Protein 2NYX (pdb70)

Foldseek 3Di:
DDDDDDDPVVLVVVVVVVVVVLVVLLQVLLCVLPVPQDDLRVQLLVVCVVPPKDALVVSCVSSVHDSVVSVCLVVCVVVVQKDKDADVDDDDDIIIHGDPSSVCSNVSSVVSSVVVVVVVLVVDPVVSVVVCVSVVVVVVPPPD/DDDDVPVVVVVVVVVCVVLVVLLQVLLCVLPVPADPLNLVLLVVQVVPPWDFQVVSCVVSVHDSVVSVCLVVCVVVQQWDWAPDPPDDDTTIIHGDPVVVVSLVRSLVSSVVVVVVVVVVDPVPPPPPCVVVVVVCVVVVNDDSD/DVPPDDDPVRLVVVVVVVVVVLVVLLQQLLCVQPVPQDPLRLVLLVVCVVPPWDFQQVSCVVSVNDDVVVVCLVVCVVVVQKDWADDPPDPPTITIHGDPSSVCSNVSSVVSSVVVVVVVLVVDPVVSVVVVVSVVVVVVVPDD/DDDPVVVVVVVCVVVCVVVVVLLQVLLCVLPVPADPLNLVLLVCLVVPPWDFLVVSCVVSVHDSVVSVVLVVCVVVQQWDWDCDPDDDDRITIHGDPVSVCSNVRSVVSSVVVVVVVVVVDPVPPPPDCVVVVVVCVVVVHDDPD

Structure (mmCIF, N/CA/C/O backbone):
data_2NYX
#
_entry.id   2NYX
#
_cell.length_a   51.262
_cell.length_b   54.747
_cell.length_c   227.505
_cell.angle_alpha   90.000
_cell.angle_beta   90.000
_cell.angle_gamma   90.000
#
_symmetry.space_group_name_H-M   'P 21 21 21'
#
loop_
_entity.id
_entity.type
_entity.pdbx_description
1 polymer 'Probable transcriptional regulatory protein, Rv1404'
2 water water
#
loop_
_atom_site.group_PDB
_atom_site.id
_atom_site.type_symbol
_atom_site.label_atom_id
_atom_site.label_alt_id
_atom_site.label_comp_id
_atom_site.label_asym_id
_atom_site.label_entity_id
_atom_site.label_seq_id
_atom_site.pdbx_PDB_ins_code
_atom_site.Cartn_x
_atom_site.Cartn_y
_atom_site.Cartn_z
_atom_site.occupancy
_atom_site.B_iso_or_equiv
_atom_site.auth_seq_id
_atom_site.auth_comp_id
_atom_site.auth_asym_id
_atom_site.auth_atom_id
_atom_site.pdbx_PDB_model_num
ATOM 1 N N . PRO A 1 7 ? 58.249 44.927 285.471 1.00 54.28 7 PRO A N 1
ATOM 2 C CA . PRO A 1 7 ? 58.568 43.542 285.123 1.00 54.09 7 PRO A CA 1
ATOM 3 C C . PRO A 1 7 ? 58.824 43.353 283.615 1.00 53.91 7 PRO A C 1
ATOM 4 O O . PRO A 1 7 ? 58.082 43.909 282.790 1.00 54.12 7 PRO A O 1
ATOM 8 N N . ALA A 1 8 ? 59.853 42.583 283.247 1.00 53.19 8 ALA A N 1
ATOM 9 C CA . ALA A 1 8 ? 60.755 41.918 284.193 1.00 52.23 8 ALA A CA 1
ATOM 10 C C . ALA A 1 8 ? 62.261 42.058 283.881 1.00 51.55 8 ALA A C 1
ATOM 11 O O . ALA A 1 8 ? 63.028 42.280 284.810 1.00 51.74 8 ALA A O 1
ATOM 13 N N . THR A 1 9 ? 62.718 41.978 282.623 1.00 50.34 9 THR A N 1
ATOM 14 C CA . THR A 1 9 ? 61.913 41.902 281.398 1.00 49.08 9 THR A CA 1
ATOM 15 C C . THR A 1 9 ? 61.572 40.447 280.980 1.00 48.05 9 THR A C 1
ATOM 16 O O . THR A 1 9 ? 60.420 40.047 281.185 1.00 48.24 9 THR A O 1
ATOM 20 N N . ALA A 1 10 ? 62.475 39.628 280.411 1.00 46.38 10 ALA A N 1
ATOM 21 C CA . ALA A 1 10 ? 63.872 39.852 279.972 1.00 44.49 10 ALA A CA 1
ATOM 22 C C . ALA A 1 10 ? 64.383 38.426 279.696 1.00 43.26 10 ALA A C 1
ATOM 23 O O . ALA A 1 10 ? 63.558 37.505 279.608 1.00 43.16 10 ALA A O 1
ATOM 25 N N . GLU A 1 11 ? 65.690 38.180 279.540 1.00 41.25 11 GLU A N 1
ATOM 26 C CA . GLU A 1 11 ? 66.768 39.144 279.385 1.00 39.11 11 GLU A CA 1
ATOM 27 C C . GLU A 1 11 ? 66.700 39.806 278.031 1.00 37.62 11 GLU A C 1
ATOM 28 O O . GLU A 1 11 ? 66.077 39.283 277.109 1.00 37.63 11 GLU A O 1
ATOM 34 N N . GLU A 1 12 ? 67.376 40.940 277.902 1.00 35.71 12 GLU A N 1
ATOM 35 C CA . GLU A 1 12 ? 67.441 41.646 276.631 1.00 33.94 12 GLU A CA 1
ATOM 36 C C . GLU A 1 12 ? 68.774 41.376 275.956 1.00 32.73 12 GLU A C 1
ATOM 37 O O . GLU A 1 12 ? 69.830 41.524 276.567 1.00 32.55 12 GLU A O 1
ATOM 43 N N . SER A 1 13 ? 68.707 40.963 274.695 1.00 31.41 13 SER A N 1
ATOM 44 C CA . SER A 1 13 ? 69.891 40.697 273.889 1.00 30.02 13 SER A CA 1
ATOM 45 C C . SER A 1 13 ? 70.587 41.989 273.508 1.00 29.39 13 SER A C 1
ATOM 46 O O . SER A 1 13 ? 69.953 43.042 273.375 1.00 29.16 13 SER A O 1
ATOM 49 N N . VAL A 1 14 ? 71.898 41.891 273.326 1.00 28.48 14 VAL A N 1
ATOM 50 C CA . VAL A 1 14 ? 72.720 42.994 272.858 1.00 27.58 14 VAL A CA 1
ATOM 51 C C . VAL A 1 14 ? 72.048 43.717 271.693 1.00 27.04 14 VAL A C 1
ATOM 52 O O . VAL A 1 14 ? 71.923 44.938 271.706 1.00 27.08 14 VAL A O 1
ATOM 56 N N . ASP A 1 15 ? 71.599 42.946 270.707 1.00 26.25 15 ASP A N 1
ATOM 57 C CA . ASP A 1 15 ? 71.048 43.483 269.471 1.00 25.70 15 ASP A CA 1
ATOM 58 C C . ASP A 1 15 ? 69.885 44.444 269.673 1.00 25.08 15 ASP A C 1
ATOM 59 O O . ASP A 1 15 ? 69.919 45.552 269.145 1.00 24.97 15 ASP A O 1
ATOM 64 N N . VAL A 1 16 ? 68.881 44.026 270.447 1.00 24.56 16 VAL A N 1
ATOM 65 C CA . VAL A 1 16 ? 67.718 44.883 270.754 1.00 24.22 16 VAL A CA 1
ATOM 66 C C . VAL A 1 16 ? 68.049 46.102 271.617 1.00 23.72 16 VAL A C 1
ATOM 67 O O . VAL A 1 16 ? 67.404 47.149 271.471 1.00 23.98 16 VAL A O 1
ATOM 71 N N . ILE A 1 17 ? 69.036 45.961 272.508 1.00 22.87 17 ILE A N 1
ATOM 72 C CA . ILE A 1 17 ? 69.519 47.086 273.318 1.00 22.11 17 ILE A CA 1
ATOM 73 C C . ILE A 1 17 ? 70.230 48.102 272.428 1.00 21.76 17 ILE A C 1
ATOM 74 O O . ILE A 1 17 ? 70.001 49.299 272.537 1.00 22.00 17 ILE A O 1
ATOM 79 N N . THR A 1 18 ? 71.081 47.607 271.542 1.00 21.51 18 THR A N 1
ATOM 80 C CA . THR A 1 18 ? 71.826 48.429 270.593 1.00 21.40 18 THR A CA 1
ATOM 81 C C . THR A 1 18 ? 70.891 49.183 269.644 1.00 21.68 18 THR A C 1
ATOM 82 O O . THR A 1 18 ? 71.035 50.389 269.469 1.00 21.92 18 THR A O 1
ATOM 86 N N . ASP A 1 19 ? 69.932 48.476 269.042 1.00 21.79 19 ASP A N 1
ATOM 87 C CA . ASP A 1 19 ? 68.969 49.097 268.138 1.00 21.64 19 ASP A CA 1
ATOM 88 C C . ASP A 1 19 ? 68.210 50.237 268.834 1.00 21.37 19 ASP A C 1
ATOM 89 O O . ASP A 1 19 ? 68.031 51.311 268.264 1.00 21.58 19 ASP A O 1
ATOM 94 N N . ALA A 1 20 ? 67.794 50.014 270.079 1.00 20.80 20 ALA A N 1
ATOM 95 C CA . ALA A 1 20 ? 67.053 51.024 270.831 1.00 20.23 20 ALA A CA 1
ATOM 96 C C . ALA A 1 20 ? 67.921 52.247 271.146 1.00 19.97 20 ALA A C 1
ATOM 97 O O . ALA A 1 20 ? 67.456 53.394 271.092 1.00 19.50 20 ALA A O 1
ATOM 99 N N . LEU A 1 21 ? 69.186 51.985 271.470 1.00 19.83 21 LEU A N 1
ATOM 100 C CA . LEU A 1 21 ? 70.180 53.027 271.705 1.00 19.75 21 LEU A CA 1
ATOM 101 C C . LEU A 1 21 ? 70.530 53.802 270.433 1.00 19.74 21 LEU A C 1
ATOM 102 O O . LEU A 1 21 ? 70.755 55.014 270.480 1.00 19.46 21 LEU A O 1
ATOM 107 N N . LEU A 1 22 ? 70.545 53.099 269.303 1.00 19.74 22 LEU A N 1
ATOM 108 C CA . LEU A 1 22 ? 70.776 53.726 268.008 1.00 20.19 22 LEU A CA 1
ATOM 109 C C . LEU A 1 22 ? 69.701 54.764 267.663 1.00 20.69 22 LEU A C 1
ATOM 110 O O . LEU A 1 22 ? 70.025 55.888 267.289 1.00 21.08 22 LEU A O 1
ATOM 115 N N . THR A 1 23 ? 68.432 54.398 267.804 1.00 21.06 23 THR A N 1
ATOM 116 C CA . THR A 1 23 ? 67.360 55.339 267.562 1.00 21.58 23 THR A CA 1
ATOM 117 C C . THR A 1 23 ? 67.423 56.493 268.568 1.00 22.38 23 THR A C 1
ATOM 118 O O . THR A 1 23 ? 67.267 57.658 268.179 1.00 23.00 23 THR A O 1
ATOM 122 N N . ALA A 1 24 ? 67.680 56.182 269.844 1.00 22.41 24 ALA A N 1
ATOM 123 C CA . ALA A 1 24 ? 67.872 57.224 270.861 1.00 22.71 24 ALA A CA 1
ATOM 124 C C . ALA A 1 24 ? 68.988 58.193 270.498 1.00 22.83 24 ALA A C 1
ATOM 125 O O . ALA A 1 24 ? 68.872 59.390 270.755 1.00 23.12 24 ALA A O 1
ATOM 127 N N . SER A 1 25 ? 70.059 57.675 269.900 1.00 22.85 25 SER A N 1
ATOM 128 C CA . SER A 1 25 ? 71.194 58.505 269.497 1.00 22.97 25 SER A CA 1
ATOM 129 C C . SER A 1 25 ? 70.826 59.496 268.385 1.00 23.27 25 SER A C 1
ATOM 130 O O . SER A 1 25 ? 71.345 60.621 268.352 1.00 23.75 25 SER A O 1
ATOM 133 N N . ARG A 1 26 ? 69.931 59.072 267.488 1.00 23.10 26 ARG A N 1
ATOM 134 C CA . ARG A 1 26 ? 69.386 59.939 266.454 1.00 22.77 26 ARG A CA 1
ATOM 135 C C . ARG A 1 26 ? 68.534 61.060 267.027 1.00 23.13 26 ARG A C 1
ATOM 136 O O . ARG A 1 26 ? 68.555 62.184 266.516 1.00 23.50 26 ARG A O 1
ATOM 144 N N . LEU A 1 27 ? 67.780 60.762 268.081 1.00 22.96 27 LEU A N 1
ATOM 145 C CA . LEU A 1 27 ? 66.956 61.785 268.710 1.00 22.91 27 LEU A CA 1
ATOM 146 C C . LEU A 1 27 ? 67.828 62.802 269.447 1.00 23.15 27 LEU A C 1
ATOM 147 O O . LEU A 1 27 ? 67.497 63.977 269.485 1.00 23.63 27 LEU A O 1
ATOM 152 N N . LEU A 1 28 ? 68.953 62.367 270.004 1.00 23.47 28 LEU A N 1
ATOM 153 C CA . LEU A 1 28 ? 69.840 63.300 270.693 1.00 23.73 28 LEU A CA 1
ATOM 154 C C . LEU A 1 28 ? 70.588 64.187 269.705 1.00 23.91 28 LEU A C 1
ATOM 155 O O . LEU A 1 28 ? 70.796 65.385 269.963 1.00 24.40 28 LEU A O 1
ATOM 160 N N . VAL A 1 29 ? 70.966 63.612 268.566 1.00 23.56 29 VAL A N 1
ATOM 161 C CA . VAL A 1 29 ? 71.534 64.404 267.466 1.00 23.20 29 VAL A CA 1
ATOM 162 C C . VAL A 1 29 ? 70.539 65.445 266.955 1.00 23.25 29 VAL A C 1
ATOM 163 O O . VAL A 1 29 ? 70.903 66.605 266.745 1.00 23.73 29 VAL A O 1
ATOM 167 N N . ALA A 1 30 ? 69.284 65.039 266.784 1.00 23.07 30 ALA A N 1
ATOM 168 C CA . ALA A 1 30 ? 68.215 65.962 266.408 1.00 22.48 30 ALA A CA 1
ATOM 169 C C . ALA A 1 30 ? 68.130 67.130 267.375 1.00 22.54 30 ALA A C 1
ATOM 170 O O . ALA A 1 30 ? 67.969 68.275 266.951 1.00 22.52 30 ALA A O 1
ATOM 172 N N . ILE A 1 31 ? 68.236 66.834 268.675 1.00 22.37 31 ILE A N 1
ATOM 173 C CA . ILE A 1 31 ? 68.175 67.852 269.717 1.00 21.93 31 ILE A CA 1
ATOM 174 C C . ILE A 1 31 ? 69.386 68.787 269.612 1.00 22.55 31 ILE A C 1
ATOM 175 O O . ILE A 1 31 ? 69.248 70.015 269.676 1.00 21.94 31 ILE A O 1
ATOM 180 N N . SER A 1 32 ? 70.566 68.200 269.422 1.00 23.06 32 SER A N 1
ATOM 181 C CA . SER A 1 32 ? 71.788 68.985 269.273 1.00 23.76 32 SER A CA 1
ATOM 182 C C . SER A 1 32 ? 71.786 69.840 268.006 1.00 24.03 32 SER A C 1
ATOM 183 O O . SER A 1 32 ? 72.172 71.010 268.052 1.00 24.75 32 SER A O 1
ATOM 186 N N . ALA A 1 33 ? 71.341 69.265 266.891 1.00 23.80 33 ALA A N 1
ATOM 187 C CA . ALA A 1 33 ? 71.277 69.983 265.622 1.00 23.93 33 ALA A CA 1
ATOM 188 C C . ALA A 1 33 ? 70.398 71.229 265.725 1.00 23.95 33 ALA A C 1
ATOM 189 O O . ALA A 1 33 ? 70.805 72.326 265.327 1.00 23.99 33 ALA A O 1
ATOM 191 N N . HIS A 1 34 ? 69.199 71.048 266.267 1.00 23.96 34 HIS A N 1
ATOM 192 C CA . HIS A 1 34 ? 68.318 72.154 266.618 1.00 24.15 34 HIS A CA 1
ATOM 193 C C . HIS A 1 34 ? 69.034 73.226 267.469 1.00 24.30 34 HIS A C 1
ATOM 194 O O . HIS A 1 34 ? 68.959 74.413 267.171 1.00 24.29 34 HIS A O 1
ATOM 201 N N . SER A 1 35 ? 69.750 72.798 268.503 1.00 24.87 35 SER A N 1
ATOM 202 C CA . SER A 1 35 ? 70.392 73.720 269.436 1.00 25.42 35 SER A CA 1
ATOM 203 C C . SER A 1 35 ? 71.583 74.454 268.832 1.00 25.84 35 SER A C 1
ATOM 204 O O . SER A 1 35 ? 71.696 75.676 268.959 1.00 26.10 35 SER A O 1
ATOM 207 N N . ILE A 1 36 ? 72.466 73.715 268.173 1.00 26.09 36 ILE A N 1
ATOM 208 C CA . ILE A 1 36 ? 73.661 74.306 267.595 1.00 26.49 36 ILE A CA 1
ATOM 209 C C . ILE A 1 36 ? 73.314 75.319 266.493 1.00 26.78 36 ILE A C 1
ATOM 210 O O . ILE A 1 36 ? 73.806 76.448 266.512 1.00 26.69 36 ILE A O 1
ATOM 215 N N . ALA A 1 37 ? 72.449 74.910 265.564 1.00 26.85 37 ALA A N 1
ATOM 216 C CA . ALA A 1 37 ? 72.060 75.719 264.413 1.00 27.10 37 ALA A CA 1
ATOM 217 C C . ALA A 1 37 ? 71.364 77.022 264.790 1.00 27.64 37 ALA A C 1
ATOM 218 O O . ALA A 1 37 ? 71.547 78.040 264.131 1.00 27.89 37 ALA A O 1
ATOM 220 N N . GLN A 1 38 ? 70.554 76.975 265.841 1.00 28.34 38 GLN A N 1
ATOM 221 C CA . GLN A 1 38 ? 69.855 78.143 266.358 1.00 28.78 38 GLN A CA 1
ATOM 222 C C . GLN A 1 38 ? 70.825 79.226 266.825 1.00 28.55 38 GLN A C 1
ATOM 223 O O . GLN A 1 38 ? 70.530 80.416 266.719 1.00 28.15 38 GLN A O 1
ATOM 229 N N . VAL A 1 39 ? 71.970 78.792 267.356 1.00 28.51 39 VAL A N 1
ATOM 230 C CA . VAL A 1 39 ? 72.983 79.681 267.907 1.00 28.58 39 VAL A CA 1
ATOM 231 C C . VAL A 1 39 ? 74.068 80.010 266.880 1.00 29.12 39 VAL A C 1
ATOM 232 O O . VAL A 1 39 ? 74.452 81.166 266.753 1.00 29.63 39 VAL A O 1
ATOM 236 N N . ASP A 1 40 ? 74.549 79.003 266.147 1.00 29.66 40 ASP A N 1
ATOM 237 C CA . ASP A 1 40 ? 75.593 79.181 265.128 1.00 29.90 40 ASP A CA 1
ATOM 238 C C . ASP A 1 40 ? 75.475 78.134 264.013 1.00 29.89 40 ASP A C 1
ATOM 239 O O . ASP A 1 40 ? 75.829 76.963 264.181 1.00 29.58 40 ASP A O 1
ATOM 244 N N . GLU A 1 41 ? 74.991 78.571 262.860 1.00 30.14 41 GLU A N 1
ATOM 245 C CA . GLU A 1 41 ? 74.662 77.648 261.774 1.00 30.64 41 GLU A CA 1
ATOM 246 C C . GLU A 1 41 ? 75.898 77.075 261.074 1.00 30.56 41 GLU A C 1
ATOM 247 O O . GLU A 1 41 ? 75.791 76.123 260.302 1.00 30.60 41 GLU A O 1
ATOM 253 N N . ASN A 1 42 ? 77.060 77.661 261.350 1.00 30.61 42 ASN A N 1
ATOM 254 C CA . ASN A 1 42 ? 78.295 77.289 260.670 1.00 30.58 42 ASN A CA 1
ATOM 255 C C . ASN A 1 42 ? 79.251 76.431 261.498 1.00 30.35 42 ASN A C 1
ATOM 256 O O . ASN A 1 42 ? 80.008 75.636 260.940 1.00 30.86 42 ASN A O 1
ATOM 261 N N . ILE A 1 43 ? 79.229 76.603 262.815 1.00 29.54 43 ILE A N 1
ATOM 262 C CA . ILE A 1 43 ? 80.211 75.959 263.681 1.00 28.95 43 ILE A CA 1
ATOM 263 C C . ILE A 1 43 ? 80.258 74.445 263.426 1.00 28.77 43 ILE A C 1
ATOM 264 O O . ILE A 1 43 ? 79.215 73.805 263.227 1.00 29.18 43 ILE A O 1
ATOM 269 N N . THR A 1 44 ? 81.468 73.887 263.405 1.00 27.96 44 THR A N 1
ATOM 270 C CA . THR A 1 44 ? 81.662 72.462 263.110 1.00 26.81 44 THR A CA 1
ATOM 271 C C . THR A 1 44 ? 81.663 71.599 264.371 1.00 26.38 44 THR A C 1
ATOM 272 O O . THR A 1 44 ? 81.515 72.112 265.480 1.00 25.71 44 THR A O 1
ATOM 276 N N . ILE A 1 45 ? 81.817 70.286 264.186 1.00 25.97 45 ILE A N 1
ATOM 277 C CA . ILE A 1 45 ? 81.910 69.347 265.297 1.00 25.43 45 ILE A CA 1
ATOM 278 C C . ILE A 1 45 ? 83.174 69.599 266.150 1.00 25.50 45 ILE A C 1
ATOM 279 O O . ILE A 1 45 ? 83.056 69.797 267.358 1.00 25.35 45 ILE A O 1
ATOM 284 N N . PRO A 1 46 ? 84.379 69.583 265.537 1.00 25.48 46 PRO A N 1
ATOM 285 C CA . PRO A 1 46 ? 85.579 69.818 266.349 1.00 25.55 46 PRO A CA 1
ATOM 286 C C . PRO A 1 46 ? 85.673 71.218 266.942 1.00 25.49 46 PRO A C 1
ATOM 287 O O . PRO A 1 46 ? 86.272 71.385 267.995 1.00 25.57 46 PRO A O 1
ATOM 291 N N . GLN A 1 47 ? 85.086 72.209 266.279 1.00 25.71 47 GLN A N 1
ATOM 292 C CA . GLN A 1 47 ? 85.019 73.557 266.834 1.00 25.78 47 GLN A CA 1
ATOM 293 C C . GLN A 1 47 ? 84.161 73.632 268.095 1.00 25.93 47 GLN A C 1
ATOM 294 O O . GLN A 1 47 ? 84.606 74.135 269.130 1.00 26.29 47 GLN A O 1
ATOM 300 N N . PHE A 1 48 ? 82.930 73.139 268.013 1.00 26.00 48 PHE A N 1
ATOM 301 C CA . PHE A 1 48 ? 82.039 73.175 269.167 1.00 25.82 48 PHE A CA 1
ATOM 302 C C . PHE A 1 48 ? 82.624 72.359 270.324 1.00 26.34 48 PHE A C 1
ATOM 303 O O . PHE A 1 48 ? 82.556 72.784 271.484 1.00 26.82 48 PHE A O 1
ATOM 311 N N . ARG A 1 49 ? 83.218 71.210 270.008 1.00 26.50 49 ARG A N 1
ATOM 312 C CA . ARG A 1 49 ? 83.857 70.373 271.021 1.00 26.90 49 ARG A CA 1
ATOM 313 C C . ARG A 1 49 ? 84.960 71.131 271.750 1.00 26.89 49 ARG A C 1
ATOM 314 O O . ARG A 1 49 ? 85.086 71.022 272.978 1.00 27.16 49 ARG A O 1
ATOM 322 N N . THR A 1 50 ? 85.765 71.886 270.997 1.00 26.29 50 THR A N 1
ATOM 323 C CA . THR A 1 50 ? 86.762 72.771 271.596 1.00 25.70 50 THR A CA 1
ATOM 324 C C . THR A 1 50 ? 86.084 73.723 272.605 1.00 25.56 50 THR A C 1
ATOM 325 O O . THR A 1 50 ? 86.489 73.799 273.753 1.00 25.74 50 THR A O 1
ATOM 329 N N . LEU A 1 51 ? 85.040 74.419 272.163 1.00 25.50 51 LEU A N 1
ATOM 330 C CA . LEU A 1 51 ? 84.290 75.357 272.995 1.00 25.09 51 LEU A CA 1
ATOM 331 C C . LEU A 1 51 ? 83.787 74.732 274.288 1.00 25.44 51 LEU A C 1
ATOM 332 O O . LEU A 1 51 ? 83.917 75.332 275.345 1.00 26.22 51 LEU A O 1
ATOM 337 N N . VAL A 1 52 ? 83.231 73.524 274.207 1.00 25.13 52 VAL A N 1
ATOM 338 C CA . VAL A 1 52 ? 82.729 72.818 275.383 1.00 24.60 52 VAL A CA 1
ATOM 339 C C . VAL A 1 52 ? 83.865 72.421 276.338 1.00 24.42 52 VAL A C 1
ATOM 340 O O . VAL A 1 52 ? 83.746 72.576 277.564 1.00 24.09 52 VAL A O 1
ATOM 344 N N . ILE A 1 53 ? 84.955 71.906 275.768 1.00 23.76 53 ILE A N 1
ATOM 345 C CA . ILE A 1 53 ? 86.138 71.549 276.541 1.00 23.63 53 ILE A CA 1
ATOM 346 C C . ILE A 1 53 ? 86.599 72.726 277.410 1.00 23.64 53 ILE A C 1
ATOM 347 O O . ILE A 1 53 ? 86.814 72.568 278.607 1.00 23.89 53 ILE A O 1
ATOM 352 N N . LEU A 1 54 ? 86.716 73.904 276.806 1.00 23.79 54 LEU A N 1
ATOM 353 C CA . LEU A 1 54 ? 87.166 75.100 277.520 1.00 23.94 54 LEU A CA 1
ATOM 354 C C . LEU A 1 54 ? 86.152 75.565 278.556 1.00 24.34 54 LEU A C 1
ATOM 355 O O . LEU A 1 54 ? 86.525 76.008 279.648 1.00 24.63 54 LEU A O 1
ATOM 360 N N . SER A 1 55 ? 84.867 75.436 278.246 1.00 24.52 55 SER A N 1
ATOM 361 C CA . SER A 1 55 ? 83.859 75.703 279.253 1.00 24.72 55 SER A CA 1
ATOM 362 C C . SER A 1 55 ? 84.021 74.762 280.444 1.00 24.60 55 SER A C 1
ATOM 363 O O . SER A 1 55 ? 83.935 75.184 281.596 1.00 24.75 55 SER A O 1
ATOM 366 N N . ASN A 1 56 ? 84.257 73.485 280.155 1.00 24.92 56 ASN A N 1
ATOM 367 C CA . ASN A 1 56 ? 84.348 72.466 281.191 1.00 24.70 56 ASN A CA 1
ATOM 368 C C . ASN A 1 56 ? 85.622 72.527 282.002 1.00 24.59 56 ASN A C 1
ATOM 369 O O . ASN A 1 56 ? 85.581 72.273 283.199 1.00 24.67 56 ASN A O 1
ATOM 374 N N . HIS A 1 57 ? 86.742 72.883 281.376 1.00 24.56 57 HIS A N 1
ATOM 375 C CA . HIS A 1 57 ? 88.034 72.867 282.081 1.00 25.13 57 HIS A CA 1
ATOM 376 C C . HIS A 1 57 ? 88.652 74.230 282.351 1.00 24.92 57 HIS A C 1
ATOM 377 O O . HIS A 1 57 ? 89.560 74.340 283.170 1.00 25.29 57 HIS A O 1
ATOM 384 N N . GLY A 1 58 ? 88.172 75.262 281.668 1.00 24.67 58 GLY A N 1
ATOM 385 C CA . GLY A 1 58 ? 88.755 76.593 281.796 1.00 24.57 58 GLY A CA 1
ATOM 386 C C . GLY A 1 58 ? 90.051 76.718 281.018 1.00 24.66 58 GLY A C 1
ATOM 387 O O . GLY A 1 58 ? 90.378 75.838 280.229 1.00 25.04 58 GLY A O 1
ATOM 388 N N . PRO A 1 59 ? 90.817 77.798 281.257 1.00 24.63 59 PRO A N 1
ATOM 389 C CA . PRO A 1 59 ? 92.004 78.058 280.457 1.00 24.70 59 PRO A CA 1
ATOM 390 C C . PRO A 1 59 ? 92.998 76.901 280.529 1.00 24.86 59 PRO A C 1
ATOM 391 O O . PRO A 1 59 ? 93.339 76.453 281.617 1.00 25.28 59 PRO A O 1
ATOM 395 N N . ILE A 1 60 ? 93.423 76.407 279.370 1.00 24.95 60 ILE A N 1
ATOM 396 C CA . ILE A 1 60 ? 94.374 75.294 279.275 1.00 25.13 60 ILE A CA 1
ATOM 397 C C . ILE A 1 60 ? 95.251 75.476 278.032 1.00 25.46 60 ILE A C 1
ATOM 398 O O . ILE A 1 60 ? 94.811 76.084 277.049 1.00 24.89 60 ILE A O 1
ATOM 403 N N . ASN A 1 61 ? 96.478 74.948 278.074 1.00 25.66 61 ASN A N 1
ATOM 404 C CA . ASN A 1 61 ? 97.372 75.066 276.930 1.00 26.18 61 ASN A CA 1
ATOM 405 C C . ASN A 1 61 ? 96.926 74.218 275.746 1.00 26.32 61 ASN A C 1
ATOM 406 O O . ASN A 1 61 ? 96.083 73.334 275.894 1.00 26.33 61 ASN A O 1
ATOM 411 N N . LEU A 1 62 ? 97.477 74.519 274.574 1.00 26.60 62 LEU A N 1
ATOM 412 C CA . LEU A 1 62 ? 97.085 73.879 273.327 1.00 27.02 62 LEU A CA 1
ATOM 413 C C . LEU A 1 62 ? 97.394 72.394 273.344 1.00 27.18 62 LEU A C 1
ATOM 414 O O . LEU A 1 62 ? 96.638 71.588 272.794 1.00 27.21 62 LEU A O 1
ATOM 419 N N . ALA A 1 63 ? 98.512 72.043 273.975 1.00 27.22 63 ALA A N 1
ATOM 420 C CA . ALA A 1 63 ? 98.885 70.652 274.182 1.00 27.08 63 ALA A CA 1
ATOM 421 C C . ALA A 1 63 ? 97.732 69.878 274.838 1.00 26.93 63 ALA A C 1
ATOM 422 O O . ALA A 1 63 ? 97.320 68.823 274.341 1.00 26.74 63 ALA A O 1
ATOM 424 N N . THR A 1 64 ? 97.207 70.429 275.934 1.00 26.90 64 THR A N 1
ATOM 425 C CA . THR A 1 64 ? 96.141 69.796 276.713 1.00 27.10 64 THR A CA 1
ATOM 426 C C . THR A 1 64 ? 94.827 69.735 275.921 1.00 27.48 64 THR A C 1
ATOM 427 O O . THR A 1 64 ? 94.212 68.669 275.822 1.00 27.73 64 THR A O 1
ATOM 431 N N . LEU A 1 65 ? 94.418 70.870 275.353 1.00 27.54 65 LEU A N 1
ATOM 432 C CA . LEU A 1 65 ? 93.295 70.934 274.416 1.00 27.97 65 LEU A CA 1
ATOM 433 C C . LEU A 1 65 ? 93.368 69.822 273.368 1.00 28.55 65 LEU A C 1
ATOM 434 O O . LEU A 1 65 ? 92.411 69.064 273.194 1.00 28.57 65 LEU A O 1
ATOM 439 N N . ALA A 1 66 ? 94.507 69.733 272.678 1.00 29.12 66 ALA A N 1
ATOM 440 C CA . ALA A 1 66 ? 94.715 68.725 271.647 1.00 29.95 66 ALA A CA 1
ATOM 441 C C . ALA A 1 66 ? 94.463 67.312 272.177 1.00 30.64 66 ALA A C 1
ATOM 442 O O . ALA A 1 66 ? 93.784 66.518 271.515 1.00 30.55 66 ALA A O 1
ATOM 444 N N . THR A 1 67 ? 94.986 67.021 273.373 1.00 31.31 67 THR A N 1
ATOM 445 C CA . THR A 1 67 ? 94.839 65.703 273.999 1.00 32.17 67 THR A CA 1
ATOM 446 C C . THR A 1 67 ? 93.373 65.353 274.229 1.00 32.94 67 THR A C 1
ATOM 447 O O . THR A 1 67 ? 92.928 64.268 273.847 1.00 33.22 67 THR A O 1
ATOM 451 N N . LEU A 1 68 ? 92.635 66.281 274.840 1.00 33.68 68 LEU A N 1
ATOM 452 C CA . LEU A 1 68 ? 91.199 66.144 275.063 1.00 34.19 68 LEU A CA 1
ATOM 453 C C . LEU A 1 68 ? 90.402 66.054 273.760 1.00 34.52 68 LEU A C 1
ATOM 454 O O . LEU A 1 68 ? 89.392 65.352 273.691 1.00 34.73 68 LEU A O 1
ATOM 459 N N . LEU A 1 69 ? 90.843 66.772 272.730 1.00 35.15 69 LEU A N 1
ATOM 460 C CA . LEU A 1 69 ? 90.161 66.743 271.427 1.00 35.55 69 LEU A CA 1
ATOM 461 C C . LEU A 1 69 ? 90.383 65.424 270.685 1.00 36.10 69 LEU A C 1
ATOM 462 O O . LEU A 1 69 ? 89.529 64.992 269.910 1.00 36.32 69 LEU A O 1
ATOM 467 N N . GLY A 1 70 ? 91.530 64.791 270.921 1.00 36.74 70 GLY A N 1
ATOM 468 C CA . GLY A 1 70 ? 91.900 63.570 270.213 1.00 37.47 70 GLY A CA 1
ATOM 469 C C . GLY A 1 70 ? 92.433 63.933 268.846 1.00 38.07 70 GLY A C 1
ATOM 470 O O . GLY A 1 70 ? 92.308 63.168 267.891 1.00 38.22 70 GLY A O 1
ATOM 471 N N . VAL A 1 71 ? 93.032 65.117 268.772 1.00 38.63 71 VAL A N 1
ATOM 472 C CA . VAL A 1 71 ? 93.520 65.705 267.533 1.00 39.15 71 VAL A CA 1
ATOM 473 C C . VAL A 1 71 ? 95.030 65.925 267.654 1.00 39.59 71 VAL A C 1
ATOM 474 O O . VAL A 1 71 ? 95.574 65.974 268.764 1.00 39.61 71 VAL A O 1
ATOM 478 N N . GLN A 1 72 ? 95.706 66.000 266.509 1.00 40.18 72 GLN A N 1
ATOM 479 C CA . GLN A 1 72 ? 97.108 66.392 266.455 1.00 40.70 72 GLN A CA 1
ATOM 480 C C . GLN A 1 72 ? 97.226 67.866 266.846 1.00 40.80 72 GLN A C 1
ATOM 481 O O . GLN A 1 72 ? 96.357 68.667 266.492 1.00 40.56 72 GLN A O 1
ATOM 487 N N . PRO A 1 73 ? 98.300 68.230 267.577 1.00 41.07 73 PRO A N 1
ATOM 488 C CA . PRO A 1 73 ? 98.491 69.618 268.017 1.00 41.29 73 PRO A CA 1
ATOM 489 C C . PRO A 1 73 ? 98.508 70.638 266.863 1.00 41.49 73 PRO A C 1
ATOM 490 O O . PRO A 1 73 ? 98.091 71.788 267.052 1.00 41.51 73 PRO A O 1
ATOM 494 N N . SER A 1 74 ? 98.977 70.208 265.690 1.00 41.48 74 SER A N 1
ATOM 495 C CA . SER A 1 74 ? 99.119 71.079 264.524 1.00 41.56 74 SER A CA 1
ATOM 496 C C . SER A 1 74 ? 97.780 71.589 263.991 1.00 41.52 74 SER A C 1
ATOM 497 O O . SER A 1 74 ? 97.621 72.791 263.770 1.00 41.66 74 SER A O 1
ATOM 500 N N . ALA A 1 75 ? 96.829 70.676 263.786 1.00 41.42 75 ALA A N 1
ATOM 501 C CA . ALA A 1 75 ? 95.479 71.028 263.312 1.00 41.19 75 ALA A CA 1
ATOM 502 C C . ALA A 1 75 ? 94.656 71.812 264.350 1.00 40.92 75 ALA A C 1
ATOM 503 O O . ALA A 1 75 ? 93.711 72.522 264.003 1.00 40.90 75 ALA A O 1
ATOM 505 N N . THR A 1 76 ? 95.032 71.678 265.618 1.00 40.55 76 THR A N 1
ATOM 506 C CA . THR A 1 76 ? 94.375 72.380 266.711 1.00 40.22 76 THR A CA 1
ATOM 507 C C . THR A 1 76 ? 94.704 73.870 266.706 1.00 39.80 76 THR A C 1
ATOM 508 O O . THR A 1 76 ? 93.827 74.699 266.929 1.00 39.73 76 THR A O 1
ATOM 512 N N . GLY A 1 77 ? 95.961 74.199 266.434 1.00 39.56 77 GLY A N 1
ATOM 513 C CA . GLY A 1 77 ? 96.398 75.588 266.313 1.00 39.34 77 GLY A CA 1
ATOM 514 C C . GLY A 1 77 ? 95.667 76.378 265.241 1.00 39.18 77 GLY A C 1
ATOM 515 O O . GLY A 1 77 ? 95.272 77.518 265.474 1.00 38.94 77 GLY A O 1
ATOM 516 N N . ARG A 1 78 ? 95.492 75.765 264.070 1.00 39.23 78 ARG A N 1
ATOM 517 C CA . ARG A 1 78 ? 94.770 76.372 262.950 1.00 39.49 78 ARG A CA 1
ATOM 518 C C . ARG A 1 78 ? 93.326 76.677 263.329 1.00 39.60 78 ARG A C 1
ATOM 519 O O . ARG A 1 78 ? 92.814 77.759 263.060 1.00 39.56 78 ARG A O 1
ATOM 535 N N . VAL A 1 80 ? 91.949 76.796 266.461 1.00 35.50 80 VAL A N 1
ATOM 536 C CA . VAL A 1 80 ? 91.913 77.769 267.545 1.00 33.00 80 VAL A CA 1
ATOM 537 C C . VAL A 1 80 ? 91.973 79.173 266.951 1.00 31.44 80 VAL A C 1
ATOM 538 O O . VAL A 1 80 ? 91.210 80.051 267.354 1.00 30.71 80 VAL A O 1
ATOM 542 N N . ASP A 1 81 ? 92.853 79.351 265.969 1.00 29.73 81 ASP A N 1
ATOM 543 C CA . ASP A 1 81 ? 93.021 80.625 265.276 1.00 28.67 81 ASP A CA 1
ATOM 544 C C . ASP A 1 81 ? 91.741 81.100 264.590 1.00 28.18 81 ASP A C 1
ATOM 545 O O . ASP A 1 81 ? 91.433 82.286 264.622 1.00 27.68 81 ASP A O 1
ATOM 550 N N . ARG A 1 82 ? 91.011 80.174 263.967 1.00 27.87 82 ARG A N 1
ATOM 551 C CA . ARG A 1 82 ? 89.724 80.492 263.357 1.00 27.94 82 ARG A CA 1
ATOM 552 C C . ARG A 1 82 ? 88.767 81.028 264.400 1.00 27.23 82 ARG A C 1
ATOM 553 O O . ARG A 1 82 ? 88.148 82.065 264.190 1.00 27.32 82 ARG A O 1
ATOM 561 N N . LEU A 1 83 ? 88.666 80.320 265.526 1.00 26.65 83 LEU A N 1
ATOM 562 C CA . LEU A 1 83 ? 87.794 80.705 266.642 1.00 26.09 83 LEU A CA 1
ATOM 563 C C . LEU A 1 83 ? 88.258 81.972 267.351 1.00 25.47 83 LEU A C 1
ATOM 564 O O . LEU A 1 83 ? 87.455 82.666 267.967 1.00 25.55 83 LEU A O 1
ATOM 569 N N . VAL A 1 84 ? 89.548 82.275 267.251 1.00 25.01 84 VAL A N 1
ATOM 570 C CA . VAL A 1 84 ? 90.066 83.560 267.714 1.00 24.66 84 VAL A CA 1
ATOM 571 C C . VAL A 1 84 ? 89.533 84.672 266.812 1.00 24.90 84 VAL A C 1
ATOM 572 O O . VAL A 1 84 ? 89.104 85.717 267.297 1.00 24.89 84 VAL A O 1
ATOM 576 N N . GLY A 1 85 ? 89.548 84.420 265.506 1.00 25.23 85 GLY A N 1
ATOM 577 C CA . GLY A 1 85 ? 89.018 85.339 264.507 1.00 25.83 85 GLY A CA 1
ATOM 578 C C . GLY A 1 85 ? 87.517 85.538 264.591 1.00 26.43 85 GLY A C 1
ATOM 579 O O . GLY A 1 85 ? 87.019 86.624 264.303 1.00 26.61 85 GLY A O 1
ATOM 580 N N . ALA A 1 86 ? 86.800 84.482 264.969 1.00 26.89 86 ALA A N 1
ATOM 581 C CA . ALA A 1 86 ? 85.370 84.562 265.265 1.00 27.46 86 ALA A CA 1
ATOM 582 C C . ALA A 1 86 ? 85.139 85.138 266.660 1.00 28.03 86 ALA A C 1
ATOM 583 O O . ALA A 1 86 ? 84.005 85.239 267.115 1.00 28.59 86 ALA A O 1
ATOM 585 N N . GLU A 1 87 ? 86.220 85.501 267.342 1.00 28.71 87 GLU A N 1
ATOM 586 C CA . GLU A 1 87 ? 86.154 86.137 268.661 1.00 29.42 87 GLU A CA 1
ATOM 587 C C . GLU A 1 87 ? 85.430 85.275 269.685 1.00 29.01 87 GLU A C 1
ATOM 588 O O . GLU A 1 87 ? 84.695 85.786 270.527 1.00 29.36 87 GLU A O 1
ATOM 594 N N . LEU A 1 88 ? 85.639 83.964 269.608 1.00 28.53 88 LEU A N 1
ATOM 595 C CA . LEU A 1 88 ? 85.035 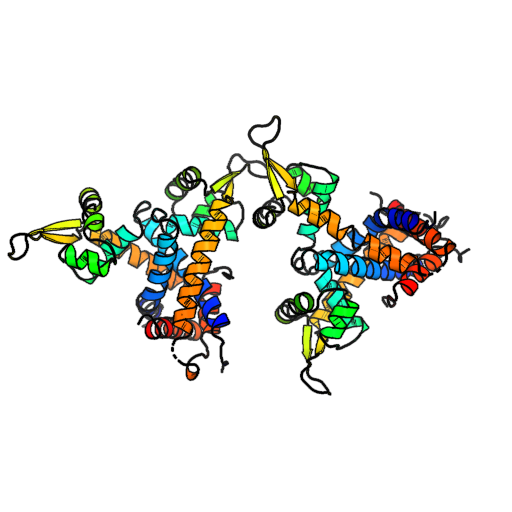83.050 270.563 1.00 28.13 88 LEU A CA 1
ATOM 596 C C . LEU A 1 88 ? 86.048 82.581 271.612 1.00 28.02 88 LEU A C 1
ATOM 597 O O . LEU A 1 88 ? 85.675 82.186 272.719 1.00 28.04 88 LEU A O 1
ATOM 602 N N . ILE A 1 89 ? 87.326 82.672 271.252 1.00 27.75 89 ILE A N 1
ATOM 603 C CA . ILE A 1 89 ? 88.449 82.268 272.088 1.00 27.14 89 ILE A CA 1
ATOM 604 C C . ILE A 1 89 ? 89.489 83.383 272.177 1.00 27.30 89 ILE A C 1
ATOM 605 O O . ILE A 1 89 ? 89.731 84.098 271.207 1.00 27.36 89 ILE A O 1
ATOM 610 N N . ASP A 1 90 ? 90.082 83.532 273.357 1.00 27.82 90 ASP A N 1
ATOM 611 C CA . ASP A 1 90 ? 91.241 84.388 273.574 1.00 28.32 90 ASP A CA 1
ATOM 612 C C . ASP A 1 90 ? 92.450 83.509 273.812 1.00 28.15 90 ASP A C 1
ATOM 613 O O . ASP A 1 90 ? 92.322 82.378 274.267 1.00 28.08 90 ASP A O 1
ATOM 618 N N . ARG A 1 91 ? 93.627 84.036 273.516 1.00 28.28 91 ARG A N 1
ATOM 619 C CA . ARG A 1 91 ? 94.862 83.379 273.904 1.00 28.40 91 ARG A CA 1
ATOM 620 C C . ARG A 1 91 ? 95.554 84.205 274.994 1.00 28.50 91 ARG A C 1
ATOM 621 O O . ARG A 1 91 ? 95.590 85.425 274.917 1.00 28.14 91 ARG A O 1
ATOM 629 N N . LEU A 1 92 ? 96.077 83.530 276.013 1.00 29.33 92 LEU A N 1
ATOM 630 C CA . LEU A 1 92 ? 96.657 84.190 277.194 1.00 30.21 92 LEU A CA 1
ATOM 631 C C . LEU A 1 92 ? 98.067 83.667 277.501 1.00 31.11 92 LEU A C 1
ATOM 632 O O . LEU A 1 92 ? 98.364 82.505 277.234 1.00 30.96 92 LEU A O 1
ATOM 637 N N . PRO A 1 93 ? 98.950 84.523 278.055 1.00 32.31 93 PRO A N 1
ATOM 638 C CA . PRO A 1 93 ? 100.274 84.023 278.464 1.00 33.27 93 PRO A CA 1
ATOM 639 C C . PRO A 1 93 ? 100.202 83.082 279.668 1.00 34.26 93 PRO A C 1
ATOM 640 O O . PRO A 1 93 ? 99.314 83.226 280.503 1.00 34.51 93 PRO A O 1
ATOM 644 N N . HIS A 1 94 ? 101.125 82.123 279.735 1.00 35.49 94 HIS A N 1
ATOM 645 C CA . HIS A 1 94 ? 101.219 81.168 280.850 1.00 36.63 94 HIS A CA 1
ATOM 646 C C . HIS A 1 94 ? 101.727 81.906 282.092 1.00 37.50 94 HIS A C 1
ATOM 647 O O . HIS A 1 94 ? 102.451 82.899 281.957 1.00 37.51 94 HIS A O 1
ATOM 654 N N . PRO A 1 95 ? 101.325 81.452 283.299 1.00 38.33 95 PRO A N 1
ATOM 655 C CA . PRO A 1 95 ? 101.808 82.031 284.563 1.00 39.24 95 PRO A CA 1
ATOM 656 C C . PRO A 1 95 ? 103.021 81.372 285.297 1.00 40.07 95 PRO A C 1
ATOM 657 O O . PRO A 1 95 ? 102.810 80.671 286.292 1.00 40.47 95 PRO A O 1
ATOM 661 N N . THR A 1 96 ? 104.269 81.570 284.858 1.00 40.68 96 THR A N 1
ATOM 662 C CA . THR A 1 96 ? 104.639 82.141 283.566 1.00 41.22 96 THR A CA 1
ATOM 663 C C . THR A 1 96 ? 105.698 81.240 282.937 1.00 41.31 96 THR A C 1
ATOM 664 O O . THR A 1 96 ? 106.823 81.150 283.434 1.00 41.42 96 THR A O 1
ATOM 668 N N . SER A 1 97 ? 105.319 80.546 281.866 1.00 41.51 97 SER A N 1
ATOM 669 C CA . SER A 1 97 ? 106.277 79.799 281.054 1.00 41.59 97 SER A CA 1
ATOM 670 C C . SER A 1 97 ? 106.718 80.670 279.871 1.00 41.52 97 SER A C 1
ATOM 671 O O . SER A 1 97 ? 106.506 81.887 279.886 1.00 41.49 97 SER A O 1
ATOM 674 N N . ARG A 1 98 ? 107.328 80.066 278.852 1.00 41.41 98 ARG A N 1
ATOM 675 C CA . ARG A 1 98 ? 107.986 80.867 277.811 1.00 41.19 98 ARG A CA 1
ATOM 676 C C . ARG A 1 98 ? 107.091 81.641 276.798 1.00 40.60 98 ARG A C 1
ATOM 677 O O . ARG A 1 98 ? 107.237 82.858 276.742 1.00 40.48 98 ARG A O 1
ATOM 685 N N . ARG A 1 99 ? 106.193 81.030 276.000 1.00 40.12 99 ARG A N 1
ATOM 686 C CA . ARG A 1 99 ? 105.997 79.588 275.668 1.00 39.65 99 ARG A CA 1
ATOM 687 C C . ARG A 1 99 ? 105.603 78.634 276.801 1.00 38.98 99 ARG A C 1
ATOM 688 O O . ARG A 1 99 ? 106.489 78.210 277.544 1.00 39.07 99 ARG A O 1
ATOM 696 N N . GLU A 1 100 ? 104.320 78.257 276.959 1.00 37.93 100 GLU A N 1
ATOM 697 C CA . GLU A 1 100 ? 103.122 78.655 276.185 1.00 36.95 100 GLU A CA 1
ATOM 698 C C . GLU A 1 100 ? 102.561 79.945 276.817 1.00 35.94 100 GLU A C 1
ATOM 699 O O . GLU A 1 100 ? 103.350 80.649 277.456 1.00 35.90 100 GLU A O 1
ATOM 705 N N . LEU A 1 101 ? 101.281 80.351 276.689 1.00 34.57 101 LEU A N 1
ATOM 706 C CA . LEU A 1 101 ? 100.175 80.060 275.716 1.00 33.14 101 LEU A CA 1
ATOM 707 C C . LEU A 1 101 ? 98.984 79.137 276.069 1.00 32.07 101 LEU A C 1
ATOM 708 O O . LEU A 1 101 ? 99.029 77.911 275.913 1.00 31.75 101 LEU A O 1
ATOM 713 N N . LEU A 1 102 ? 97.905 79.793 276.496 1.00 30.55 102 LEU A N 1
ATOM 714 C CA . LEU A 1 102 ? 96.686 79.162 276.977 1.00 29.37 102 LEU A CA 1
ATOM 715 C C . LEU A 1 102 ? 95.490 79.683 276.197 1.00 28.84 102 LEU A C 1
ATOM 716 O O . LEU A 1 102 ? 95.464 80.851 275.814 1.00 28.61 102 LEU A O 1
ATOM 721 N N . ALA A 1 103 ? 94.505 78.815 275.977 1.00 28.13 103 ALA A N 1
ATOM 722 C CA . ALA A 1 103 ? 93.248 79.192 275.328 1.00 27.71 103 ALA A CA 1
ATOM 723 C C . ALA A 1 103 ? 92.105 79.243 276.331 1.00 27.66 103 ALA A C 1
ATOM 724 O O . ALA A 1 103 ? 91.990 78.372 277.203 1.00 27.63 103 ALA A O 1
ATOM 726 N N . ALA A 1 104 ? 91.256 80.259 276.183 1.00 27.42 104 ALA A N 1
ATOM 727 C CA . ALA A 1 104 ? 90.097 80.467 277.044 1.00 26.99 104 ALA A CA 1
ATOM 728 C C . ALA A 1 104 ? 88.945 81.082 276.256 1.00 27.01 104 ALA A C 1
ATOM 729 O O . ALA A 1 104 ? 89.164 81.761 275.259 1.00 26.84 104 ALA A O 1
ATOM 731 N N . LEU A 1 105 ? 87.717 80.863 276.713 1.00 26.99 105 LEU A N 1
ATOM 732 C CA . LEU A 1 105 ? 86.549 81.469 276.073 1.00 27.25 105 LEU A CA 1
ATOM 733 C C . LEU A 1 105 ? 86.438 82.974 276.306 1.00 27.42 105 LEU A C 1
ATOM 734 O O . LEU A 1 105 ? 86.734 83.472 277.391 1.00 27.55 105 LEU A O 1
ATOM 739 N N . THR A 1 106 ? 86.035 83.677 275.252 1.00 27.72 106 THR A N 1
ATOM 740 C CA . THR A 1 106 ? 85.508 85.033 275.311 1.00 28.42 106 THR A CA 1
ATOM 741 C C . THR A 1 106 ? 84.140 85.000 276.009 1.00 28.58 106 THR A C 1
ATOM 742 O O . THR A 1 106 ? 83.587 83.929 276.250 1.00 28.34 106 THR A O 1
ATOM 746 N N . LYS A 1 107 ? 83.597 86.168 276.342 1.00 29.26 107 LYS A N 1
ATOM 747 C CA . LYS A 1 107 ? 82.218 86.265 276.792 1.00 29.74 107 LYS A CA 1
ATOM 748 C C . LYS A 1 107 ? 81.302 85.644 275.754 1.00 29.96 107 LYS A C 1
ATOM 749 O O . LYS A 1 107 ? 80.331 84.977 276.096 1.00 30.23 107 LYS A O 1
ATOM 755 N N . ARG A 1 108 ? 81.622 85.887 274.486 1.00 30.58 108 ARG A N 1
ATOM 756 C CA . ARG A 1 108 ? 80.923 85.312 273.343 1.00 31.20 108 ARG A CA 1
ATOM 757 C C . ARG A 1 108 ? 81.005 83.797 273.326 1.00 30.66 108 ARG A C 1
ATOM 758 O O . ARG A 1 108 ? 79.990 83.128 273.233 1.00 30.84 108 ARG A O 1
ATOM 766 N N . GLY A 1 109 ? 82.213 83.257 273.412 1.00 30.45 109 GLY A N 1
ATOM 767 C CA . GLY A 1 109 ? 82.389 81.817 273.517 1.00 30.52 109 GLY A CA 1
ATOM 768 C C . GLY A 1 109 ? 81.524 81.228 274.619 1.00 30.78 109 GLY A C 1
ATOM 769 O O . GLY A 1 109 ? 80.894 80.184 274.433 1.00 30.93 109 GLY A O 1
ATOM 770 N N . ARG A 1 110 ? 81.484 81.899 275.767 1.00 30.59 110 ARG A N 1
ATOM 771 C CA . ARG A 1 110 ? 80.670 81.441 276.877 1.00 31.16 110 ARG A CA 1
ATOM 772 C C . ARG A 1 110 ? 79.174 81.469 276.566 1.00 31.17 110 ARG A C 1
ATOM 773 O O . ARG A 1 110 ? 78.455 80.521 276.895 1.00 31.23 110 ARG A O 1
ATOM 781 N N . ASP A 1 111 ? 78.718 82.548 275.933 1.00 30.98 111 ASP A N 1
ATOM 782 C CA . ASP A 1 111 ? 77.326 82.680 275.530 1.00 31.24 111 ASP A CA 1
ATOM 783 C C . ASP A 1 111 ? 76.908 81.584 274.552 1.00 30.96 111 ASP A C 1
ATOM 784 O O . ASP A 1 111 ? 75.815 81.033 274.665 1.00 30.75 111 ASP A O 1
ATOM 789 N N . VAL A 1 112 ? 77.784 81.266 273.601 1.00 30.75 112 VAL A N 1
ATOM 790 C CA . VAL A 1 112 ? 77.544 80.169 272.672 1.00 30.68 112 VAL A CA 1
ATOM 791 C C . VAL A 1 112 ? 77.251 78.856 273.420 1.00 30.63 112 VAL A C 1
ATOM 792 O O . VAL A 1 112 ? 76.203 78.256 273.218 1.00 30.89 112 VAL A O 1
ATOM 796 N N . VAL A 1 113 ? 78.150 78.439 274.308 1.00 30.57 113 VAL A N 1
ATOM 797 C CA . VAL A 1 113 ? 78.004 77.173 275.025 1.00 30.38 113 VAL A CA 1
ATOM 798 C C . VAL A 1 113 ? 76.732 77.125 275.878 1.00 30.84 113 VAL A C 1
ATOM 799 O O . VAL A 1 113 ? 76.013 76.116 275.869 1.00 31.29 113 VAL A O 1
ATOM 803 N N . ARG A 1 114 ? 76.457 78.209 276.606 1.00 30.65 114 ARG A N 1
ATOM 804 C CA . ARG A 1 114 ? 75.298 78.266 277.494 1.00 30.75 114 ARG A CA 1
ATOM 805 C C . ARG A 1 114 ? 73.957 78.353 276.752 1.00 30.25 114 ARG A C 1
ATOM 806 O O . ARG A 1 114 ? 72.961 77.782 277.203 1.00 29.95 114 ARG A O 1
ATOM 814 N N . GLN A 1 115 ? 73.936 79.057 275.622 1.00 29.82 115 GLN A N 1
ATOM 815 C CA . GLN A 1 115 ? 72.739 79.140 274.783 1.00 29.53 115 GLN A CA 1
ATOM 816 C C . GLN A 1 115 ? 72.385 77.790 274.165 1.00 29.04 115 GLN A C 1
ATOM 817 O O . GLN A 1 115 ? 71.207 77.424 274.099 1.00 28.40 115 GLN A O 1
ATOM 823 N N . VAL A 1 116 ? 73.410 77.047 273.747 1.00 28.67 116 VAL A N 1
ATOM 824 C CA . VAL A 1 116 ? 73.223 75.722 273.158 1.00 28.67 116 VAL A CA 1
ATOM 825 C C . VAL A 1 116 ? 72.691 74.734 274.204 1.00 28.76 116 VAL A C 1
ATOM 826 O O . VAL A 1 116 ? 71.780 73.950 273.919 1.00 27.97 116 VAL A O 1
ATOM 830 N N . THR A 1 117 ? 73.249 74.799 275.415 1.00 29.23 117 THR A N 1
ATOM 831 C CA . THR A 1 117 ? 72.779 74.005 276.551 1.00 29.60 117 THR A CA 1
ATOM 832 C C . THR A 1 117 ? 71.319 74.329 276.880 1.00 29.55 117 THR A C 1
ATOM 833 O O . THR A 1 117 ? 70.505 73.431 277.047 1.00 29.49 117 THR A O 1
ATOM 837 N N . GLU A 1 118 ? 70.991 75.614 276.947 1.00 29.74 118 GLU A N 1
ATOM 838 C CA . GLU A 1 118 ? 69.634 76.039 277.278 1.00 30.25 118 GLU A CA 1
ATOM 839 C C . GLU A 1 118 ? 68.581 75.599 276.250 1.00 29.47 118 GLU A C 1
ATOM 840 O O . GLU A 1 118 ? 67.457 75.268 276.623 1.00 29.33 118 GLU A O 1
ATOM 846 N N . HIS A 1 119 ? 68.951 75.610 274.971 1.00 28.83 119 HIS A N 1
ATOM 847 C CA . HIS A 1 119 ? 68.139 75.030 273.906 1.00 28.47 119 HIS A CA 1
ATOM 848 C C . HIS A 1 119 ? 67.977 73.518 274.088 1.00 28.68 119 HIS A C 1
ATOM 849 O O . HIS A 1 119 ? 66.859 73.004 274.030 1.00 28.60 119 HIS A O 1
ATOM 856 N N . ARG A 1 120 ? 69.092 72.815 274.306 1.00 29.02 120 ARG A N 1
ATOM 857 C CA . ARG A 1 120 ? 69.080 71.370 274.523 1.00 29.67 120 ARG A CA 1
ATOM 858 C C . ARG A 1 120 ? 68.153 71.003 275.680 1.00 29.58 120 ARG A C 1
ATOM 859 O O . ARG A 1 120 ? 67.272 70.156 275.526 1.00 29.80 120 ARG A O 1
ATOM 867 N N . ARG A 1 121 ? 68.321 71.656 276.829 1.00 29.48 121 ARG A N 1
ATOM 868 C CA . ARG A 1 121 ? 67.496 71.309 277.975 1.00 29.62 121 ARG A CA 1
ATOM 869 C C . ARG A 1 121 ? 66.003 71.665 277.819 1.00 29.09 121 ARG A C 1
ATOM 870 O O . ARG A 1 121 ? 65.157 70.995 278.401 1.00 29.07 121 ARG A O 1
ATOM 878 N N . THR A 1 122 ? 65.684 72.696 277.039 1.00 28.56 122 THR A N 1
ATOM 879 C CA . THR A 1 122 ? 64.289 73.060 276.778 1.00 28.43 122 THR A CA 1
ATOM 880 C C . THR A 1 122 ? 63.616 72.007 275.893 1.00 28.40 122 THR A C 1
ATOM 881 O O . THR A 1 122 ? 62.454 71.632 276.105 1.00 28.28 122 THR A O 1
ATOM 885 N N . GLU A 1 123 ? 64.368 71.534 274.906 1.00 28.22 123 GLU A N 1
ATOM 886 C CA . GLU A 1 123 ? 63.897 70.534 273.973 1.00 27.82 123 GLU A CA 1
ATOM 887 C C . GLU A 1 123 ? 63.765 69.185 274.663 1.00 27.37 123 GLU A C 1
ATOM 888 O O . GLU A 1 123 ? 62.774 68.486 274.466 1.00 27.43 123 GLU A O 1
ATOM 894 N N . ILE A 1 124 ? 64.764 68.824 275.469 1.00 26.79 124 ILE A N 1
ATOM 895 C CA . ILE A 1 124 ? 64.707 67.606 276.265 1.00 26.38 124 ILE A CA 1
ATOM 896 C C . ILE A 1 124 ? 63.505 67.625 277.214 1.00 26.22 124 ILE A C 1
ATOM 897 O O . ILE A 1 124 ? 62.744 66.655 277.271 1.00 26.33 124 ILE A O 1
ATOM 902 N N . ALA A 1 125 ? 63.334 68.736 277.933 1.00 25.73 125 ALA A N 1
ATOM 903 C CA . ALA A 1 125 ? 62.235 68.906 278.868 1.00 25.44 125 ALA A CA 1
ATOM 904 C C . ALA A 1 125 ? 60.904 68.708 278.184 1.00 25.36 125 ALA A C 1
ATOM 905 O O . ALA A 1 125 ? 60.020 68.068 278.737 1.00 25.81 125 ALA A O 1
ATOM 907 N N . ARG A 1 126 ? 60.770 69.255 276.981 1.00 25.45 126 ARG A N 1
ATOM 908 C CA . ARG A 1 126 ? 59.546 69.147 276.197 1.00 25.66 126 ARG A CA 1
ATOM 909 C C . ARG A 1 126 ? 59.190 67.684 275.924 1.00 25.77 126 ARG A C 1
ATOM 910 O O . ARG A 1 126 ? 58.038 67.268 276.109 1.00 25.85 126 ARG A O 1
ATOM 918 N N . ILE A 1 127 ? 60.198 66.918 275.498 1.00 25.97 127 ILE A N 1
ATOM 919 C CA . ILE A 1 127 ? 60.075 65.486 275.219 1.00 25.82 127 ILE A CA 1
ATOM 920 C C . ILE A 1 127 ? 59.761 64.721 276.506 1.00 26.17 127 ILE A C 1
ATOM 921 O O . ILE A 1 127 ? 58.883 63.858 276.524 1.00 26.00 127 ILE A O 1
ATOM 926 N N . VAL A 1 128 ? 60.464 65.066 277.580 1.00 26.72 128 VAL A N 1
ATOM 927 C CA . VAL A 1 128 ? 60.304 64.404 278.876 1.00 27.34 128 VAL A CA 1
ATOM 928 C C . VAL A 1 128 ? 58.908 64.593 279.479 1.00 27.87 128 VAL A C 1
ATOM 929 O O . VAL A 1 128 ? 58.384 63.684 280.118 1.00 27.80 128 VAL A O 1
ATOM 933 N N . GLU A 1 129 ? 58.300 65.754 279.251 1.00 28.79 129 GLU A N 1
ATOM 934 C CA . GLU A 1 129 ? 56.922 66.010 279.685 1.00 30.25 129 GLU A CA 1
ATOM 935 C C . GLU A 1 129 ? 55.942 65.016 279.084 1.00 30.20 129 GLU A C 1
ATOM 936 O O . GLU A 1 129 ? 54.912 64.726 279.673 1.00 30.11 129 GLU A O 1
ATOM 942 N N . GLN A 1 130 ? 56.276 64.490 277.911 1.00 31.11 130 GLN A N 1
ATOM 943 C CA . GLN A 1 130 ? 55.408 63.543 277.208 1.00 31.89 130 GLN A CA 1
ATOM 944 C C . GLN A 1 130 ? 55.515 62.121 277.747 1.00 32.17 130 GLN A C 1
ATOM 945 O O . GLN A 1 130 ? 54.672 61.281 277.457 1.00 32.02 130 GLN A O 1
ATOM 959 N N . ALA A 1 132 ? 55.736 59.189 280.787 1.00 31.54 132 ALA A N 1
ATOM 960 C CA . ALA A 1 132 ? 55.348 58.798 282.134 1.00 30.68 132 ALA A CA 1
ATOM 961 C C . ALA A 1 132 ? 56.564 58.876 283.056 1.00 30.12 132 ALA A C 1
ATOM 962 O O . ALA A 1 132 ? 57.662 58.491 282.655 1.00 30.03 132 ALA A O 1
ATOM 964 N N . PRO A 1 133 ? 56.376 59.395 284.285 1.00 29.68 133 PRO A N 1
ATOM 965 C CA . PRO A 1 133 ? 57.426 59.498 285.302 1.00 29.33 133 PRO A CA 1
ATOM 966 C C . PRO A 1 133 ? 58.335 58.270 285.428 1.00 28.87 133 PRO A C 1
ATOM 967 O O . PRO A 1 133 ? 59.541 58.421 285.612 1.00 28.66 133 PRO A O 1
ATOM 971 N N . ALA A 1 134 ? 57.756 57.077 285.321 1.00 28.52 134 ALA A N 1
ATOM 972 C CA . ALA A 1 134 ? 58.505 55.826 285.413 1.00 28.28 134 ALA A CA 1
ATOM 973 C C . ALA A 1 134 ? 59.428 55.594 284.209 1.00 28.12 134 ALA A C 1
ATOM 974 O O . ALA A 1 134 ? 60.487 54.968 284.345 1.00 27.75 134 ALA A O 1
ATOM 976 N N . GLU A 1 135 ? 59.008 56.087 283.039 1.00 27.90 135 GLU A N 1
ATOM 977 C CA . GLU A 1 135 ? 59.795 55.985 281.810 1.00 27.84 135 GLU A CA 1
ATOM 978 C C . GLU A 1 135 ? 60.961 56.966 281.865 1.00 27.01 135 GLU A C 1
ATOM 979 O O . GLU A 1 135 ? 62.079 56.640 281.476 1.00 26.90 135 GLU A O 1
ATOM 985 N N . ARG A 1 136 ? 60.693 58.169 282.359 1.00 26.42 136 ARG A N 1
ATOM 986 C CA . ARG A 1 136 ? 61.732 59.165 282.546 1.00 26.01 136 ARG A CA 1
ATOM 987 C C . ARG A 1 136 ? 62.877 58.592 283.377 1.00 26.17 136 ARG A C 1
ATOM 988 O O . ARG A 1 136 ? 64.038 58.662 282.975 1.00 26.35 136 ARG A O 1
ATOM 996 N N . HIS A 1 137 ? 62.532 58.014 284.524 1.00 25.93 137 HIS A N 1
ATOM 997 C CA . HIS A 1 137 ? 63.510 57.451 285.443 1.00 26.06 137 HIS A CA 1
ATOM 998 C C . HIS A 1 137 ? 64.275 56.303 284.793 1.00 25.47 137 HIS A C 1
ATOM 999 O O . HIS A 1 137 ? 65.498 56.218 284.918 1.00 25.32 137 HIS A O 1
ATOM 1006 N N . GLY A 1 138 ? 63.545 55.443 284.086 1.00 24.85 138 GLY A N 1
ATOM 1007 C CA . GLY A 1 138 ? 64.130 54.333 283.355 1.00 24.45 138 GLY A CA 1
ATOM 1008 C C . GLY A 1 138 ? 65.118 54.775 282.291 1.00 24.32 138 GLY A C 1
ATOM 1009 O O . GLY A 1 138 ? 66.082 54.062 282.004 1.00 24.51 138 GLY A O 1
ATOM 1010 N N . LEU A 1 139 ? 64.875 55.952 281.713 1.00 23.75 139 LEU A N 1
ATOM 1011 C CA . LEU A 1 139 ? 65.729 56.517 280.670 1.00 23.48 139 LEU A CA 1
ATOM 1012 C C . LEU A 1 139 ? 67.065 57.013 281.235 1.00 22.93 139 LEU A C 1
ATOM 1013 O O . LEU A 1 139 ? 68.117 56.746 280.663 1.00 22.39 139 LEU A O 1
ATOM 1018 N N . VAL A 1 140 ? 67.012 57.724 282.363 1.00 22.72 140 VAL A N 1
ATOM 1019 C CA . VAL A 1 140 ? 68.211 58.095 283.114 1.00 22.47 140 VAL A CA 1
ATOM 1020 C C . VAL A 1 140 ? 69.032 56.834 283.433 1.00 22.40 140 VAL A C 1
ATOM 1021 O O . VAL A 1 140 ? 70.238 56.788 283.179 1.00 22.68 140 VAL A O 1
ATOM 1025 N N . ARG A 1 141 ? 68.363 55.812 283.956 1.00 21.82 141 ARG A N 1
ATOM 1026 C CA . ARG A 1 141 ? 69.012 54.552 284.280 1.00 21.56 141 ARG A CA 1
ATOM 1027 C C . ARG A 1 141 ? 69.701 53.943 283.053 1.00 21.70 141 ARG A C 1
ATOM 1028 O O . ARG A 1 141 ? 70.858 53.547 283.126 1.00 21.84 141 ARG A O 1
ATOM 1036 N N . ALA A 1 142 ? 68.986 53.888 281.934 1.00 21.75 142 ALA A N 1
ATOM 1037 C CA . ALA A 1 142 ? 69.467 53.241 280.718 1.00 21.87 142 ALA A CA 1
ATOM 1038 C C . ALA A 1 142 ? 70.714 53.912 280.143 1.00 22.10 142 ALA A C 1
ATOM 1039 O O . ALA A 1 142 ? 71.668 53.240 279.762 1.00 22.11 142 ALA A O 1
ATOM 1041 N N . LEU A 1 143 ? 70.693 55.239 280.076 1.00 22.53 143 LEU A N 1
ATOM 1042 C CA . LEU A 1 143 ? 71.796 56.005 279.509 1.00 22.77 143 LEU A CA 1
ATOM 1043 C C . LEU A 1 143 ? 72.989 56.097 280.460 1.00 22.81 143 LEU A C 1
ATOM 1044 O O . LEU A 1 143 ? 74.124 56.254 280.025 1.00 22.94 143 LEU A O 1
ATOM 1049 N N . THR A 1 144 ? 72.716 56.014 281.760 1.00 23.18 144 THR A N 1
ATOM 1050 C CA . THR A 1 144 ? 73.756 55.978 282.790 1.00 23.22 144 THR A CA 1
ATOM 1051 C C . THR A 1 144 ? 74.493 54.646 282.765 1.00 23.51 144 THR A C 1
ATOM 1052 O O . THR A 1 144 ? 75.713 54.604 282.938 1.00 23.38 144 THR A O 1
ATOM 1056 N N . ALA A 1 145 ? 73.738 53.570 282.555 1.00 23.74 145 ALA A N 1
ATOM 1057 C CA . ALA A 1 145 ? 74.291 52.234 282.492 1.00 24.51 145 ALA A CA 1
ATOM 1058 C C . ALA A 1 145 ? 75.198 52.112 281.279 1.00 25.10 145 ALA A C 1
ATOM 1059 O O . ALA A 1 145 ? 76.276 51.521 281.351 1.00 25.08 145 ALA A O 1
ATOM 1061 N N . PHE A 1 146 ? 74.758 52.692 280.169 1.00 26.19 146 PHE A N 1
ATOM 1062 C CA . PHE A 1 146 ? 75.522 52.684 278.935 1.00 27.25 146 PHE A CA 1
ATOM 1063 C C . PHE A 1 146 ? 76.833 53.458 279.091 1.00 28.11 146 PHE A C 1
ATOM 1064 O O . PHE A 1 146 ? 77.885 53.012 278.637 1.00 28.10 146 PHE A O 1
ATOM 1072 N N . THR A 1 147 ? 76.755 54.610 279.747 1.00 29.57 147 THR A N 1
ATOM 1073 C CA . THR A 1 147 ? 77.922 55.440 280.057 1.00 31.06 147 THR A CA 1
ATOM 1074 C C . THR A 1 147 ? 78.894 54.744 281.005 1.00 32.26 147 THR A C 1
ATOM 1075 O O . THR A 1 147 ? 80.104 54.939 280.925 1.00 32.22 147 THR A O 1
ATOM 1079 N N . GLU A 1 148 ? 78.351 53.941 281.910 1.00 34.21 148 GLU A N 1
ATOM 1080 C CA . GLU A 1 148 ? 79.152 53.168 282.844 1.00 36.20 148 GLU A CA 1
ATOM 1081 C C . GLU A 1 148 ? 79.897 52.038 282.130 1.00 37.25 148 GLU A C 1
ATOM 1082 O O . GLU A 1 148 ? 81.083 51.838 282.373 1.00 37.51 148 GLU A O 1
ATOM 1088 N N . ALA A 1 149 ? 79.197 51.317 281.249 1.00 38.75 149 ALA A N 1
ATOM 1089 C CA . ALA A 1 149 ? 79.725 50.120 280.580 1.00 40.35 149 ALA A CA 1
ATOM 1090 C C . ALA A 1 149 ? 81.019 50.383 279.804 1.00 41.65 149 ALA A C 1
ATOM 1091 O O . ALA A 1 149 ? 82.098 49.933 280.197 1.00 42.20 149 ALA A O 1
ATOM 1093 N N . GLY A 1 150 ? 80.902 51.092 278.695 1.00 43.09 150 GLY A N 1
ATOM 1094 C CA . GLY A 1 150 ? 82.060 51.642 278.014 1.00 45.11 150 GLY A CA 1
ATOM 1095 C C . GLY A 1 150 ? 81.977 53.108 278.352 1.00 46.42 150 GLY A C 1
ATOM 1096 O O . GLY A 1 150 ? 80.969 53.519 278.910 1.00 46.76 150 GLY A O 1
ATOM 1097 N N . GLY A 1 151 ? 82.993 53.911 278.032 1.00 47.75 151 GLY A N 1
ATOM 1098 C CA . GLY A 1 151 ? 84.194 53.494 277.306 1.00 49.64 151 GLY A CA 1
ATOM 1099 C C . GLY A 1 151 ? 85.063 52.413 277.941 1.00 50.92 151 GLY A C 1
ATOM 1100 O O . GLY A 1 151 ? 85.449 51.459 277.253 1.00 51.12 151 GLY A O 1
ATOM 1101 N N . GLU A 1 152 ? 85.359 52.513 279.242 1.00 51.94 152 GLU A N 1
ATOM 1102 C CA . GLU A 1 152 ? 84.800 53.513 280.165 1.00 52.96 152 GLU A CA 1
ATOM 1103 C C . GLU A 1 152 ? 85.889 54.418 280.752 1.00 53.01 152 GLU A C 1
ATOM 1104 O O . GLU A 1 152 ? 85.695 55.627 280.906 1.00 53.16 152 GLU A O 1
ATOM 1110 N N . ALA B 1 10 ? 58.296 70.802 295.485 1.00 59.99 10 ALA B N 1
ATOM 1111 C CA . ALA B 1 10 ? 58.297 71.557 294.198 1.00 59.92 10 ALA B CA 1
ATOM 1112 C C . ALA B 1 10 ? 59.597 71.331 293.409 1.00 59.88 10 ALA B C 1
ATOM 1113 O O . ALA B 1 10 ? 60.660 71.758 293.866 1.00 59.93 10 ALA B O 1
ATOM 1115 N N . GLU B 1 11 ? 59.553 70.666 292.243 1.00 59.70 11 GLU B N 1
ATOM 1116 C CA . GLU B 1 11 ? 58.347 70.119 291.573 1.00 59.43 11 GLU B CA 1
ATOM 1117 C C . GLU B 1 11 ? 57.487 71.190 290.874 1.00 58.93 11 GLU B C 1
ATOM 1118 O O . GLU B 1 11 ? 56.913 72.058 291.535 1.00 58.85 11 GLU B O 1
ATOM 1124 N N . GLU B 1 12 ? 57.385 71.136 289.544 1.00 58.19 12 GLU B N 1
ATOM 1125 C CA . GLU B 1 12 ? 57.988 70.104 288.697 1.00 57.49 12 GLU B CA 1
ATOM 1126 C C . GLU B 1 12 ? 58.713 70.841 287.566 1.00 56.64 12 GLU B C 1
ATOM 1127 O O . GLU B 1 12 ? 58.144 71.794 287.027 1.00 56.64 12 GLU B O 1
ATOM 1133 N N . SER B 1 13 ? 59.939 70.467 287.166 1.00 55.42 13 SER B N 1
ATOM 1134 C CA . SER B 1 13 ? 60.833 69.396 287.689 1.00 54.07 13 SER B CA 1
ATOM 1135 C C . SER B 1 13 ? 60.476 67.910 287.437 1.00 52.91 13 SER B C 1
ATOM 1136 O O . SER B 1 13 ? 60.391 67.157 288.414 1.00 52.61 13 SER B O 1
ATOM 1139 N N . VAL B 1 14 ? 60.326 67.417 286.196 1.00 51.17 14 VAL B N 1
ATOM 1140 C CA . VAL B 1 14 ? 60.723 67.914 284.835 1.00 49.92 14 VAL B CA 1
ATOM 1141 C C . VAL B 1 14 ? 62.064 67.352 284.257 1.00 48.49 14 VAL B C 1
ATOM 1142 O O . VAL B 1 14 ? 61.987 66.339 283.569 1.00 48.72 14 VAL B O 1
ATOM 1146 N N . ASP B 1 15 ? 63.264 67.935 284.430 1.00 46.32 15 ASP B N 1
ATOM 1147 C CA . ASP B 1 15 ? 63.721 69.230 285.004 1.00 44.15 15 ASP B CA 1
ATOM 1148 C C . ASP B 1 15 ? 64.916 68.928 285.893 1.00 42.30 15 ASP B C 1
ATOM 1149 O O . ASP B 1 15 ? 66.025 69.392 285.631 1.00 41.97 15 ASP B O 1
ATOM 1154 N N . VAL B 1 16 ? 64.671 68.155 286.949 1.00 40.02 16 VAL B N 1
ATOM 1155 C CA . VAL B 1 16 ? 65.731 67.422 287.619 1.00 37.73 16 VAL B CA 1
ATOM 1156 C C . VAL B 1 16 ? 66.059 66.223 286.723 1.00 36.04 16 VAL B C 1
ATOM 1157 O O . VAL B 1 16 ? 67.220 65.843 286.576 1.00 35.69 16 VAL B O 1
ATOM 1161 N N . ILE B 1 17 ? 65.021 65.654 286.113 1.00 33.95 17 ILE B N 1
ATOM 1162 C CA . ILE B 1 17 ? 65.166 64.540 285.190 1.00 32.08 17 ILE B CA 1
ATOM 1163 C C . ILE B 1 17 ? 65.940 65.006 283.968 1.00 30.91 17 ILE B C 1
ATOM 1164 O O . ILE B 1 17 ? 66.868 64.327 283.526 1.00 30.54 17 ILE B O 1
ATOM 1169 N N . THR B 1 18 ? 65.566 66.179 283.453 1.00 29.58 18 THR B N 1
ATOM 1170 C CA . THR B 1 18 ? 66.213 66.788 282.293 1.00 28.29 18 THR B CA 1
ATOM 1171 C C . THR B 1 18 ? 67.687 67.030 282.547 1.00 27.91 18 THR B C 1
ATOM 1172 O O . THR B 1 18 ? 68.511 66.745 281.688 1.00 27.70 18 THR B O 1
ATOM 1176 N N . ASP B 1 19 ? 68.011 67.549 283.726 1.00 27.59 19 ASP B N 1
ATOM 1177 C CA . ASP B 1 19 ? 69.400 67.755 284.115 1.00 27.61 19 ASP B CA 1
ATOM 1178 C C . ASP B 1 19 ? 70.167 66.452 284.180 1.00 27.00 19 ASP B C 1
ATOM 1179 O O . ASP B 1 19 ? 71.256 66.352 283.632 1.00 26.85 19 ASP B O 1
ATOM 1184 N N . ALA B 1 20 ? 69.592 65.451 284.835 1.00 26.79 20 ALA B N 1
ATOM 1185 C CA . ALA B 1 20 ? 70.213 64.138 284.906 1.00 26.75 20 ALA B CA 1
ATOM 1186 C C . ALA B 1 20 ? 70.479 63.607 283.502 1.00 26.79 20 ALA B C 1
ATOM 1187 O O . ALA B 1 20 ? 71.469 62.923 283.269 1.00 27.20 20 ALA B O 1
ATOM 1189 N N . LEU B 1 21 ? 69.595 63.956 282.575 1.00 26.71 21 LEU B N 1
ATOM 1190 C CA . LEU B 1 21 ? 69.676 63.543 281.182 1.00 26.44 21 LEU B CA 1
ATOM 1191 C C . LEU B 1 21 ? 70.755 64.251 280.367 1.00 26.60 21 LEU B C 1
ATOM 1192 O O . LEU B 1 21 ? 71.296 63.670 279.438 1.00 26.87 21 LEU B O 1
ATOM 1197 N N . LEU B 1 22 ? 71.045 65.511 280.674 1.00 26.88 22 LEU B N 1
ATOM 1198 C CA . LEU B 1 22 ? 72.148 66.203 280.009 1.00 27.14 22 LEU B CA 1
ATOM 1199 C C . LEU B 1 22 ? 73.473 65.509 280.305 1.00 27.38 22 LEU B C 1
ATOM 1200 O O . LEU B 1 22 ? 74.287 65.298 279.401 1.00 27.73 22 LEU B O 1
ATOM 1205 N N . THR B 1 23 ? 73.670 65.158 281.576 1.00 27.12 23 THR B N 1
ATOM 1206 C CA . THR B 1 23 ? 74.839 64.430 282.039 1.00 26.93 23 THR B CA 1
ATOM 1207 C C . THR B 1 23 ? 74.896 63.015 281.442 1.00 26.57 23 THR B C 1
ATOM 1208 O O . THR B 1 23 ? 75.903 62.628 280.859 1.00 26.90 23 THR B O 1
ATOM 1212 N N . ALA B 1 24 ? 73.804 62.267 281.578 1.00 26.08 24 ALA B N 1
ATOM 1213 C CA . ALA B 1 24 ? 73.721 60.856 281.189 1.00 25.67 24 ALA B CA 1
ATOM 1214 C C . ALA B 1 24 ? 73.900 60.598 279.697 1.00 25.73 24 ALA B C 1
ATOM 1215 O O . ALA B 1 24 ? 74.279 59.492 279.291 1.00 25.49 24 ALA B O 1
ATOM 1217 N N . SER B 1 25 ? 73.618 61.615 278.890 1.00 25.40 25 SER B N 1
ATOM 1218 C CA . SER B 1 25 ? 73.641 61.462 277.458 1.00 26.04 25 SER B CA 1
ATOM 1219 C C . SER B 1 25 ? 74.956 61.908 276.801 1.00 25.82 25 SER B C 1
ATOM 1220 O O . SER B 1 25 ? 75.109 61.759 275.598 1.00 25.54 25 SER B O 1
ATOM 1223 N N . ARG B 1 26 ? 75.888 62.447 277.589 1.00 25.85 26 ARG B N 1
ATOM 1224 C CA . ARG B 1 26 ? 77.187 62.919 277.083 1.00 26.03 26 ARG B CA 1
ATOM 1225 C C . ARG B 1 26 ? 77.902 61.912 276.181 1.00 25.16 26 ARG B C 1
ATOM 1226 O O . ARG B 1 26 ? 78.325 62.263 275.082 1.00 25.16 26 ARG B O 1
ATOM 1234 N N . LEU B 1 27 ? 78.042 60.673 276.652 1.00 24.65 27 LEU B N 1
ATOM 1235 C CA . LEU B 1 27 ? 78.752 59.642 275.895 1.00 24.16 27 LEU B CA 1
ATOM 1236 C C . LEU B 1 27 ? 78.073 59.304 274.578 1.00 24.22 27 LEU B C 1
ATOM 1237 O O . LEU B 1 27 ? 78.716 59.332 273.536 1.00 24.48 27 LEU B O 1
ATOM 1242 N N . LEU B 1 28 ? 76.781 58.992 274.618 1.00 24.23 28 LEU B N 1
ATOM 1243 C CA . LEU B 1 28 ? 76.068 58.639 273.405 1.00 24.43 28 LEU B CA 1
ATOM 1244 C C . LEU B 1 28 ? 76.247 59.737 272.372 1.00 24.52 28 LEU B C 1
ATOM 1245 O O . LEU B 1 28 ? 76.504 59.451 271.200 1.00 24.64 28 LEU B O 1
ATOM 1250 N N . VAL B 1 29 ? 76.125 60.988 272.826 1.00 24.39 29 VAL B N 1
ATOM 1251 C CA . VAL B 1 29 ? 76.272 62.169 271.972 1.00 24.32 29 VAL B CA 1
ATOM 1252 C C . VAL B 1 29 ? 77.676 62.278 271.354 1.00 24.13 29 VAL B C 1
ATOM 1253 O O . VAL B 1 29 ? 77.811 62.567 270.169 1.00 24.52 29 VAL B O 1
ATOM 1257 N N . ALA B 1 30 ? 78.710 62.038 272.150 1.00 23.79 30 ALA B N 1
ATOM 1258 C CA . ALA B 1 30 ? 80.082 62.090 271.656 1.00 23.54 30 ALA B CA 1
ATOM 1259 C C . ALA B 1 30 ? 80.319 60.993 270.642 1.00 23.41 30 ALA B C 1
ATOM 1260 O O . ALA B 1 30 ? 81.016 61.212 269.665 1.00 23.62 30 ALA B O 1
ATOM 1262 N N . ILE B 1 31 ? 79.746 59.814 270.889 1.00 23.27 31 ILE B N 1
ATOM 1263 C CA . ILE B 1 31 ? 79.842 58.678 269.969 1.00 22.96 31 ILE B CA 1
ATOM 1264 C C . ILE B 1 31 ? 79.136 59.007 268.656 1.00 22.68 31 ILE B C 1
ATOM 1265 O O . ILE B 1 31 ? 79.650 58.721 267.574 1.00 22.24 31 ILE B O 1
ATOM 1270 N N . SER B 1 32 ? 77.957 59.607 268.764 1.00 22.53 32 SER B N 1
ATOM 1271 C CA . SER B 1 32 ? 77.216 60.041 267.593 1.00 22.62 32 SER B CA 1
ATOM 1272 C C . SER B 1 32 ? 78.016 61.064 266.795 1.00 22.77 32 SER B C 1
ATOM 1273 O O . SER B 1 32 ? 78.171 60.92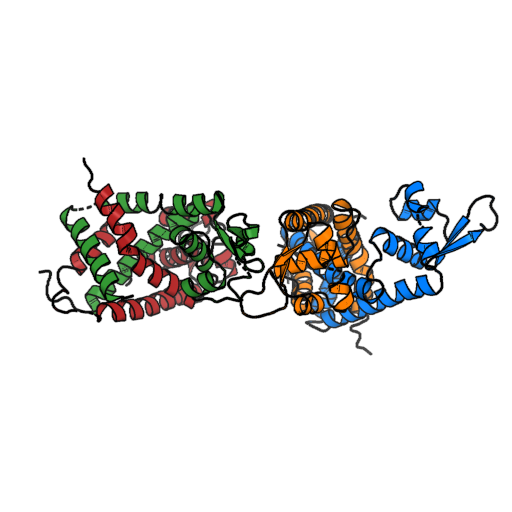5 265.584 1.00 22.65 32 SER B O 1
ATOM 1276 N N . ALA B 1 33 ? 78.544 62.073 267.486 1.00 22.66 33 ALA B N 1
ATOM 1277 C CA . ALA B 1 33 ? 79.264 63.158 266.840 1.00 22.51 33 ALA B CA 1
ATOM 1278 C C . ALA B 1 33 ? 80.505 62.628 266.162 1.00 22.76 33 ALA B C 1
ATOM 1279 O O . ALA B 1 33 ? 80.809 63.020 265.046 1.00 23.61 33 ALA B O 1
ATOM 1281 N N . HIS B 1 34 ? 81.209 61.724 266.834 1.00 23.04 34 HIS B N 1
ATOM 1282 C CA . HIS B 1 34 ? 82.389 61.097 266.284 1.00 23.30 34 HIS B CA 1
ATOM 1283 C C . HIS B 1 34 ? 82.075 60.302 265.027 1.00 23.67 34 HIS B C 1
ATOM 1284 O O . HIS B 1 34 ? 82.852 60.329 264.079 1.00 24.14 34 HIS B O 1
ATOM 1291 N N . SER B 1 35 ? 80.947 59.599 265.019 1.00 24.03 35 SER B N 1
ATOM 1292 C CA . SER B 1 35 ? 80.576 58.756 263.881 1.00 24.68 35 SER B CA 1
ATOM 1293 C C . SER B 1 35 ? 80.313 59.566 262.611 1.00 25.19 35 SER B C 1
ATOM 1294 O O . SER B 1 35 ? 80.632 59.126 261.512 1.00 25.26 35 SER B O 1
ATOM 1297 N N . ILE B 1 36 ? 79.729 60.745 262.777 1.00 26.09 36 ILE B N 1
ATOM 1298 C CA . ILE B 1 36 ? 79.533 61.672 261.677 1.00 27.24 36 ILE B CA 1
ATOM 1299 C C . ILE B 1 36 ? 80.884 62.159 261.169 1.00 27.91 36 ILE B C 1
ATOM 1300 O O . ILE B 1 36 ? 81.159 62.125 259.972 1.00 27.61 36 ILE B O 1
ATOM 1305 N N . ALA B 1 37 ? 81.725 62.596 262.105 1.00 29.02 37 ALA B N 1
ATOM 1306 C CA . ALA B 1 37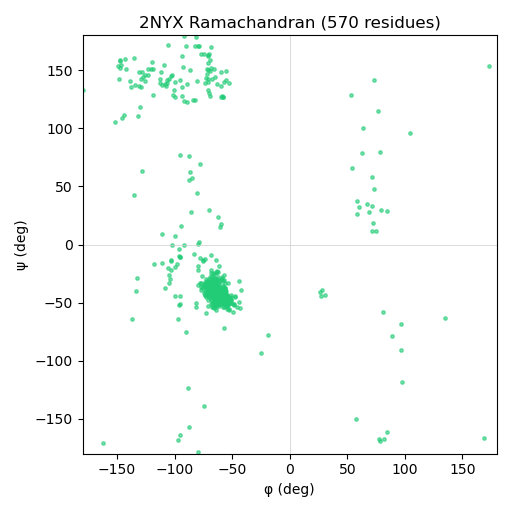 ? 83.014 63.188 261.792 1.00 30.05 37 ALA B CA 1
ATOM 1307 C C . ALA B 1 37 ? 83.955 62.204 261.117 1.00 31.12 37 ALA B C 1
ATOM 1308 O O . ALA B 1 37 ? 84.855 62.624 260.387 1.00 31.70 37 ALA B O 1
ATOM 1310 N N . GLN B 1 38 ? 83.750 60.905 261.344 1.00 32.26 38 GLN B N 1
ATOM 1311 C CA . GLN B 1 38 ? 84.646 59.881 260.795 1.00 33.85 38 GLN B CA 1
ATOM 1312 C C . GLN B 1 38 ? 84.378 59.570 259.323 1.00 34.22 38 GLN B C 1
ATOM 1313 O O . GLN B 1 38 ? 85.233 59.023 258.638 1.00 34.67 38 GLN B O 1
ATOM 1319 N N . VAL B 1 39 ? 83.198 59.932 258.835 1.00 35.10 39 VAL B N 1
ATOM 1320 C CA . VAL B 1 39 ? 82.838 59.680 257.440 1.00 35.64 39 VAL B CA 1
ATOM 1321 C C . VAL B 1 39 ? 83.121 60.903 256.576 1.00 36.06 39 VAL B C 1
ATOM 1322 O O . VAL B 1 39 ? 83.761 60.794 255.534 1.00 36.38 39 VAL B O 1
ATOM 1326 N N . ASP B 1 40 ? 82.631 62.063 257.004 1.00 36.59 40 ASP B N 1
ATOM 1327 C CA . ASP B 1 40 ? 83.017 63.324 256.386 1.00 36.88 40 ASP B CA 1
ATOM 1328 C C . ASP B 1 40 ? 83.444 64.295 257.468 1.00 36.74 40 ASP B C 1
ATOM 1329 O O . ASP B 1 40 ? 82.655 64.648 258.336 1.00 36.73 40 ASP B O 1
ATOM 1334 N N . GLU B 1 41 ? 84.706 64.708 257.395 1.00 36.90 41 GLU B N 1
ATOM 1335 C CA . GLU B 1 41 ? 85.326 65.622 258.354 1.00 36.95 41 GLU B CA 1
ATOM 1336 C C . GLU B 1 41 ? 84.611 66.965 258.421 1.00 36.78 41 GLU B C 1
ATOM 1337 O O . GLU B 1 41 ? 84.615 67.618 259.466 1.00 36.94 41 GLU B O 1
ATOM 1343 N N . ASN B 1 42 ? 84.008 67.359 257.298 1.00 36.51 42 ASN B N 1
ATOM 1344 C CA . ASN B 1 42 ? 83.477 68.709 257.083 1.00 36.25 42 ASN B CA 1
ATOM 1345 C C . ASN B 1 42 ? 81.993 68.895 257.350 1.00 35.85 42 ASN B C 1
ATOM 1346 O O . ASN B 1 42 ? 81.493 70.017 257.352 1.00 36.20 42 ASN B O 1
ATOM 1351 N N . ILE B 1 43 ? 81.279 67.805 257.560 1.00 35.13 43 ILE B N 1
ATOM 1352 C CA . ILE B 1 43 ? 79.845 67.907 257.736 1.00 34.52 43 ILE B CA 1
ATOM 1353 C C . ILE B 1 43 ? 79.458 68.244 259.193 1.00 33.77 43 ILE B C 1
ATOM 1354 O O . ILE B 1 43 ? 79.851 67.556 260.133 1.00 33.53 43 ILE B O 1
ATOM 1359 N N . THR B 1 44 ? 78.707 69.333 259.356 1.00 32.96 44 THR B N 1
ATOM 1360 C CA . THR B 1 44 ? 78.206 69.761 260.660 1.00 31.78 44 THR B CA 1
ATOM 1361 C C . THR B 1 44 ? 77.065 68.860 261.114 1.00 31.58 44 THR B C 1
ATOM 1362 O O . THR B 1 44 ? 76.481 68.137 260.314 1.00 31.57 44 THR B O 1
ATOM 1366 N N . ILE B 1 45 ? 76.748 68.924 262.404 1.00 31.34 45 ILE B N 1
ATOM 1367 C CA . ILE B 1 45 ? 75.644 68.154 262.987 1.00 30.94 45 ILE B CA 1
ATOM 1368 C C . ILE B 1 45 ? 74.260 68.535 262.425 1.00 30.49 45 ILE B C 1
ATOM 1369 O O . ILE B 1 45 ? 73.479 67.639 262.084 1.00 30.62 45 ILE B O 1
ATOM 1374 N N . PRO B 1 46 ? 73.942 69.848 262.335 1.00 30.21 46 PRO B N 1
ATOM 1375 C CA . PRO B 1 46 ? 72.703 70.241 261.630 1.00 29.96 46 PRO B CA 1
ATOM 1376 C C . PRO B 1 46 ? 72.631 69.713 260.187 1.00 30.11 46 PRO B C 1
ATOM 1377 O O . PRO B 1 46 ? 71.586 69.223 259.746 1.00 30.44 46 PRO B O 1
ATOM 1381 N N . GLN B 1 47 ? 73.736 69.802 259.461 1.00 29.96 47 GLN B N 1
ATOM 1382 C CA . GLN B 1 47 ? 73.810 69.240 258.122 1.00 29.73 47 GLN B CA 1
ATOM 1383 C C . GLN B 1 47 ? 73.486 67.750 258.130 1.00 29.19 47 GLN B C 1
ATOM 1384 O O . GLN B 1 47 ? 72.664 67.288 257.342 1.00 29.73 47 GLN B O 1
ATOM 1390 N N . PHE B 1 48 ? 74.098 66.995 259.034 1.00 28.67 48 PHE B N 1
ATOM 1391 C CA . PHE B 1 48 ? 73.839 65.561 259.068 1.00 27.92 48 PHE B CA 1
ATOM 1392 C C . PHE B 1 48 ? 72.385 65.221 259.402 1.00 27.99 48 PHE B C 1
ATOM 1393 O O . PHE B 1 48 ? 71.814 64.303 258.815 1.00 28.30 48 PHE B O 1
ATOM 1401 N N . ARG B 1 49 ? 71.790 65.963 260.332 1.00 27.73 49 ARG B N 1
ATOM 1402 C CA . ARG B 1 49 ? 70.381 65.793 260.671 1.00 27.62 49 ARG B CA 1
ATOM 1403 C C . ARG B 1 49 ? 69.468 66.004 259.444 1.00 27.63 49 ARG B C 1
ATOM 1404 O O . ARG B 1 49 ? 68.546 65.218 259.203 1.00 28.02 49 ARG B O 1
ATOM 1412 N N . THR B 1 50 ? 69.744 67.052 258.670 1.00 27.30 50 THR B N 1
ATOM 1413 C CA . THR B 1 50 ? 69.074 67.300 257.384 1.00 26.73 50 THR B CA 1
ATOM 1414 C C . THR B 1 50 ? 69.040 66.040 256.527 1.00 26.34 50 THR B C 1
ATOM 1415 O O . THR B 1 50 ? 68.009 65.700 255.944 1.00 26.24 50 THR B O 1
ATOM 1419 N N . LEU B 1 51 ? 70.171 65.349 256.447 1.00 26.26 51 LEU B N 1
ATOM 1420 C CA . LEU B 1 51 ? 70.255 64.144 255.620 1.00 26.07 51 LEU B CA 1
ATOM 1421 C C . LEU B 1 51 ? 69.372 63.023 256.162 1.00 26.29 51 LEU B C 1
ATOM 1422 O O . LEU B 1 51 ? 68.711 62.343 255.397 1.00 26.99 51 LEU B O 1
ATOM 1427 N N . VAL B 1 52 ? 69.344 62.859 257.481 1.00 26.38 52 VAL B N 1
ATOM 1428 C CA . VAL B 1 52 ? 68.546 61.817 258.109 1.00 26.60 52 VAL B CA 1
ATOM 1429 C C . VAL B 1 52 ? 67.066 62.095 257.933 1.00 26.63 52 VAL B C 1
ATOM 1430 O O . VAL B 1 52 ? 66.287 61.184 257.633 1.00 27.20 52 VAL B O 1
ATOM 1434 N N . ILE B 1 53 ? 66.678 63.353 258.104 1.00 26.68 53 ILE B N 1
ATOM 1435 C CA . ILE B 1 53 ? 65.291 63.749 257.866 1.00 26.32 53 ILE B CA 1
ATOM 1436 C C . ILE B 1 53 ? 64.900 63.406 256.427 1.00 26.25 53 ILE B C 1
ATOM 1437 O O . ILE B 1 53 ? 63.801 62.896 256.179 1.00 26.12 53 ILE B O 1
ATOM 1442 N N . LEU B 1 54 ? 65.817 63.631 255.490 1.00 26.03 54 LEU B N 1
ATOM 1443 C CA . LEU B 1 54 ? 65.524 63.348 254.085 1.00 26.16 54 LEU B CA 1
ATOM 1444 C C . LEU B 1 54 ? 65.387 61.852 253.762 1.00 26.40 54 LEU B C 1
ATOM 1445 O O . LEU B 1 54 ? 64.551 61.478 252.925 1.00 26.13 54 LEU B O 1
ATOM 1450 N N . SER B 1 55 ? 66.160 61.001 254.440 1.00 26.60 55 SER B N 1
ATOM 1451 C CA . SER B 1 55 ? 65.999 59.555 254.235 1.00 27.46 55 SER B CA 1
ATOM 1452 C C . SER B 1 55 ? 64.708 59.034 254.856 1.00 27.42 55 SER B C 1
ATOM 1453 O O . SER B 1 55 ? 64.076 58.126 254.309 1.00 27.96 55 SER B O 1
ATOM 1456 N N . ASN B 1 56 ? 64.310 59.633 255.980 1.00 27.38 56 ASN B N 1
ATOM 1457 C CA . ASN B 1 56 ? 63.032 59.328 256.632 1.00 27.17 56 ASN B CA 1
ATOM 1458 C C . ASN B 1 56 ? 61.782 59.938 256.008 1.00 27.03 56 ASN B C 1
ATOM 1459 O O . ASN B 1 56 ? 60.730 59.309 256.013 1.00 26.81 56 ASN B O 1
ATOM 1464 N N . HIS B 1 57 ? 61.873 61.159 255.492 1.00 26.94 57 HIS B N 1
ATOM 1465 C CA . HIS B 1 57 ? 60.653 61.820 255.005 1.00 27.35 57 HIS B CA 1
ATOM 1466 C C . HIS B 1 57 ? 60.475 61.831 253.491 1.00 27.60 57 HIS B C 1
ATOM 1467 O O . HIS B 1 57 ? 59.378 62.095 252.995 1.00 28.05 57 HIS B O 1
ATOM 1474 N N . GLY B 1 58 ? 61.541 61.503 252.772 1.00 27.39 58 GLY B N 1
ATOM 1475 C CA . GLY B 1 58 ? 61.512 61.517 251.325 1.00 27.01 58 GLY B CA 1
ATOM 1476 C C . GLY B 1 58 ? 61.789 62.929 250.882 1.00 26.64 58 GLY B C 1
ATOM 1477 O O . GLY B 1 58 ? 62.348 63.709 251.655 1.00 26.95 58 GLY B O 1
ATOM 1478 N N . PRO B 1 59 ? 61.437 63.263 249.626 1.00 26.14 59 PRO B N 1
ATOM 1479 C CA . PRO B 1 59 ? 61.543 64.640 249.177 1.00 25.70 59 PRO B CA 1
ATOM 1480 C C . PRO B 1 59 ? 60.500 65.514 249.853 1.00 25.20 59 PRO B C 1
ATOM 1481 O O . PRO B 1 59 ? 59.326 65.148 249.905 1.00 24.91 59 PRO B O 1
ATOM 1485 N N . ILE B 1 60 ? 60.963 66.638 250.397 1.00 24.82 60 ILE B N 1
ATOM 1486 C CA . ILE B 1 60 ? 60.129 67.649 251.048 1.00 24.70 60 ILE B CA 1
ATOM 1487 C C . ILE B 1 60 ? 60.671 69.036 250.735 1.00 24.73 60 ILE B C 1
ATOM 1488 O O . ILE B 1 60 ? 61.846 69.186 250.375 1.00 24.65 60 ILE B O 1
ATOM 1493 N N . ASN B 1 61 ? 59.815 70.046 250.882 1.00 24.46 61 ASN B N 1
ATOM 1494 C CA . ASN B 1 61 ? 60.198 71.417 250.594 1.00 24.16 61 ASN B CA 1
ATOM 1495 C C . ASN B 1 61 ? 60.939 72.046 251.770 1.00 24.09 61 ASN B C 1
ATOM 1496 O O . ASN B 1 61 ? 61.016 71.451 252.842 1.00 24.21 61 ASN B O 1
ATOM 1501 N N . LEU B 1 62 ? 61.500 73.232 251.558 1.00 24.09 62 LEU B N 1
ATOM 1502 C CA . LEU B 1 62 ? 62.268 73.921 252.591 1.00 24.33 62 LEU B CA 1
ATOM 1503 C C . LEU B 1 62 ? 61.492 74.239 253.868 1.00 23.90 62 LEU B C 1
ATOM 1504 O O . LEU B 1 62 ? 62.033 74.090 254.958 1.00 23.96 62 LEU B O 1
ATOM 1509 N N . ALA B 1 63 ? 60.234 74.652 253.744 1.00 23.58 63 ALA B N 1
ATOM 1510 C CA . ALA B 1 63 ? 59.426 74.978 254.926 1.00 23.67 63 ALA B CA 1
ATOM 1511 C C . ALA B 1 63 ? 59.260 73.772 255.843 1.00 23.62 63 ALA B C 1
ATOM 1512 O O . ALA B 1 63 ? 59.348 73.900 257.068 1.00 23.51 63 ALA B O 1
ATOM 1514 N N . THR B 1 64 ? 59.026 72.607 255.240 1.00 23.68 64 THR B N 1
ATOM 1515 C CA . THR B 1 64 ? 58.850 71.371 255.983 1.00 23.65 64 THR B CA 1
ATOM 1516 C C . THR B 1 64 ? 60.179 70.949 256.595 1.00 24.09 64 THR B C 1
ATOM 1517 O O . THR B 1 64 ? 60.215 70.479 257.731 1.00 24.33 64 THR B O 1
ATOM 1521 N N . LEU B 1 65 ? 61.269 71.135 255.851 1.00 24.20 65 LEU B N 1
ATOM 1522 C CA . LEU B 1 65 ? 62.600 70.770 256.332 1.00 24.25 65 LEU B CA 1
ATOM 1523 C C . LEU B 1 65 ? 62.945 71.574 257.568 1.00 24.25 65 LEU B C 1
ATOM 1524 O O . LEU B 1 65 ? 63.339 71.010 258.582 1.00 24.43 65 LEU B O 1
ATOM 1529 N N . ALA B 1 66 ? 62.787 72.892 257.470 1.00 24.18 66 ALA B N 1
ATOM 1530 C CA . ALA B 1 66 ? 63.077 73.817 258.563 1.00 24.23 66 ALA B CA 1
ATOM 1531 C C . ALA B 1 66 ? 62.276 73.522 259.825 1.00 24.32 66 ALA B C 1
ATOM 1532 O O . ALA B 1 66 ? 62.779 73.698 260.937 1.00 24.34 66 ALA B O 1
ATOM 1534 N N . THR B 1 67 ? 61.031 73.088 259.649 1.00 24.18 67 THR B N 1
ATOM 1535 C CA . THR B 1 67 ? 60.151 72.814 260.778 1.00 24.20 67 THR B CA 1
ATOM 1536 C C . THR B 1 67 ? 60.577 71.540 261.472 1.00 24.21 67 THR B C 1
ATOM 1537 O O . THR B 1 67 ? 60.632 71.497 262.703 1.00 24.69 67 THR B O 1
ATOM 1541 N N . LEU B 1 68 ? 60.899 70.518 260.678 1.00 24.34 68 LEU B N 1
ATOM 1542 C CA . LEU B 1 68 ? 61.368 69.238 261.196 1.00 24.11 68 LEU B CA 1
ATOM 1543 C C . LEU B 1 68 ? 62.746 69.370 261.825 1.00 24.44 68 LEU B C 1
ATOM 1544 O O . LEU B 1 68 ? 63.019 68.756 262.854 1.00 25.20 68 LEU B O 1
ATOM 1549 N N . LEU B 1 69 ? 63.603 70.197 261.234 1.00 24.47 69 LEU B N 1
ATOM 1550 C CA . LEU B 1 69 ? 64.897 70.514 261.835 1.00 24.59 69 LEU B CA 1
ATOM 1551 C C . LEU B 1 69 ? 64.798 71.307 263.139 1.00 24.51 69 LEU B C 1
ATOM 1552 O O . LEU B 1 69 ? 65.653 71.157 264.010 1.00 24.38 69 LEU B O 1
ATOM 1557 N N . GLY B 1 70 ? 63.767 72.146 263.258 1.00 24.36 70 GLY B N 1
ATOM 1558 C CA . GLY B 1 70 ? 63.649 73.098 264.359 1.00 24.04 70 GLY B CA 1
ATOM 1559 C C . GLY B 1 70 ? 64.666 74.217 264.209 1.00 24.21 70 GLY B C 1
ATOM 1560 O O . GLY B 1 70 ? 65.187 74.735 265.193 1.00 24.04 70 GLY B O 1
ATOM 1561 N N . VAL B 1 71 ? 64.958 74.565 262.960 1.00 24.42 71 VAL B N 1
ATOM 1562 C CA . VAL B 1 71 ? 65.924 75.604 262.605 1.00 24.70 71 VAL B CA 1
ATOM 1563 C C . VAL B 1 71 ? 65.215 76.694 261.796 1.00 25.03 71 VAL B C 1
ATOM 1564 O O . VAL B 1 71 ? 64.221 76.422 261.123 1.00 24.96 71 VAL B O 1
ATOM 1568 N N . GLN B 1 72 ? 65.720 77.924 261.896 1.00 25.33 72 GLN B N 1
ATOM 1569 C CA . GLN B 1 72 ? 65.235 79.064 261.120 1.00 26.41 72 GLN B CA 1
ATOM 1570 C C . GLN B 1 72 ? 65.373 78.801 259.610 1.00 25.48 72 GLN B C 1
ATOM 1571 O O . GLN B 1 72 ? 66.390 78.269 259.179 1.00 25.76 72 GLN B O 1
ATOM 1577 N N . PRO B 1 73 ? 64.341 79.149 258.809 1.00 25.08 73 PRO B N 1
ATOM 1578 C CA . PRO B 1 73 ? 64.340 78.875 257.361 1.00 24.59 73 PRO B CA 1
ATOM 1579 C C . PRO B 1 73 ? 65.519 79.446 256.553 1.00 24.43 73 PRO B C 1
ATOM 1580 O O . PRO B 1 73 ? 66.026 78.760 255.657 1.00 24.14 73 PRO B O 1
ATOM 1584 N N . SER B 1 74 ? 65.947 80.674 256.852 1.00 24.11 74 SER B N 1
ATOM 1585 C CA . SER B 1 74 ? 67.061 81.291 256.116 1.00 24.26 74 SER B CA 1
ATOM 1586 C C . SER B 1 74 ? 68.310 80.423 256.206 1.00 24.32 74 SER B C 1
ATOM 1587 O O . SER B 1 74 ? 68.964 80.141 255.191 1.00 23.76 74 SER B O 1
ATOM 1590 N N . ALA B 1 75 ? 68.614 80.002 257.437 1.00 24.41 75 ALA B N 1
ATOM 1591 C CA . ALA B 1 75 ? 69.739 79.132 257.734 1.00 24.80 75 ALA B CA 1
ATOM 1592 C C . ALA B 1 75 ? 69.562 77.761 257.101 1.00 25.08 75 ALA B C 1
ATOM 1593 O O . ALA B 1 75 ? 70.505 77.227 256.537 1.00 25.64 75 ALA B O 1
ATOM 1595 N N . THR B 1 76 ? 68.362 77.195 257.193 1.00 25.56 76 THR B N 1
ATOM 1596 C CA . THR B 1 76 ? 68.050 75.929 256.519 1.00 26.26 76 THR B CA 1
ATOM 1597 C C . THR B 1 76 ? 68.357 76.030 255.016 1.00 26.83 76 THR B C 1
ATOM 1598 O O . THR B 1 76 ? 69.050 75.184 254.448 1.00 26.52 76 THR B O 1
ATOM 1602 N N . GLY B 1 77 ? 67.844 77.078 254.388 1.00 27.67 77 GLY B N 1
ATOM 1603 C CA . GLY B 1 77 ? 68.066 77.306 252.975 1.00 29.34 77 GLY B CA 1
ATOM 1604 C C . GLY B 1 77 ? 69.535 77.316 252.628 1.00 30.51 77 GLY B C 1
ATOM 1605 O O . GLY B 1 77 ? 69.936 76.702 251.650 1.00 30.21 77 GLY B O 1
ATOM 1606 N N . ARG B 1 78 ? 70.328 78.018 253.440 1.00 32.20 78 ARG B N 1
ATOM 1607 C CA . ARG B 1 78 ? 71.779 78.087 253.269 1.00 33.67 78 ARG B CA 1
ATOM 1608 C C . ARG B 1 78 ? 72.490 76.741 253.401 1.00 35.37 78 ARG B C 1
ATOM 1609 O O . ARG B 1 78 ? 73.378 76.440 252.607 1.00 35.25 78 ARG B O 1
ATOM 1625 N N . VAL B 1 80 ? 71.131 73.738 252.940 1.00 37.90 80 VAL B N 1
ATOM 1626 C CA . VAL B 1 80 ? 70.716 72.905 251.809 1.00 36.68 80 VAL B CA 1
ATOM 1627 C C . VAL B 1 80 ? 71.554 73.277 250.580 1.00 36.31 80 VAL B C 1
ATOM 1628 O O . VAL B 1 80 ? 72.046 72.392 249.878 1.00 36.67 80 VAL B O 1
ATOM 1632 N N . ASP B 1 81 ? 71.740 74.575 250.340 1.00 35.28 81 ASP B N 1
ATOM 1633 C CA . ASP B 1 81 ? 72.623 75.040 249.267 1.00 34.74 81 ASP B CA 1
ATOM 1634 C C . ASP B 1 81 ? 74.010 74.397 249.340 1.00 34.10 81 ASP B C 1
ATOM 1635 O O . ASP B 1 81 ? 74.547 73.947 248.322 1.00 34.40 81 ASP B O 1
ATOM 1640 N N . ARG B 1 82 ? 74.579 74.364 250.542 1.00 32.98 82 ARG B N 1
ATOM 1641 C CA . ARG B 1 82 ? 75.898 73.791 250.779 1.00 32.21 82 ARG B CA 1
ATOM 1642 C C . ARG B 1 82 ? 75.909 72.300 250.490 1.00 31.06 82 ARG B C 1
ATOM 1643 O O . ARG B 1 82 ? 76.822 71.786 249.846 1.00 30.75 82 ARG B O 1
ATOM 1651 N N . LEU B 1 83 ? 74.886 71.609 250.973 1.00 29.90 83 LEU B N 1
ATOM 1652 C CA . LEU B 1 83 ? 74.786 70.168 250.780 1.00 28.78 83 LEU B CA 1
ATOM 1653 C C . LEU B 1 83 ? 74.509 69.818 249.323 1.00 27.82 83 LEU B C 1
ATOM 1654 O O . LEU B 1 83 ? 74.899 68.748 248.842 1.00 27.22 83 LEU B O 1
ATOM 1659 N N . VAL B 1 84 ? 73.847 70.736 248.624 1.00 27.04 84 VAL B N 1
ATOM 1660 C CA . VAL B 1 84 ? 73.694 70.629 247.173 1.00 26.44 84 VAL B CA 1
ATOM 1661 C C . VAL B 1 84 ? 75.059 70.765 246.494 1.00 25.84 84 VAL B C 1
ATOM 1662 O O . VAL B 1 84 ? 75.407 69.969 245.628 1.00 25.67 84 VAL B O 1
ATOM 1666 N N . GLY B 1 85 ? 75.827 71.760 246.929 1.00 25.34 85 GLY B N 1
ATOM 1667 C CA . GLY B 1 85 ? 77.183 71.978 246.456 1.00 24.99 85 GLY B CA 1
ATOM 1668 C C . GLY B 1 85 ? 78.091 70.788 246.685 1.00 24.94 85 GLY B C 1
ATOM 1669 O O . GLY B 1 85 ? 78.996 70.555 245.903 1.00 25.26 85 GLY B O 1
ATOM 1670 N N . ALA B 1 86 ? 77.850 70.035 247.753 1.00 25.05 86 ALA B N 1
ATOM 1671 C CA . ALA B 1 86 ? 78.663 68.869 248.087 1.00 25.14 86 ALA B CA 1
ATOM 1672 C C . ALA B 1 86 ? 78.082 67.549 247.553 1.00 25.56 86 ALA B C 1
ATOM 1673 O O . ALA B 1 86 ? 78.493 66.476 247.974 1.00 25.47 86 ALA B O 1
ATOM 1675 N N . GLU B 1 87 ? 77.145 67.649 246.609 1.00 26.33 87 GLU B N 1
ATOM 1676 C CA . GLU B 1 87 ? 76.502 66.497 245.937 1.00 27.05 87 GLU B CA 1
ATOM 1677 C C . GLU B 1 87 ? 75.789 65.520 246.865 1.00 26.64 87 GLU B C 1
ATOM 1678 O O . GLU B 1 87 ? 75.646 64.352 246.532 1.00 26.54 87 GLU B O 1
ATOM 1684 N N . LEU B 1 88 ? 75.335 65.991 248.016 1.00 26.62 88 LEU B N 1
ATOM 1685 C CA . LEU B 1 88 ? 74.605 65.134 248.951 1.00 26.53 88 LEU B CA 1
ATOM 1686 C C . LEU B 1 88 ? 73.085 65.299 248.819 1.00 26.71 88 LEU B C 1
ATOM 1687 O O . LEU B 1 88 ? 72.314 64.447 249.270 1.00 26.30 88 LEU B O 1
ATOM 1692 N N . ILE B 1 89 ? 72.670 66.390 248.175 1.00 27.58 89 ILE B N 1
ATOM 1693 C CA . ILE B 1 89 ? 71.252 66.726 247.977 1.00 28.13 89 ILE B CA 1
ATOM 1694 C C . ILE B 1 89 ? 70.985 67.240 246.555 1.00 28.63 89 ILE B C 1
ATOM 1695 O O . ILE B 1 89 ? 71.751 68.042 246.018 1.00 28.57 89 ILE B O 1
ATOM 1700 N N . ASP B 1 90 ? 69.904 66.740 245.956 1.00 29.36 90 ASP B N 1
ATOM 1701 C CA . ASP B 1 90 ? 69.359 67.248 244.706 1.00 30.05 90 ASP B CA 1
ATOM 1702 C C . ASP B 1 90 ? 68.118 68.102 244.966 1.00 30.35 90 ASP B C 1
ATOM 1703 O O . ASP B 1 90 ? 67.344 67.821 245.883 1.00 30.19 90 ASP B O 1
ATOM 1708 N N . ARG B 1 91 ? 67.928 69.148 244.166 1.00 30.92 91 ARG B N 1
ATOM 1709 C CA . ARG B 1 91 ? 66.667 69.892 244.179 1.00 31.65 91 ARG B CA 1
ATOM 1710 C C . ARG B 1 91 ? 65.733 69.338 243.094 1.00 31.96 91 ARG B C 1
ATOM 1711 O O . ARG B 1 91 ? 66.132 69.208 241.942 1.00 31.87 91 ARG B O 1
ATOM 1719 N N . LEU B 1 92 ? 64.503 69.000 243.464 1.00 32.64 92 LEU B N 1
ATOM 1720 C CA . LEU B 1 92 ? 63.562 68.388 242.528 1.00 33.87 92 LEU B CA 1
ATOM 1721 C C . LEU B 1 92 ? 62.305 69.239 242.320 1.00 34.83 92 LEU B C 1
ATOM 1722 O O . LEU B 1 92 ? 61.896 69.950 243.232 1.00 34.92 92 LEU B O 1
ATOM 1727 N N . PRO B 1 93 ? 61.671 69.146 241.129 1.00 35.83 93 PRO B N 1
ATOM 1728 C CA . PRO B 1 93 ? 60.439 69.890 240.872 1.00 36.65 93 PRO B CA 1
ATOM 1729 C C . PRO B 1 93 ? 59.308 69.418 241.777 1.00 37.51 93 PRO B C 1
ATOM 1730 O O . PRO B 1 93 ? 59.233 68.232 242.101 1.00 38.12 93 PRO B O 1
ATOM 1734 N N . HIS B 1 94 ? 58.449 70.340 242.201 1.00 38.14 94 HIS B N 1
ATOM 1735 C CA . HIS B 1 94 ? 57.307 69.976 243.030 1.00 38.75 94 HIS B CA 1
ATOM 1736 C C . HIS B 1 94 ? 56.291 69.216 242.166 1.00 38.98 94 HIS B C 1
ATOM 1737 O O . HIS B 1 94 ? 55.979 69.660 241.061 1.00 39.11 94 HIS B O 1
ATOM 1744 N N . PRO B 1 95 ? 55.782 68.070 242.663 1.00 39.28 95 PRO B N 1
ATOM 1745 C CA . PRO B 1 95 ? 54.875 67.188 241.916 1.00 39.65 95 PRO B CA 1
ATOM 1746 C C . PRO B 1 95 ? 53.619 67.870 241.364 1.00 40.08 95 PRO B C 1
ATOM 1747 O O . PRO B 1 95 ? 53.281 67.656 240.199 1.00 40.22 95 PRO B O 1
ATOM 1751 N N . THR B 1 96 ? 52.945 68.674 242.189 1.00 40.49 96 THR B N 1
ATOM 1752 C CA . THR B 1 96 ? 51.705 69.353 241.796 1.00 40.95 96 THR B CA 1
ATOM 1753 C C . THR B 1 96 ? 52.006 70.712 241.135 1.00 41.23 96 THR B C 1
ATOM 1754 O O . THR B 1 96 ? 52.728 70.773 240.136 1.00 41.39 96 THR B O 1
ATOM 1758 N N . SER B 1 97 ? 51.448 71.791 241.682 1.00 41.48 97 SER B N 1
ATOM 1759 C CA . SER B 1 97 ? 51.741 73.149 241.217 1.00 41.65 97 SER B CA 1
ATOM 1760 C C . SER B 1 97 ? 53.140 73.533 241.703 1.00 41.63 97 SER B C 1
ATOM 1761 O O . SER B 1 97 ? 54.046 72.696 241.655 1.00 41.64 97 SER B O 1
ATOM 1764 N N . ARG B 1 98 ? 53.309 74.781 242.163 1.00 41.54 98 ARG B N 1
ATOM 1765 C CA . ARG B 1 98 ? 54.538 75.261 242.831 1.00 41.26 98 ARG B CA 1
ATOM 1766 C C . ARG B 1 98 ? 55.776 74.982 241.975 1.00 40.89 98 ARG B C 1
ATOM 1767 O O . ARG B 1 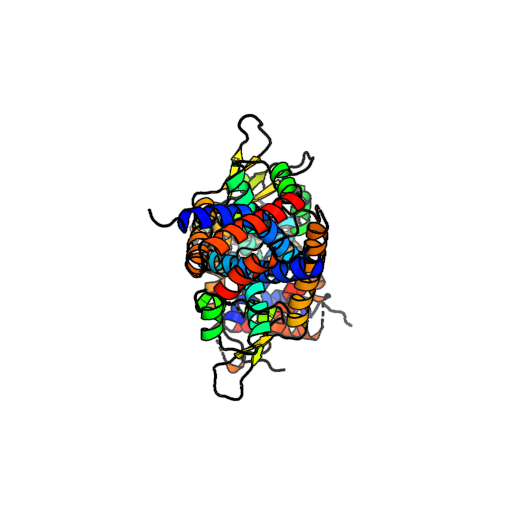98 ? 55.992 73.833 241.598 1.00 41.17 98 ARG B O 1
ATOM 1775 N N . ARG B 1 99 ? 56.645 75.955 241.689 1.00 40.24 99 ARG B N 1
ATOM 1776 C CA . ARG B 1 99 ? 56.975 77.175 242.446 1.00 39.46 99 ARG B CA 1
ATOM 1777 C C . ARG B 1 99 ? 58.098 76.896 243.440 1.00 39.07 99 ARG B C 1
ATOM 1778 O O . ARG B 1 99 ? 59.252 77.220 243.152 1.00 39.47 99 ARG B O 1
ATOM 1786 N N . GLU B 1 100 ? 57.801 76.274 244.578 1.00 38.18 100 GLU B N 1
ATOM 1787 C CA . GLU B 1 100 ? 58.903 75.837 245.449 1.00 37.57 100 GLU B CA 1
ATOM 1788 C C . GLU B 1 100 ? 59.510 74.514 244.963 1.00 36.42 100 GLU B C 1
ATOM 1789 O O . GLU B 1 100 ? 58.803 73.627 244.492 1.00 36.13 100 GLU B O 1
ATOM 1795 N N . LEU B 1 101 ? 60.831 74.417 245.054 1.00 35.23 101 LEU B N 1
ATOM 1796 C CA . LEU B 1 101 ? 61.538 73.187 244.750 1.00 34.07 101 LEU B CA 1
ATOM 1797 C C . LEU B 1 101 ? 61.606 72.278 245.978 1.00 33.27 101 LEU B C 1
ATOM 1798 O O . LEU B 1 101 ? 61.599 72.750 247.120 1.00 33.05 101 LEU B O 1
ATOM 1803 N N . LEU B 1 102 ? 61.644 70.972 245.729 1.00 32.27 102 LEU B N 1
ATOM 1804 C CA . LEU B 1 102 ? 61.787 69.976 246.783 1.00 31.46 102 LEU B CA 1
ATOM 1805 C C . LEU B 1 102 ? 63.253 69.616 246.995 1.00 30.76 102 LEU B C 1
ATOM 1806 O O . LEU B 1 102 ? 64.055 69.741 246.088 1.00 31.06 102 LEU B O 1
ATOM 1811 N N . ALA B 1 103 ? 63.597 69.192 248.204 1.00 30.18 103 ALA B N 1
ATOM 1812 C CA . ALA B 1 103 ? 64.942 68.697 248.512 1.00 29.39 103 ALA B CA 1
ATOM 1813 C C . ALA B 1 103 ? 64.925 67.182 248.708 1.00 28.80 103 ALA B C 1
ATOM 1814 O O . ALA B 1 103 ? 64.051 66.645 249.379 1.00 28.75 103 ALA B O 1
ATOM 1816 N N . ALA B 1 104 ? 65.901 66.493 248.139 1.00 28.40 104 ALA B N 1
ATOM 1817 C CA . ALA B 1 104 ? 65.973 65.039 248.272 1.00 28.41 104 ALA B CA 1
ATOM 1818 C C . ALA B 1 104 ? 67.405 64.544 248.294 1.00 28.22 104 ALA B C 1
ATOM 1819 O O . ALA B 1 104 ? 68.315 65.227 247.823 1.00 28.19 104 ALA B O 1
ATOM 1821 N N . LEU B 1 105 ? 67.594 63.349 248.844 1.00 28.07 105 LEU B N 1
ATOM 1822 C CA . LEU B 1 105 ? 68.916 62.752 248.918 1.00 28.04 105 LEU B CA 1
ATOM 1823 C C . LEU B 1 105 ? 69.435 62.271 247.577 1.00 27.97 105 LEU B C 1
ATOM 1824 O O . LEU B 1 105 ? 68.700 61.806 246.714 1.00 28.20 105 LEU B O 1
ATOM 1829 N N . THR B 1 106 ? 70.740 62.392 247.454 1.00 28.07 106 THR B N 1
ATOM 1830 C CA . THR B 1 106 ? 71.528 61.862 246.382 1.00 27.83 106 THR B CA 1
ATOM 1831 C C . THR B 1 106 ? 72.051 60.488 246.816 1.00 27.76 106 THR B C 1
ATOM 1832 O O . THR B 1 106 ? 72.030 60.165 248.001 1.00 27.78 106 THR B O 1
ATOM 1836 N N . LYS B 1 107 ? 72.499 59.668 245.870 1.00 28.05 107 LYS B N 1
ATOM 1837 C CA . LYS B 1 107 ? 73.047 58.344 246.204 1.00 28.18 107 LYS B CA 1
ATOM 1838 C C . LYS B 1 107 ? 74.146 58.449 247.270 1.00 27.62 107 LYS B C 1
ATOM 1839 O O . LYS B 1 107 ? 74.141 57.721 248.262 1.00 27.26 107 LYS B O 1
ATOM 1845 N N . ARG B 1 108 ? 75.080 59.363 247.033 1.00 27.49 108 ARG B N 1
ATOM 1846 C CA . ARG B 1 108 ? 76.178 59.660 247.931 1.00 27.24 108 ARG B CA 1
ATOM 1847 C C . ARG B 1 108 ? 75.656 60.139 249.271 1.00 27.04 108 ARG B C 1
ATOM 1848 O O . ARG B 1 108 ? 76.188 59.758 250.304 1.00 27.42 108 ARG B O 1
ATOM 1856 N N . GLY B 1 109 ? 74.610 60.961 249.250 1.00 26.70 109 GLY B N 1
ATOM 1857 C CA . GLY B 1 109 ? 73.892 61.338 250.459 1.00 26.53 109 GLY B CA 1
ATOM 1858 C C . GLY B 1 109 ? 73.435 60.133 251.266 1.00 26.44 109 GLY B C 1
ATOM 1859 O O . GLY B 1 109 ? 73.651 60.078 252.474 1.00 26.38 109 GLY B O 1
ATOM 1860 N N . ARG B 1 110 ? 72.818 59.161 250.596 1.00 26.50 110 ARG B N 1
ATOM 1861 C CA . ARG B 1 110 ? 72.292 57.964 251.268 1.00 26.58 110 ARG B CA 1
ATOM 1862 C C . ARG B 1 110 ? 73.414 57.098 251.829 1.00 26.64 110 ARG B C 1
ATOM 1863 O O . ARG B 1 110 ? 73.263 56.509 252.908 1.00 26.71 110 ARG B O 1
ATOM 1871 N N . ASP B 1 111 ? 74.529 57.028 251.102 1.00 26.62 111 ASP B N 1
ATOM 1872 C CA . ASP B 1 111 ? 75.720 56.319 251.567 1.00 27.02 111 ASP B CA 1
ATOM 1873 C C . ASP B 1 111 ? 76.287 56.944 252.832 1.00 26.62 111 ASP B C 1
ATOM 1874 O O . ASP B 1 111 ? 76.626 56.234 253.771 1.00 26.62 111 ASP B O 1
ATOM 1879 N N . VAL B 1 112 ? 76.375 58.270 252.853 1.00 26.28 112 VAL B N 1
ATOM 1880 C CA . VAL B 1 112 ? 76.818 58.998 254.036 1.00 26.11 112 VAL B CA 1
ATOM 1881 C C . VAL B 1 112 ? 75.978 58.631 255.264 1.00 26.39 112 VAL B C 1
ATOM 1882 O O . VAL B 1 112 ? 76.530 58.225 256.287 1.00 26.20 112 VAL B O 1
ATOM 1886 N N . VAL B 1 113 ? 74.654 58.743 255.140 1.00 26.68 113 VAL B N 1
ATOM 1887 C CA . VAL B 1 113 ? 73.734 58.389 256.209 1.00 27.18 113 VAL B CA 1
ATOM 1888 C C . VAL B 1 113 ? 73.901 56.927 256.627 1.00 27.32 113 VAL B C 1
ATOM 1889 O O . VAL B 1 113 ? 73.930 56.621 257.808 1.00 27.61 113 VAL B O 1
ATOM 1893 N N . ARG B 1 114 ? 74.006 56.032 255.652 1.00 27.57 114 ARG B N 1
ATOM 1894 C CA . ARG B 1 114 ? 74.155 54.603 255.917 1.00 27.90 114 ARG B CA 1
ATOM 1895 C C . ARG B 1 114 ? 75.480 54.282 256.607 1.00 26.85 114 ARG B C 1
ATOM 1896 O O . ARG B 1 114 ? 75.510 53.498 257.548 1.00 26.54 114 ARG B O 1
ATOM 1904 N N . GLN B 1 115 ? 76.560 54.896 256.129 1.00 26.18 115 GLN B N 1
ATOM 1905 C CA . GLN B 1 115 ? 77.903 54.708 256.685 1.00 25.93 115 GLN B CA 1
ATOM 1906 C C . GLN B 1 115 ? 78.069 55.182 258.134 1.00 25.13 115 GLN B C 1
ATOM 1907 O O . GLN B 1 115 ? 78.589 54.462 258.973 1.00 24.39 115 GLN B O 1
ATOM 1913 N N . VAL B 1 116 ? 77.631 56.406 258.397 1.00 24.82 116 VAL B N 1
ATOM 1914 C CA . VAL B 1 116 ? 77.620 56.985 259.724 1.00 24.72 116 VAL B CA 1
ATOM 1915 C C . VAL B 1 116 ? 76.791 56.112 260.673 1.00 25.11 116 VAL B C 1
ATOM 1916 O O . VAL B 1 116 ? 77.203 55.845 261.807 1.00 24.74 116 VAL B O 1
ATOM 1920 N N . THR B 1 117 ? 75.632 55.657 260.202 1.00 25.65 117 THR B N 1
ATOM 1921 C CA . THR B 1 117 ? 74.751 54.819 261.022 1.00 26.17 117 THR B CA 1
ATOM 1922 C C . THR B 1 117 ? 75.384 53.475 261.361 1.00 26.53 117 THR B C 1
ATOM 1923 O O . THR B 1 117 ? 75.363 53.069 262.520 1.00 26.84 117 THR B O 1
ATOM 1927 N N . GLU B 1 118 ? 75.961 52.803 260.368 1.00 27.21 118 GLU B N 1
ATOM 1928 C CA . GLU B 1 118 ? 76.530 51.472 260.586 1.00 28.31 118 GLU B CA 1
ATOM 1929 C C . GLU B 1 118 ? 77.726 51.543 261.532 1.00 28.05 118 GLU B C 1
ATOM 1930 O O . GLU B 1 118 ? 77.877 50.686 262.394 1.00 28.37 118 GLU B O 1
ATOM 1936 N N . HIS B 1 119 ? 78.536 52.591 261.399 1.00 28.10 119 HIS B N 1
ATOM 1937 C CA . HIS B 1 119 ? 79.706 52.784 262.253 1.00 28.28 119 HIS B CA 1
ATOM 1938 C C . HIS B 1 119 ? 79.359 53.086 263.708 1.00 27.99 119 HIS B C 1
ATOM 1939 O O . HIS B 1 119 ? 80.033 52.601 264.628 1.00 28.10 119 HIS B O 1
ATOM 1946 N N . ARG B 1 120 ? 78.307 53.873 263.907 1.00 27.41 120 ARG B N 1
ATOM 1947 C CA . ARG B 1 120 ? 77.837 54.188 265.236 1.00 27.25 120 ARG B CA 1
ATOM 1948 C C . ARG B 1 120 ? 77.243 52.944 265.895 1.00 27.63 120 ARG B C 1
ATOM 1949 O O . ARG B 1 120 ? 77.448 52.709 267.094 1.00 27.75 120 ARG B O 1
ATOM 1957 N N . ARG B 1 121 ? 76.513 52.146 265.119 1.00 27.69 121 ARG B N 1
ATOM 1958 C CA . ARG B 1 121 ? 75.956 50.914 265.649 1.00 27.83 121 ARG B CA 1
ATOM 1959 C C . ARG B 1 121 ? 77.057 49.969 266.131 1.00 27.79 121 ARG B C 1
ATOM 1960 O O . ARG B 1 121 ? 76.903 49.327 267.166 1.00 27.84 121 ARG B O 1
ATOM 1968 N N . THR B 1 122 ? 78.162 49.896 265.390 1.00 27.80 122 THR B N 1
ATOM 1969 C CA . THR B 1 122 ? 79.291 49.043 265.764 1.00 28.15 122 THR B CA 1
ATOM 1970 C C . THR B 1 122 ? 79.908 49.486 267.097 1.00 28.30 122 THR B C 1
ATOM 1971 O O . THR B 1 122 ? 80.277 48.642 267.914 1.00 28.46 122 THR B O 1
ATOM 1975 N N . GLU B 1 123 ? 80.005 50.798 267.319 1.00 28.63 123 GLU B N 1
ATOM 1976 C CA . GLU B 1 123 ? 80.494 51.328 268.595 1.00 29.06 123 GLU B CA 1
ATOM 1977 C C . GLU B 1 123 ? 79.515 51.103 269.733 1.00 28.88 123 GLU B C 1
ATOM 1978 O O . GLU B 1 123 ? 79.935 50.865 270.864 1.00 28.91 123 GLU B O 1
ATOM 1984 N N . ILE B 1 124 ? 78.219 51.192 269.440 1.00 28.55 124 ILE B N 1
ATOM 1985 C CA . ILE B 1 124 ? 77.210 51.029 270.474 1.00 28.42 124 ILE B CA 1
ATOM 1986 C C . ILE B 1 124 ? 77.204 49.600 270.999 1.00 28.28 124 ILE B C 1
ATOM 1987 O O . ILE B 1 124 ? 77.267 49.399 272.210 1.00 28.72 124 ILE B O 1
ATOM 1992 N N . ALA B 1 125 ? 77.169 48.621 270.095 1.00 27.94 125 ALA B N 1
ATOM 1993 C CA . ALA B 1 125 ? 77.136 47.201 270.465 1.00 27.71 125 ALA B CA 1
ATOM 1994 C C . ALA B 1 125 ? 78.388 46.741 271.210 1.00 27.78 125 ALA B C 1
ATOM 1995 O O . ALA B 1 125 ? 78.299 45.931 272.126 1.00 27.71 125 ALA B O 1
ATOM 1997 N N . ARG B 1 126 ? 79.548 47.266 270.821 1.00 27.94 126 ARG B N 1
ATOM 1998 C CA . ARG B 1 126 ? 80.794 47.013 271.536 1.00 28.18 126 ARG B CA 1
ATOM 1999 C C . ARG B 1 126 ? 80.661 47.405 273.009 1.00 28.23 126 ARG B C 1
ATOM 2000 O O . ARG B 1 126 ? 81.118 46.688 273.907 1.00 28.32 126 ARG B O 1
ATOM 2008 N N . ILE B 1 127 ? 80.031 48.546 273.249 1.00 28.22 127 ILE B N 1
ATOM 2009 C CA . ILE B 1 127 ? 79.792 49.017 274.604 1.00 28.39 127 ILE B CA 1
ATOM 2010 C C . ILE B 1 127 ? 78.666 48.229 275.300 1.00 28.69 127 ILE B C 1
ATOM 2011 O O . ILE B 1 127 ? 78.734 47.977 276.502 1.00 28.51 127 ILE B O 1
ATOM 2016 N N . VAL B 1 128 ? 77.657 47.810 274.537 1.00 29.13 128 VAL B N 1
ATOM 2017 C CA . VAL B 1 128 ? 76.571 46.984 275.072 1.00 29.85 128 VAL B CA 1
ATOM 2018 C C . VAL B 1 128 ? 77.038 45.577 275.489 1.00 30.64 128 VAL B C 1
ATOM 2019 O O . VAL B 1 128 ? 76.483 44.993 276.422 1.00 30.75 128 VAL B O 1
ATOM 2023 N N . GLU B 1 129 ? 78.046 45.039 274.805 1.00 31.58 129 GLU B N 1
ATOM 2024 C CA . GLU B 1 129 ? 78.627 43.748 275.175 1.00 33.00 129 GLU B CA 1
ATOM 2025 C C . GLU B 1 129 ? 79.244 43.795 276.573 1.00 33.64 129 GLU B C 1
ATOM 2026 O O . GLU B 1 129 ? 79.377 42.766 277.236 1.00 33.40 129 GLU B O 1
ATOM 2032 N N . GLN B 1 130 ? 79.596 45.002 277.010 1.00 34.75 130 GLN B N 1
ATOM 2033 C CA . GLN B 1 130 ? 80.238 45.234 278.301 1.00 36.09 130 GLN B CA 1
ATOM 2034 C C . GLN B 1 130 ? 79.277 45.426 279.483 1.00 36.59 130 GLN B C 1
ATOM 2035 O O . GLN B 1 130 ? 79.715 45.434 280.630 1.00 36.79 130 GLN B O 1
ATOM 2049 N N . ALA B 1 132 ? 76.868 43.880 282.054 1.00 34.98 132 ALA B N 1
ATOM 2050 C CA . ALA B 1 132 ? 76.655 42.537 282.602 1.00 33.37 132 ALA B CA 1
ATOM 2051 C C . ALA B 1 132 ? 75.305 41.975 282.168 1.00 32.07 132 ALA B C 1
ATOM 2052 O O . ALA B 1 132 ? 74.323 42.701 282.133 1.00 32.04 132 ALA B O 1
ATOM 2054 N N . PRO B 1 133 ? 75.253 40.684 281.810 1.00 30.96 133 PRO B N 1
ATOM 2055 C CA . PRO B 1 133 ? 73.958 40.119 281.436 1.00 30.31 133 PRO B CA 1
ATOM 2056 C C . PRO B 1 133 ? 72.878 40.325 282.501 1.00 29.52 133 PRO B C 1
ATOM 2057 O O . PRO B 1 133 ? 71.711 40.500 282.154 1.00 29.10 133 PRO B O 1
ATOM 2061 N N . ALA B 1 134 ? 73.278 40.327 283.774 1.00 28.85 134 ALA B N 1
ATOM 2062 C CA . ALA B 1 134 ? 72.356 40.504 284.902 1.00 28.28 134 ALA B CA 1
ATOM 2063 C C . ALA B 1 134 ? 71.578 41.823 284.869 1.00 28.19 134 ALA B C 1
ATOM 2064 O O . ALA B 1 134 ? 70.456 41.888 285.374 1.00 28.08 134 ALA B O 1
ATOM 2066 N N . GLU B 1 135 ? 72.176 42.864 284.288 1.00 27.78 135 GLU B N 1
ATOM 2067 C CA . GLU B 1 135 ? 71.565 44.193 284.263 1.00 27.84 135 GLU B CA 1
ATOM 2068 C C . GLU B 1 135 ? 70.861 44.531 282.947 1.00 27.34 135 GLU B C 1
ATOM 2069 O O . GLU B 1 135 ? 70.398 45.655 282.756 1.00 27.18 135 GLU B O 1
ATOM 2075 N N . ARG B 1 136 ? 70.762 43.550 282.055 1.00 27.16 136 ARG B N 1
ATOM 2076 C CA . ARG B 1 136 ? 70.102 43.740 280.762 1.00 27.07 136 ARG B CA 1
ATOM 2077 C C . ARG B 1 136 ? 68.598 43.503 280.873 1.00 27.24 136 ARG B C 1
ATOM 2078 O O . ARG B 1 136 ? 68.053 42.582 280.261 1.00 27.44 136 ARG B O 1
ATOM 2086 N N . HIS B 1 137 ? 67.943 44.331 281.684 1.00 27.38 137 HIS B N 1
ATOM 2087 C CA . HIS B 1 137 ? 66.504 44.276 281.889 1.00 27.52 137 HIS B CA 1
ATOM 2088 C C . HIS B 1 137 ? 65.954 45.695 281.933 1.00 27.61 137 HIS B C 1
ATOM 2089 O O . HIS B 1 137 ? 66.584 46.586 282.497 1.00 27.94 137 HIS B O 1
ATOM 2096 N N . GLY B 1 138 ? 64.785 45.901 281.335 1.00 27.70 138 GLY B N 1
ATOM 2097 C CA . GLY B 1 138 ? 64.087 47.179 281.391 1.00 27.72 138 GLY B CA 1
ATOM 2098 C C . GLY B 1 138 ? 64.703 48.312 280.586 1.00 27.85 138 GLY B C 1
ATOM 2099 O O . GLY B 1 138 ? 64.305 49.466 280.746 1.00 28.15 138 GLY B O 1
ATOM 2100 N N . LEU B 1 139 ? 65.662 47.998 279.717 1.00 27.66 139 LEU B N 1
ATOM 2101 C CA . LEU B 1 139 ? 66.358 49.026 278.941 1.00 27.51 139 LEU B CA 1
ATOM 2102 C C . LEU B 1 139 ? 65.573 49.474 277.708 1.00 27.81 139 LEU B C 1
ATOM 2103 O O . LEU B 1 139 ? 65.377 50.681 277.499 1.00 27.67 139 LEU B O 1
ATOM 2108 N N . VAL B 1 140 ? 65.118 48.508 276.902 1.00 27.67 140 VAL B N 1
ATOM 2109 C CA . VAL B 1 140 ? 64.413 48.821 275.653 1.00 27.68 140 VAL B CA 1
ATOM 2110 C C . VAL B 1 140 ? 63.150 49.639 275.914 1.00 27.82 140 VAL B C 1
ATOM 2111 O O . VAL B 1 140 ? 62.960 50.685 275.310 1.00 28.36 140 VAL B O 1
ATOM 2115 N N . ARG B 1 141 ? 62.308 49.166 276.822 1.00 27.83 141 ARG B N 1
ATOM 2116 C CA . ARG B 1 141 ? 61.086 49.868 277.207 1.00 28.10 141 ARG B CA 1
ATOM 2117 C C . ARG B 1 141 ? 61.316 51.374 277.388 1.00 27.60 141 ARG B C 1
ATOM 2118 O O . ARG B 1 141 ? 60.647 52.186 276.752 1.00 27.77 141 ARG B O 1
ATOM 2126 N N . ALA B 1 142 ? 62.283 51.734 278.229 1.00 27.18 142 ALA B N 1
ATOM 2127 C CA . ALA B 1 142 ? 62.599 53.136 278.528 1.00 26.66 142 ALA B CA 1
ATOM 2128 C C . ALA B 1 142 ? 63.124 53.934 277.321 1.00 26.31 142 ALA B C 1
ATOM 2129 O O . ALA B 1 142 ? 62.708 55.067 277.087 1.00 26.12 142 ALA B O 1
ATOM 2131 N N . LEU B 1 143 ? 64.040 53.342 276.564 1.00 26.02 143 LEU B N 1
ATOM 2132 C CA . LEU B 1 143 ? 64.585 53.977 275.368 1.00 25.78 143 LEU B CA 1
ATOM 2133 C C . LEU B 1 143 ? 63.533 54.200 274.289 1.00 25.59 143 LEU B C 1
ATOM 2134 O O . LEU B 1 143 ? 63.520 55.232 273.638 1.00 25.62 143 LEU B O 1
ATOM 2139 N N . THR B 1 144 ? 62.659 53.217 274.112 1.00 25.94 144 THR B N 1
ATOM 2140 C CA . THR B 1 144 ? 61.564 53.262 273.144 1.00 26.23 144 THR B CA 1
ATOM 2141 C C . THR B 1 144 ? 60.539 54.352 273.500 1.00 26.27 144 THR B C 1
ATOM 2142 O O . THR B 1 144 ? 60.012 55.035 272.614 1.00 26.90 144 THR B O 1
ATOM 2146 N N . ALA B 1 145 ? 60.267 54.516 274.793 1.00 25.95 145 ALA B N 1
ATOM 2147 C CA . ALA B 1 145 ? 59.385 55.563 275.276 1.00 25.84 145 ALA B CA 1
ATOM 2148 C C . ALA B 1 145 ? 59.982 56.944 274.988 1.00 26.06 145 ALA B C 1
ATOM 2149 O O . ALA B 1 145 ? 59.264 57.882 274.643 1.00 26.01 145 ALA B O 1
ATOM 2151 N N . PHE B 1 146 ? 61.302 57.050 275.104 1.00 26.25 146 PHE B N 1
ATOM 2152 C CA . PHE B 1 146 ? 62.015 58.276 274.768 1.00 26.83 146 PHE B CA 1
ATOM 2153 C C . PHE B 1 146 ? 61.866 58.650 273.293 1.00 27.14 146 PHE B C 1
ATOM 2154 O O . PHE B 1 146 ? 61.563 59.799 272.971 1.00 27.01 146 PHE B O 1
ATOM 2162 N N . THR B 1 147 ? 62.069 57.678 272.406 1.00 27.49 147 THR B N 1
ATOM 2163 C CA . THR B 1 147 ? 62.049 57.943 270.970 1.00 27.96 147 THR B CA 1
ATOM 2164 C C . THR B 1 147 ? 60.632 58.149 270.423 1.00 28.31 147 THR B C 1
ATOM 2165 O O . THR B 1 147 ? 60.426 58.967 269.532 1.00 28.08 147 THR B O 1
ATOM 2169 N N . GLU B 1 148 ? 59.667 57.413 270.968 1.00 28.86 148 GLU B N 1
ATOM 2170 C CA . GLU B 1 148 ? 58.258 57.650 270.654 1.00 29.79 148 GLU B CA 1
ATOM 2171 C C . GLU B 1 148 ? 57.796 59.055 271.064 1.00 29.27 148 GLU B C 1
ATOM 2172 O O . GLU B 1 148 ? 57.183 59.770 270.270 1.00 29.35 148 GLU B O 1
ATOM 2178 N N . ALA B 1 149 ? 58.089 59.444 272.302 1.00 28.89 149 ALA B N 1
ATOM 2179 C CA . ALA B 1 149 ? 57.839 60.808 272.761 1.00 28.37 149 ALA B CA 1
ATOM 2180 C C . ALA B 1 149 ? 58.533 61.852 271.886 1.00 28.02 149 ALA B C 1
ATOM 2181 O O . ALA B 1 149 ? 57.978 62.909 271.621 1.00 27.83 149 ALA B O 1
ATOM 2183 N N . GLY B 1 150 ? 59.740 61.547 271.427 1.00 28.08 150 GLY B N 1
ATOM 2184 C CA . GLY B 1 150 ? 60.489 62.468 270.573 1.00 28.49 150 GLY B CA 1
ATOM 2185 C C . GLY B 1 150 ? 60.119 62.409 269.100 1.00 28.75 150 GLY B C 1
ATOM 2186 O O . GLY B 1 150 ? 60.581 63.228 268.304 1.00 28.73 150 GLY B O 1
ATOM 2187 N N . GLY B 1 151 ? 59.296 61.433 268.738 1.00 29.02 151 GLY B N 1
ATOM 2188 C CA . GLY B 1 151 ? 58.867 61.242 267.360 1.00 29.95 151 GLY B CA 1
ATOM 2189 C C . GLY B 1 151 ? 59.927 60.707 266.411 1.00 30.59 151 GLY B C 1
ATOM 2190 O O . GLY B 1 151 ? 59.774 60.819 265.200 1.00 30.65 151 GLY B O 1
ATOM 2191 N N . GLU B 1 152 ? 60.998 60.120 266.942 1.00 31.36 152 GLU B N 1
ATOM 2192 C CA . GLU B 1 152 ? 62.090 59.644 266.086 1.00 32.27 152 GLU B CA 1
ATOM 2193 C C . GLU B 1 152 ? 61.783 58.276 265.503 1.00 33.13 152 GLU B C 1
ATOM 2194 O O . GLU B 1 152 ? 61.507 57.353 266.260 1.00 33.74 152 GLU B O 1
ATOM 2200 N N . PRO B 1 153 ? 61.823 58.138 264.158 1.00 34.08 153 PRO B N 1
ATOM 2201 C CA . PRO B 1 153 ? 61.549 56.845 263.552 1.00 35.09 153 PRO B CA 1
ATOM 2202 C C . PRO B 1 153 ? 62.660 55.851 263.872 1.00 36.60 153 PRO B C 1
ATOM 2203 O O . PRO B 1 153 ? 63.798 56.250 264.108 1.00 36.39 153 PRO B O 1
ATOM 2207 N N . ASP B 1 154 ? 62.308 54.569 263.907 1.00 38.58 154 ASP B N 1
ATOM 2208 C CA . ASP B 1 154 ? 63.260 53.501 264.176 1.00 40.77 154 ASP B CA 1
ATOM 2209 C C . ASP B 1 154 ? 64.417 53.526 263.167 1.00 41.78 154 ASP B C 1
ATOM 2210 O O . ASP B 1 154 ? 64.206 53.749 261.984 1.00 41.98 154 ASP B O 1
ATOM 2215 N N . ALA B 1 155 ? 65.629 53.275 263.655 1.00 43.58 155 ALA B N 1
ATOM 2216 C CA . ALA B 1 155 ? 66.876 53.556 262.923 1.00 45.24 155 ALA B CA 1
ATOM 2217 C C . ALA B 1 155 ? 67.174 52.945 261.529 1.00 46.57 155 ALA B C 1
ATOM 2218 O O . ALA B 1 155 ? 67.631 53.693 260.664 1.00 47.34 155 ALA B O 1
ATOM 2220 N N . ARG B 1 156 ? 66.961 51.648 261.257 1.00 47.83 156 ARG B N 1
ATOM 2221 C CA . ARG B 1 156 ? 66.405 50.629 262.143 1.00 49.46 156 ARG B CA 1
ATOM 2222 C C . ARG B 1 156 ? 67.508 49.961 262.955 1.00 49.63 156 ARG B C 1
ATOM 2223 O O . ARG B 1 156 ? 67.968 48.863 262.616 1.00 50.21 156 ARG B O 1
ATOM 2231 N N . PRO C 1 7 ? 25.029 24.839 227.342 1.00 57.24 7 PRO C N 1
ATOM 2232 C CA . PRO C 1 7 ? 25.929 24.294 228.364 1.00 57.04 7 PRO C CA 1
ATOM 2233 C C . PRO C 1 7 ? 27.287 25.022 228.405 1.00 56.76 7 PRO C C 1
ATOM 2234 O O . PRO C 1 7 ? 27.749 25.524 227.368 1.00 56.79 7 PRO C O 1
ATOM 2238 N N . ALA C 1 8 ? 27.910 25.118 229.584 1.00 56.13 8 ALA C N 1
ATOM 2239 C CA . ALA C 1 8 ? 27.319 24.715 230.867 1.00 55.53 8 ALA C CA 1
ATOM 2240 C C . ALA C 1 8 ? 26.783 25.960 231.594 1.00 54.80 8 ALA C C 1
ATOM 2241 O O . ALA C 1 8 ? 27.434 26.992 231.584 1.00 54.80 8 ALA C O 1
ATOM 2243 N N . THR C 1 9 ? 25.618 25.884 232.239 1.00 53.93 9 THR C N 1
ATOM 2244 C CA . THR C 1 9 ? 24.829 24.659 232.403 1.00 53.00 9 THR C CA 1
ATOM 2245 C C . THR C 1 9 ? 23.514 24.578 231.574 1.00 51.91 9 THR C C 1
ATOM 2246 O O . THR C 1 9 ? 23.189 23.484 231.091 1.00 52.01 9 THR C O 1
ATOM 2250 N N . ALA C 1 10 ? 22.743 25.664 231.385 1.00 50.15 10 ALA C N 1
ATOM 2251 C CA . ALA C 1 10 ? 22.900 27.017 231.950 1.00 48.09 10 ALA C CA 1
ATOM 2252 C C . ALA C 1 10 ? 21.541 27.731 231.779 1.00 46.83 10 ALA C C 1
ATOM 2253 O O . ALA C 1 10 ? 20.569 27.074 231.389 1.00 46.78 10 ALA C O 1
ATOM 2255 N N . GLU C 1 11 ? 21.423 29.042 232.034 1.00 44.84 11 GLU C N 1
ATOM 2256 C CA . GLU C 1 11 ? 22.495 29.967 232.403 1.00 42.84 11 GLU C CA 1
ATOM 2257 C C . GLU C 1 11 ? 23.044 29.714 233.785 1.00 41.35 11 GLU C C 1
ATOM 2258 O O . GLU C 1 11 ? 22.382 29.114 234.627 1.00 41.45 11 GLU C O 1
ATOM 2264 N N . GLU C 1 12 ? 24.261 30.197 234.004 1.00 39.44 12 GLU C N 1
ATOM 2265 C CA . GLU C 1 12 ? 24.891 30.172 235.313 1.00 37.53 12 GLU C CA 1
ATOM 2266 C C . GLU C 1 12 ? 24.524 31.449 236.063 1.00 36.34 12 GLU C C 1
ATOM 2267 O O . GLU C 1 12 ? 24.493 32.532 235.481 1.00 36.22 12 GLU C O 1
ATOM 2273 N N . SER C 1 13 ? 24.226 31.316 237.349 1.00 34.99 13 SER C N 1
ATOM 2274 C CA . SER C 1 13 ? 23.845 32.468 238.165 1.00 33.70 13 SER C CA 1
ATOM 2275 C C . SER C 1 13 ? 25.026 33.398 238.431 1.00 32.93 13 SER C C 1
ATOM 2276 O O . SER C 1 13 ? 26.191 33.017 238.271 1.00 32.48 13 SER C O 1
ATOM 2279 N N . VAL C 1 14 ? 24.708 34.620 238.843 1.00 32.03 14 VAL C N 1
ATOM 2280 C CA . VAL C 1 14 ? 25.711 35.619 239.178 1.00 31.16 14 VAL C CA 1
ATOM 2281 C C . VAL C 1 14 ? 26.583 35.105 240.318 1.00 30.68 14 VAL C C 1
ATOM 2282 O O . VAL C 1 14 ? 27.798 35.295 240.309 1.00 30.68 14 VAL C O 1
ATOM 2286 N N . ASP C 1 15 ? 25.951 34.428 241.276 1.00 30.24 15 ASP C N 1
ATOM 2287 C CA . ASP C 1 15 ? 26.601 33.990 242.512 1.00 29.84 15 ASP C CA 1
ATOM 2288 C C . ASP C 1 15 ? 27.554 32.824 242.314 1.00 29.21 15 ASP C C 1
ATOM 2289 O O . ASP C 1 15 ? 28.639 32.794 242.894 1.00 28.83 15 ASP C O 1
ATOM 2294 N N . VAL C 1 16 ? 27.140 31.883 241.475 1.00 28.70 16 VAL C N 1
ATOM 2295 C CA . VAL C 1 16 ? 27.924 30.705 241.156 1.00 28.27 16 VAL C CA 1
ATOM 2296 C C . VAL C 1 16 ? 29.147 31.063 240.297 1.00 27.81 16 VAL C C 1
ATOM 2297 O O . VAL C 1 16 ? 30.223 30.492 240.500 1.00 27.91 16 VAL C O 1
ATOM 2301 N N . ILE C 1 17 ? 28.994 32.024 239.376 1.00 27.24 17 ILE C N 1
ATOM 2302 C CA . ILE C 1 17 ? 30.132 32.541 238.595 1.00 26.67 17 ILE C CA 1
ATOM 2303 C C . ILE C 1 17 ? 31.084 33.340 239.489 1.00 26.59 17 ILE C C 1
ATOM 2304 O O . ILE C 1 17 ? 32.301 33.231 239.351 1.00 26.77 17 ILE C O 1
ATOM 2309 N N . THR C 1 18 ? 30.523 34.129 240.403 1.00 26.33 18 THR C N 1
ATOM 2310 C CA . THR C 1 18 ? 31.306 34.946 241.336 1.00 26.27 18 THR C CA 1
ATOM 2311 C C . THR C 1 18 ? 32.132 34.082 242.294 1.00 26.40 18 THR C C 1
ATOM 2312 O O . THR C 1 18 ? 33.324 34.319 242.473 1.00 26.19 18 THR C O 1
ATOM 2316 N N . ASP C 1 19 ? 31.489 33.082 242.901 1.00 26.66 19 ASP C N 1
ATOM 2317 C CA . ASP C 1 19 ? 32.152 32.147 243.809 1.00 26.51 19 ASP C CA 1
ATOM 2318 C C . ASP C 1 19 ? 33.337 31.455 243.155 1.00 26.10 19 ASP C C 1
ATOM 2319 O O . ASP C 1 19 ? 34.397 31.347 243.761 1.00 26.38 19 ASP C O 1
ATOM 2324 N N . ALA C 1 20 ? 33.159 30.991 241.919 1.00 25.54 20 ALA C N 1
ATOM 2325 C CA . ALA C 1 20 ? 34.231 30.348 241.167 1.00 24.89 20 ALA C CA 1
ATOM 2326 C C . ALA C 1 20 ? 35.374 31.319 240.858 1.00 24.64 20 ALA C C 1
ATOM 2327 O O . ALA C 1 20 ? 36.555 30.944 240.934 1.00 24.86 20 ALA C O 1
ATOM 2329 N N . LEU C 1 21 ? 35.025 32.561 240.521 1.00 24.11 21 LEU C N 1
ATOM 2330 C CA . LEU C 1 21 ? 36.019 33.624 240.298 1.00 23.82 21 LEU C CA 1
ATOM 2331 C C . LEU C 1 21 ? 36.779 34.012 241.569 1.00 23.96 21 LEU C C 1
ATOM 2332 O O . LEU C 1 21 ? 37.969 34.323 241.506 1.00 23.80 21 LEU C O 1
ATOM 2337 N N . LEU C 1 22 ? 36.087 33.987 242.709 1.00 24.28 22 LEU C N 1
ATOM 2338 C CA . LEU C 1 22 ? 36.694 34.280 244.008 1.00 25.02 22 LEU C CA 1
ATOM 2339 C C . LEU C 1 22 ? 37.828 33.289 244.319 1.00 25.46 22 LEU C C 1
ATOM 2340 O O . LEU C 1 22 ? 38.947 33.688 244.650 1.00 25.45 22 LEU C O 1
ATOM 2345 N N . THR C 1 23 ? 37.529 32.001 244.192 1.00 25.63 23 THR C N 1
ATOM 2346 C CA . THR C 1 23 ? 38.518 30.960 244.385 1.00 26.14 23 THR C CA 1
ATOM 2347 C C . THR C 1 23 ? 39.675 31.063 243.377 1.00 26.60 23 THR C C 1
ATOM 2348 O O . THR C 1 23 ? 40.844 30.887 243.746 1.00 26.62 23 THR C O 1
ATOM 2352 N N . ALA C 1 24 ? 39.352 31.356 242.115 1.00 27.05 24 ALA C N 1
ATOM 2353 C CA . ALA C 1 24 ? 40.372 31.584 241.085 1.00 27.03 24 ALA C CA 1
ATOM 2354 C C . ALA C 1 24 ? 41.291 32.765 241.417 1.00 27.25 24 ALA C C 1
ATOM 2355 O O . ALA C 1 24 ? 42.491 32.716 241.153 1.00 27.27 24 ALA C O 1
ATOM 2357 N N . SER C 1 25 ? 40.724 33.821 241.999 1.00 27.55 25 SER C N 1
ATOM 2358 C CA . SER C 1 25 ? 41.505 35.005 242.379 1.00 27.79 25 SER C CA 1
ATOM 2359 C C . SER C 1 25 ? 42.515 34.671 243.481 1.00 28.10 25 SER C C 1
ATOM 2360 O O . SER C 1 25 ? 43.632 35.205 243.495 1.00 28.48 25 SER C O 1
ATOM 2363 N N . ARG C 1 26 ? 42.110 33.780 244.390 1.00 28.01 26 ARG C N 1
ATOM 2364 C CA . ARG C 1 26 ? 42.978 33.272 245.435 1.00 27.77 26 ARG C CA 1
ATOM 2365 C C . ARG C 1 26 ? 44.141 32.445 244.899 1.00 28.19 26 ARG C C 1
ATOM 2366 O O . ARG C 1 26 ? 45.268 32.552 245.410 1.00 28.61 26 ARG C O 1
ATOM 2374 N N . LEU C 1 27 ? 43.882 31.639 243.871 1.00 28.16 27 LEU C N 1
ATOM 2375 C CA . LEU C 1 27 ? 44.956 30.861 243.249 1.00 28.55 27 LEU C CA 1
ATOM 2376 C C . LEU C 1 27 ? 45.923 31.783 242.522 1.00 29.23 27 LEU C C 1
ATOM 2377 O O . LEU C 1 27 ? 47.140 31.585 242.576 1.00 29.61 27 LEU C O 1
ATOM 2382 N N . LEU C 1 28 ? 45.376 32.801 241.865 1.00 29.91 28 LEU C N 1
ATOM 2383 C CA . LEU C 1 28 ? 46.174 33.820 241.194 1.00 30.49 28 LEU C CA 1
ATOM 2384 C C . LEU C 1 28 ? 47.048 34.599 242.170 1.00 30.86 28 LEU C C 1
ATOM 2385 O O . LEU C 1 28 ? 48.207 34.908 241.866 1.00 31.24 28 LEU C O 1
ATOM 2390 N N . VAL C 1 29 ? 46.492 34.921 243.335 1.00 30.87 29 VAL C N 1
ATOM 2391 C CA . VAL C 1 29 ? 47.265 35.582 244.393 1.00 30.88 29 VAL C CA 1
ATOM 2392 C C . VAL C 1 29 ? 48.349 34.644 244.939 1.00 30.78 29 VAL C C 1
ATOM 2393 O O . VAL C 1 29 ? 49.478 35.072 245.179 1.00 31.12 29 VAL C O 1
ATOM 2397 N N . ALA C 1 30 ? 48.008 33.370 245.103 1.00 30.25 30 ALA C N 1
ATOM 2398 C CA . ALA C 1 30 ? 49.001 32.348 245.429 1.00 30.01 30 ALA C CA 1
ATOM 2399 C C . ALA C 1 30 ? 50.157 32.394 244.445 1.00 29.60 30 ALA C C 1
ATOM 2400 O O . ALA C 1 30 ? 51.321 32.396 244.846 1.00 29.14 30 ALA C O 1
ATOM 2402 N N . ILE C 1 31 ? 49.812 32.433 243.156 1.00 29.55 31 ILE C N 1
ATOM 2403 C CA . ILE C 1 31 ? 50.787 32.453 242.071 1.00 29.21 31 ILE C CA 1
ATOM 2404 C C . ILE C 1 31 ? 51.701 33.678 242.190 1.00 29.35 31 ILE C C 1
ATOM 2405 O O . ILE C 1 31 ? 52.923 33.552 242.124 1.00 28.92 31 ILE C O 1
ATOM 2410 N N . SER C 1 32 ? 51.095 34.843 242.410 1.00 29.69 32 SER C N 1
ATOM 2411 C CA . SER C 1 32 ? 51.827 36.100 242.554 1.00 30.13 32 SER C CA 1
ATOM 2412 C C . SER C 1 32 ? 52.684 36.153 243.813 1.00 30.22 32 SER C C 1
ATOM 2413 O O . SER C 1 32 ? 53.791 36.691 243.782 1.00 30.64 32 SER C O 1
ATOM 2416 N N . ALA C 1 33 ? 52.171 35.609 244.914 1.00 29.66 33 ALA C N 1
ATOM 2417 C CA . ALA C 1 33 ? 52.889 35.622 246.179 1.00 29.59 33 ALA C CA 1
ATOM 2418 C C . ALA C 1 33 ? 54.193 34.843 246.060 1.00 29.57 33 ALA C C 1
ATOM 2419 O O . ALA C 1 33 ? 55.251 35.307 246.489 1.00 29.34 33 ALA C O 1
ATOM 2421 N N . HIS C 1 34 ? 54.090 33.656 245.472 1.00 29.36 34 HIS C N 1
ATOM 2422 C CA . HIS C 1 34 ? 55.226 32.818 245.165 1.00 29.38 34 HIS C CA 1
ATOM 2423 C C . HIS C 1 34 ? 56.239 33.552 244.283 1.00 29.47 34 HIS C C 1
ATOM 2424 O O . HIS C 1 34 ? 57.418 33.571 244.586 1.00 29.52 34 HIS C O 1
ATOM 2431 N N . SER C 1 35 ? 55.769 34.177 243.209 1.00 29.62 35 SER C N 1
ATOM 2432 C CA . SER C 1 35 ? 56.648 34.870 242.273 1.00 29.64 35 SER C CA 1
ATOM 2433 C C . SER C 1 35 ? 57.295 36.106 242.880 1.00 29.74 35 SER C C 1
ATOM 2434 O O . SER C 1 35 ? 58.514 36.228 242.869 1.00 30.15 35 SER C O 1
ATOM 2437 N N . ILE C 1 36 ? 56.480 37.006 243.421 1.00 29.75 36 ILE C N 1
ATOM 2438 C CA . ILE C 1 36 ? 56.981 38.219 244.083 1.00 29.99 36 ILE C CA 1
ATOM 2439 C C . ILE C 1 36 ? 57.984 37.962 245.219 1.00 30.32 36 ILE C C 1
ATOM 2440 O O . ILE C 1 36 ? 59.054 38.561 245.240 1.00 30.37 36 ILE C O 1
ATOM 2445 N N . ALA C 1 37 ? 57.638 37.070 246.145 1.00 30.81 37 ALA C N 1
ATOM 2446 C CA . ALA C 1 37 ? 58.499 36.761 247.297 1.00 31.60 37 ALA C CA 1
ATOM 2447 C C . ALA C 1 37 ? 59.867 36.148 246.970 1.00 32.07 37 ALA C C 1
ATOM 2448 O O . ALA C 1 37 ? 60.824 36.358 247.705 1.00 32.37 37 ALA C O 1
ATOM 2450 N N . GLN C 1 38 ? 59.949 35.392 245.882 1.00 32.86 38 GLN C N 1
ATOM 2451 C CA . GLN C 1 38 ? 61.213 34.840 245.388 1.00 33.70 38 GLN C CA 1
ATOM 2452 C C . GLN C 1 38 ? 62.176 35.934 244.933 1.00 33.80 38 GLN C C 1
ATOM 2453 O O . GLN C 1 38 ? 63.388 35.749 244.983 1.00 33.77 38 GLN C O 1
ATOM 2459 N N . VAL C 1 39 ? 61.623 37.057 244.475 1.00 34.01 39 VAL C N 1
ATOM 2460 C CA . VAL C 1 39 ? 62.396 38.157 243.904 1.00 34.44 39 VAL C CA 1
ATOM 2461 C C . VAL C 1 39 ? 62.704 39.282 244.913 1.00 35.07 39 VAL C C 1
ATOM 2462 O O . VAL C 1 39 ? 63.859 39.679 245.048 1.00 35.37 39 VAL C O 1
ATOM 2466 N N . ASP C 1 40 ? 61.676 39.802 245.593 1.00 35.57 40 ASP C N 1
ATOM 2467 C CA . ASP C 1 40 ? 61.821 40.849 246.625 1.00 36.09 40 ASP C CA 1
ATOM 2468 C C . ASP C 1 40 ? 60.791 40.634 247.731 1.00 36.05 40 ASP C C 1
ATOM 2469 O O . ASP C 1 40 ? 59.594 40.859 247.534 1.00 36.12 40 ASP C O 1
ATOM 2474 N N . GLU C 1 41 ? 61.262 40.214 248.898 1.00 36.00 41 GLU C N 1
ATOM 2475 C CA . GLU C 1 41 ? 60.378 39.798 249.981 1.00 36.21 41 GLU C CA 1
ATOM 2476 C C . GLU C 1 41 ? 59.741 40.962 250.739 1.00 36.20 41 GLU C C 1
ATOM 2477 O O . GLU C 1 41 ? 58.843 40.756 251.553 1.00 36.55 41 GLU C O 1
ATOM 2483 N N . ASN C 1 42 ? 60.226 42.173 250.492 1.00 36.02 42 ASN C N 1
ATOM 2484 C CA . ASN C 1 42 ? 59.734 43.363 251.179 1.00 35.74 42 ASN C CA 1
ATOM 2485 C C . ASN C 1 42 ? 58.842 44.274 250.320 1.00 35.29 42 ASN C C 1
ATOM 2486 O O . ASN C 1 42 ? 58.082 45.070 250.870 1.00 35.46 42 ASN C O 1
ATOM 2491 N N . ILE C 1 43 ? 58.932 44.157 248.993 1.00 34.23 43 ILE C N 1
ATOM 2492 C CA . ILE C 1 43 ? 58.226 45.068 248.096 1.00 33.79 43 ILE C CA 1
ATOM 2493 C C . ILE C 1 43 ? 56.710 45.051 248.328 1.00 33.47 43 ILE C C 1
ATOM 2494 O O . ILE C 1 43 ? 56.083 43.993 248.328 1.00 33.67 43 ILE C O 1
ATOM 2499 N N . THR C 1 44 ? 56.133 46.233 248.529 1.00 33.03 44 THR C N 1
ATOM 2500 C CA . THR C 1 44 ? 54.706 46.351 248.820 1.00 32.48 44 THR C CA 1
ATOM 2501 C C . THR C 1 44 ? 53.856 46.281 247.550 1.00 32.16 44 THR C C 1
ATOM 2502 O O . THR C 1 44 ? 54.381 46.125 246.448 1.00 31.69 44 THR C O 1
ATOM 2506 N N . ILE C 1 45 ? 52.540 46.351 247.720 1.00 32.18 45 ILE C N 1
ATOM 2507 C CA . ILE C 1 45 ? 51.620 46.315 246.599 1.00 32.47 45 ILE C CA 1
ATOM 2508 C C . ILE C 1 45 ? 51.778 47.583 245.747 1.00 32.75 45 ILE C C 1
ATOM 2509 O O . ILE C 1 45 ? 51.996 47.477 244.542 1.00 32.61 45 ILE C O 1
ATOM 2514 N N . PRO C 1 46 ? 51.678 48.783 246.362 1.00 32.83 46 PRO C N 1
ATOM 2515 C CA . PRO C 1 46 ? 51.808 49.996 245.557 1.00 33.25 46 PRO C CA 1
ATOM 2516 C C . PRO C 1 46 ? 53.191 50.152 244.935 1.00 33.59 46 PRO C C 1
ATOM 2517 O O . PRO C 1 46 ? 53.319 50.737 243.862 1.00 34.02 46 PRO C O 1
ATOM 2521 N N . GLN C 1 47 ? 54.211 49.624 245.599 1.00 33.73 47 GLN C N 1
ATOM 2522 C CA . GLN C 1 47 ? 55.554 49.657 245.065 1.00 34.05 47 GLN C CA 1
ATOM 2523 C C . GLN C 1 47 ? 55.672 48.827 243.799 1.00 34.19 47 GLN C C 1
ATOM 2524 O O . GLN C 1 47 ? 56.159 49.317 242.784 1.00 34.52 47 GLN C O 1
ATOM 2530 N N . PHE C 1 48 ? 55.200 47.582 243.845 1.00 34.18 48 PHE C N 1
ATOM 2531 C CA . PHE C 1 48 ? 55.300 46.701 242.697 1.00 33.77 48 PHE C CA 1
ATOM 2532 C C . PHE C 1 48 ? 54.448 47.179 241.538 1.00 34.04 48 PHE C C 1
ATOM 2533 O O . PHE C 1 48 ? 54.812 46.980 240.367 1.00 34.03 48 PHE C O 1
ATOM 2541 N N . ARG C 1 49 ? 53.320 47.806 241.855 1.00 34.10 49 ARG C N 1
ATOM 2542 C CA . ARG C 1 49 ? 52.441 48.340 240.819 1.00 34.46 49 ARG C CA 1
ATOM 2543 C C . ARG C 1 49 ? 53.110 49.499 240.107 1.00 34.07 49 ARG C C 1
ATOM 2544 O O . ARG C 1 49 ? 53.016 49.616 238.889 1.00 34.27 49 ARG C O 1
ATOM 2552 N N . THR C 1 50 ? 53.783 50.357 240.874 1.00 33.52 50 THR C N 1
ATOM 2553 C CA . THR C 1 50 ? 54.591 51.426 240.289 1.00 32.61 50 THR C CA 1
ATOM 2554 C C . THR C 1 50 ? 55.588 50.837 239.275 1.00 32.05 50 THR C C 1
ATOM 2555 O O . THR C 1 50 ? 55.667 51.299 238.140 1.00 31.82 50 THR C O 1
ATOM 2559 N N . LEU C 1 51 ? 56.309 49.800 239.689 1.00 31.51 51 LEU C N 1
ATOM 2560 C CA . LEU C 1 51 ? 57.311 49.149 238.845 1.00 31.41 51 LEU C CA 1
ATOM 2561 C C . LEU C 1 51 ? 56.738 48.642 237.526 1.00 31.22 51 LEU C C 1
ATOM 2562 O O . LEU C 1 51 ? 57.350 48.822 236.475 1.00 31.31 51 LEU C O 1
ATOM 2567 N N . VAL C 1 52 ? 55.554 48.033 237.600 1.00 31.10 52 VAL C N 1
ATOM 2568 C CA . VAL C 1 52 ? 54.849 47.487 236.448 1.00 30.81 52 VAL C CA 1
ATOM 2569 C C . VAL C 1 52 ? 54.344 48.595 235.526 1.00 30.83 52 VAL C C 1
ATOM 2570 O O . VAL C 1 52 ? 54.428 48.487 234.298 1.00 30.45 52 VAL C O 1
ATOM 2574 N N . ILE C 1 53 ? 53.817 49.660 236.119 1.00 30.84 53 ILE C N 1
ATOM 2575 C CA . ILE C 1 53 ? 53.333 50.779 235.333 1.00 30.87 53 ILE C CA 1
ATOM 2576 C C . ILE C 1 53 ? 54.471 51.346 234.492 1.00 31.08 53 ILE C C 1
ATOM 2577 O O . ILE C 1 53 ? 54.315 51.536 233.289 1.00 31.24 53 ILE C O 1
ATOM 2582 N N . LEU C 1 54 ? 55.621 51.579 235.123 1.00 31.61 54 LEU C N 1
ATOM 2583 C CA . LEU C 1 54 ? 56.800 52.082 234.414 1.00 31.89 54 LEU C CA 1
ATOM 2584 C C . LEU C 1 54 ? 57.210 51.122 233.303 1.00 32.29 54 LEU C C 1
ATOM 2585 O O . LEU C 1 54 ? 57.458 51.541 232.169 1.00 32.70 54 LEU C O 1
ATOM 2590 N N . SER C 1 55 ? 57.231 49.829 233.609 1.00 32.45 55 SER C N 1
ATOM 2591 C CA . SER C 1 55 ? 57.555 48.829 232.599 1.00 32.83 55 SER C CA 1
ATOM 2592 C C . SER C 1 55 ? 56.633 48.920 231.375 1.00 32.84 55 SER C C 1
ATOM 2593 O O . SER C 1 55 ? 57.081 48.793 230.235 1.00 33.00 55 SER C O 1
ATOM 2596 N N . ASN C 1 56 ? 55.349 49.160 231.631 1.00 33.10 56 ASN C N 1
ATOM 2597 C CA . ASN C 1 56 ? 54.317 49.231 230.599 1.00 32.97 56 ASN C CA 1
ATOM 2598 C C . ASN C 1 56 ? 54.241 50.552 229.840 1.00 33.06 56 ASN C C 1
ATOM 2599 O O . ASN C 1 56 ? 53.729 50.588 228.721 1.00 33.15 56 ASN C O 1
ATOM 2604 N N . HIS C 1 57 ? 54.751 51.629 230.436 1.00 33.25 57 HIS C N 1
ATOM 2605 C CA . HIS C 1 57 ? 54.638 52.966 229.841 1.00 33.66 57 HIS C CA 1
ATOM 2606 C C . HIS C 1 57 ? 55.949 53.651 229.486 1.00 33.42 57 HIS C C 1
ATOM 2607 O O . HIS C 1 57 ? 55.942 54.619 228.726 1.00 33.44 57 HIS C O 1
ATOM 2614 N N . GLY C 1 58 ? 57.061 53.173 230.039 1.00 33.12 58 GLY C N 1
ATOM 2615 C CA . GLY C 1 58 ? 58.352 53.833 229.842 1.00 33.18 58 GLY C CA 1
ATOM 2616 C C . GLY C 1 58 ? 58.469 55.057 230.728 1.00 33.22 58 GLY C C 1
ATOM 2617 O O . GLY C 1 58 ? 57.632 55.259 231.602 1.00 33.04 58 GLY C O 1
ATOM 2618 N N . PRO C 1 59 ? 59.498 55.895 230.508 1.00 33.30 59 PRO C N 1
ATOM 2619 C CA . PRO C 1 59 ? 59.662 57.061 231.375 1.00 33.48 59 PRO C CA 1
ATOM 2620 C C . PRO C 1 59 ? 58.422 57.956 231.345 1.00 33.76 59 PRO C C 1
ATOM 2621 O O . PRO C 1 59 ? 57.956 58.326 230.270 1.00 34.11 59 PRO C O 1
ATOM 2625 N N . ILE C 1 60 ? 57.879 58.260 232.522 1.00 34.18 60 ILE C N 1
ATOM 2626 C CA . ILE C 1 60 ? 56.699 59.127 232.679 1.00 34.22 60 ILE C CA 1
ATOM 2627 C C . ILE C 1 60 ? 56.900 59.990 233.927 1.00 34.75 60 ILE C C 1
ATOM 2628 O O . ILE C 1 60 ? 57.594 59.569 234.865 1.00 34.61 60 ILE C O 1
ATOM 2633 N N . ASN C 1 61 ? 56.317 61.191 233.938 1.00 34.77 61 ASN C N 1
ATOM 2634 C CA . ASN C 1 61 ? 56.423 62.059 235.107 1.00 35.30 61 ASN C CA 1
ATOM 2635 C C . ASN C 1 61 ? 55.491 61.641 236.241 1.00 35.39 61 ASN C C 1
ATOM 2636 O O . ASN C 1 61 ? 54.560 60.870 236.026 1.00 35.44 61 ASN C O 1
ATOM 2641 N N . LEU C 1 62 ? 55.757 62.164 237.438 1.00 35.67 62 LEU C N 1
ATOM 2642 C CA . LEU C 1 62 ? 55.007 61.841 238.656 1.00 36.00 62 LEU C CA 1
ATOM 2643 C C . LEU C 1 62 ? 53.510 62.059 238.555 1.00 36.06 62 LEU C C 1
ATOM 2644 O O . LEU C 1 62 ? 52.742 61.221 239.017 1.00 36.09 62 LEU C O 1
ATOM 2649 N N . ALA C 1 63 ? 53.106 63.196 237.980 1.00 36.01 63 ALA C N 1
ATOM 2650 C CA . ALA C 1 63 ? 51.693 63.509 237.757 1.00 35.88 63 ALA C CA 1
ATOM 2651 C C . ALA C 1 63 ? 50.992 62.385 237.006 1.00 35.85 63 ALA C C 1
ATOM 2652 O O . ALA C 1 63 ? 49.925 61.928 237.419 1.00 35.86 63 ALA C O 1
ATOM 2654 N N . THR C 1 64 ? 51.619 61.935 235.916 1.00 35.75 64 THR C N 1
ATOM 2655 C CA . THR C 1 64 ? 51.129 60.815 235.113 1.00 35.52 64 THR C CA 1
ATOM 2656 C C . THR C 1 64 ? 51.107 59.514 235.913 1.00 35.55 64 THR C C 1
ATOM 2657 O O . THR C 1 64 ? 50.090 58.823 235.950 1.00 35.75 64 THR C O 1
ATOM 2661 N N . LEU C 1 65 ? 52.228 59.188 236.549 1.00 35.59 65 LEU C N 1
ATOM 2662 C CA . LEU C 1 65 ? 52.340 57.972 237.351 1.00 35.87 65 LEU C CA 1
ATOM 2663 C C . LEU C 1 65 ? 51.242 57.935 238.407 1.00 36.21 65 LEU C C 1
ATOM 2664 O O . LEU C 1 65 ? 50.521 56.949 238.527 1.00 35.92 65 LEU C O 1
ATOM 2669 N N . ALA C 1 66 ? 51.112 59.032 239.145 1.00 36.80 66 ALA C N 1
ATOM 2670 C CA . ALA C 1 66 ? 50.084 59.179 240.157 1.00 37.42 66 ALA C CA 1
ATOM 2671 C C . ALA C 1 66 ? 48.706 58.784 239.614 1.00 38.14 66 ALA C C 1
ATOM 2672 O O . ALA C 1 66 ? 48.011 57.956 240.219 1.00 38.12 66 ALA C O 1
ATOM 2674 N N . THR C 1 67 ? 48.324 59.362 238.472 1.00 38.55 67 THR C N 1
ATOM 2675 C CA . THR C 1 67 ? 47.011 59.090 237.888 1.00 38.96 67 THR C CA 1
ATOM 2676 C C . THR C 1 67 ? 46.828 57.600 237.574 1.00 39.37 67 THR C C 1
ATOM 2677 O O . THR C 1 67 ? 45.830 57.006 237.981 1.00 39.67 67 THR C O 1
ATOM 2681 N N . LEU C 1 68 ? 47.799 57.001 236.886 1.00 39.63 68 LEU C N 1
ATOM 2682 C CA . LEU C 1 68 ? 47.748 55.578 236.532 1.00 39.79 68 LEU C CA 1
ATOM 2683 C C . LEU C 1 68 ? 47.702 54.671 237.762 1.00 40.13 68 LEU C C 1
ATOM 2684 O O . LEU C 1 68 ? 47.323 53.510 237.677 1.00 40.50 68 LEU C O 1
ATOM 2689 N N . LEU C 1 69 ? 48.089 55.218 238.905 1.00 40.77 69 LEU C N 1
ATOM 2690 C CA . LEU C 1 69 ? 48.238 54.466 240.149 1.00 41.23 69 LEU C CA 1
ATOM 2691 C C . LEU C 1 69 ? 47.067 54.778 241.079 1.00 42.08 69 LEU C C 1
ATOM 2692 O O . LEU C 1 69 ? 46.615 53.912 241.833 1.00 42.01 69 LEU C O 1
ATOM 2697 N N . GLY C 1 70 ? 46.585 56.021 241.002 1.00 42.85 70 GLY C N 1
ATOM 2698 C CA . GLY C 1 70 ? 45.464 56.513 241.792 1.00 43.76 70 GLY C CA 1
ATOM 2699 C C . GLY C 1 70 ? 45.807 56.747 243.248 1.00 44.68 70 GLY C C 1
ATOM 2700 O O . GLY C 1 70 ? 45.040 56.346 244.126 1.00 44.82 70 GLY C O 1
ATOM 2701 N N . VAL C 1 71 ? 46.926 57.423 243.520 1.00 45.52 71 VAL C N 1
ATOM 2702 C CA . VAL C 1 71 ? 47.445 57.488 244.901 1.00 46.62 71 VAL C CA 1
ATOM 2703 C C . VAL C 1 71 ? 47.144 58.699 245.816 1.00 47.34 71 VAL C C 1
ATOM 2704 O O . VAL C 1 71 ? 46.458 58.504 246.831 1.00 47.52 71 VAL C O 1
ATOM 2708 N N . GLN C 1 72 ? 47.589 59.938 245.545 1.00 47.88 72 GLN C N 1
ATOM 2709 C CA . GLN C 1 72 ? 48.380 60.461 244.424 1.00 48.39 72 GLN C CA 1
ATOM 2710 C C . GLN C 1 72 ? 48.356 61.972 244.689 1.00 48.35 72 GLN C C 1
ATOM 2711 O O . GLN C 1 72 ? 47.432 62.440 245.364 1.00 48.69 72 GLN C O 1
ATOM 2717 N N . PRO C 1 73 ? 49.360 62.753 244.231 1.00 48.29 73 PRO C N 1
ATOM 2718 C CA . PRO C 1 73 ? 50.736 62.580 243.784 1.00 48.20 73 PRO C CA 1
ATOM 2719 C C . PRO C 1 73 ? 51.770 62.985 244.849 1.00 47.99 73 PRO C C 1
ATOM 2720 O O . PRO C 1 73 ? 52.975 62.906 244.605 1.00 47.97 73 PRO C O 1
ATOM 2724 N N . SER C 1 74 ? 51.297 63.439 246.004 1.00 47.89 74 SER C N 1
ATOM 2725 C CA . SER C 1 74 ? 52.161 63.722 247.140 1.00 47.74 74 SER C CA 1
ATOM 2726 C C . SER C 1 74 ? 52.774 62.415 247.622 1.00 47.45 74 SER C C 1
ATOM 2727 O O . SER C 1 74 ? 53.997 62.284 247.701 1.00 47.31 74 SER C O 1
ATOM 2730 N N . ALA C 1 75 ? 51.906 61.448 247.920 1.00 47.21 75 ALA C N 1
ATOM 2731 C CA . ALA C 1 75 ? 52.309 60.155 248.465 1.00 46.79 75 ALA C CA 1
ATOM 2732 C C . ALA C 1 75 ? 53.131 59.328 247.473 1.00 46.55 75 ALA C C 1
ATOM 2733 O O . ALA C 1 75 ? 53.927 58.480 247.879 1.00 46.43 75 ALA C O 1
ATOM 2735 N N . THR C 1 76 ? 52.937 59.589 246.180 1.00 46.21 76 THR C N 1
ATOM 2736 C CA . THR C 1 76 ? 53.706 58.930 245.130 1.00 46.02 76 THR C CA 1
ATOM 2737 C C . THR C 1 76 ? 55.169 59.338 245.172 1.00 45.63 76 THR C C 1
ATOM 2738 O O . THR C 1 76 ? 56.039 58.507 244.969 1.00 45.70 76 THR C O 1
ATOM 2742 N N . GLY C 1 77 ? 55.431 60.614 245.438 1.00 45.39 77 GLY C N 1
ATOM 2743 C CA . GLY C 1 77 ? 56.796 61.131 245.519 1.00 45.12 77 GLY C CA 1
ATOM 2744 C C . GLY C 1 77 ? 57.642 60.486 246.600 1.00 44.89 77 GLY C C 1
ATOM 2745 O O . GLY C 1 77 ? 58.796 60.152 246.368 1.00 44.91 77 GLY C O 1
ATOM 2746 N N . ARG C 1 78 ? 57.058 60.322 247.782 1.00 45.04 78 ARG C N 1
ATOM 2747 C CA . ARG C 1 78 ? 57.686 59.633 248.909 1.00 45.22 78 ARG C CA 1
ATOM 2748 C C . ARG C 1 78 ? 58.027 58.181 248.561 1.00 45.05 78 ARG C C 1
ATOM 2749 O O . ARG C 1 78 ? 59.116 57.694 248.855 1.00 44.72 78 ARG C O 1
ATOM 2765 N N . VAL C 1 80 ? 58.276 56.806 245.441 1.00 40.96 80 VAL C N 1
ATOM 2766 C CA . VAL C 1 80 ? 59.251 56.801 244.363 1.00 38.79 80 VAL C CA 1
ATOM 2767 C C . VAL C 1 80 ? 60.656 56.987 244.941 1.00 37.55 80 VAL C C 1
ATOM 2768 O O . VAL C 1 80 ? 61.600 56.323 244.500 1.00 37.03 80 VAL C O 1
ATOM 2772 N N . ASP C 1 81 ? 60.773 57.857 245.946 1.00 36.14 81 ASP C N 1
ATOM 2773 C CA . ASP C 1 81 ? 62.047 58.123 246.622 1.00 35.17 81 ASP C CA 1
ATOM 2774 C C . ASP C 1 81 ? 62.641 56.881 247.304 1.00 34.46 81 ASP C C 1
ATOM 2775 O O . ASP C 1 81 ? 63.854 56.672 247.278 1.00 34.38 81 ASP C O 1
ATOM 2780 N N . ARG C 1 82 ? 61.786 56.075 247.921 1.00 33.69 82 ARG C N 1
ATOM 2781 C CA . ARG C 1 82 ? 62.193 54.802 248.514 1.00 33.43 82 ARG C CA 1
ATOM 2782 C C . ARG C 1 82 ? 62.804 53.876 247.475 1.00 32.49 82 ARG C C 1
ATOM 2783 O O . ARG C 1 82 ? 63.864 53.299 247.696 1.00 32.64 82 ARG C O 1
ATOM 2791 N N . LEU C 1 83 ? 62.123 53.756 246.337 1.00 31.52 83 LEU C N 1
ATOM 2792 C CA . LEU C 1 83 ? 62.528 52.887 245.241 1.00 30.38 83 LEU C CA 1
ATOM 2793 C C . LEU C 1 83 ? 63.773 53.387 244.529 1.00 29.72 83 LEU C C 1
ATOM 2794 O O . LEU C 1 83 ? 64.549 52.595 244.004 1.00 29.32 83 LEU C O 1
ATOM 2799 N N . VAL C 1 84 ? 63.960 54.703 244.524 1.00 29.08 84 VAL C N 1
ATOM 2800 C CA . VAL C 1 84 ? 65.222 55.294 244.087 1.00 28.72 84 VAL C CA 1
ATOM 2801 C C . VAL C 1 84 ? 66.341 54.821 245.012 1.00 28.82 84 VAL C C 1
ATOM 2802 O O . VAL C 1 84 ? 67.378 54.361 244.552 1.00 28.58 84 VAL C O 1
ATOM 2806 N N . GLY C 1 85 ? 66.100 54.915 246.317 1.00 29.44 85 GLY C N 1
ATOM 2807 C CA . GLY C 1 85 ? 67.031 54.454 247.337 1.00 30.04 85 GLY C CA 1
ATOM 2808 C C . GLY C 1 85 ? 67.349 52.978 247.225 1.00 30.62 85 GLY C C 1
ATOM 2809 O O . GLY C 1 85 ? 68.497 52.574 247.422 1.00 30.94 85 GLY C O 1
ATOM 2810 N N . ALA C 1 86 ? 66.331 52.179 246.909 1.00 30.89 86 ALA C N 1
ATOM 2811 C CA . ALA C 1 86 ? 66.506 50.757 246.610 1.00 31.28 86 ALA C CA 1
ATOM 2812 C C . ALA C 1 86 ? 67.251 50.503 245.299 1.00 31.76 86 ALA C C 1
ATOM 2813 O O . ALA C 1 86 ? 67.602 49.368 245.013 1.00 32.08 86 ALA C O 1
ATOM 2815 N N . GLU C 1 87 ? 67.486 51.554 244.511 1.00 32.35 87 GLU C N 1
ATOM 2816 C CA . GLU C 1 87 ? 68.121 51.462 243.182 1.00 33.22 87 GLU C CA 1
ATOM 2817 C C . GLU C 1 87 ? 67.248 50.740 242.151 1.00 32.72 87 GLU C C 1
ATOM 2818 O O . GLU C 1 87 ? 67.755 50.020 241.288 1.00 33.03 87 GLU C O 1
ATOM 2824 N N . LEU C 1 88 ? 65.937 50.928 242.250 1.00 32.06 88 LEU C N 1
ATOM 2825 C CA . LEU C 1 88 ? 65.013 50.303 241.325 1.00 31.48 88 LEU C CA 1
ATOM 2826 C C . LEU C 1 88 ? 64.476 51.311 240.322 1.00 31.56 88 LEU C C 1
ATOM 2827 O O . LEU C 1 88 ? 64.102 50.957 239.211 1.00 31.51 88 LEU C O 1
ATOM 2832 N N . ILE C 1 89 ? 64.456 52.575 240.728 1.00 31.89 89 ILE C N 1
ATOM 2833 C CA . ILE C 1 89 ? 63.976 53.659 239.899 1.00 31.59 89 ILE C CA 1
ATOM 2834 C C . ILE C 1 89 ? 65.038 54.736 239.807 1.00 31.96 89 ILE C C 1
ATOM 2835 O O . ILE C 1 89 ? 65.729 55.024 240.780 1.00 32.25 89 ILE C O 1
ATOM 2840 N N . ASP C 1 90 ? 65.173 55.297 238.613 1.00 32.41 90 ASP C N 1
ATOM 2841 C CA . ASP C 1 90 ? 65.963 56.484 238.352 1.00 33.11 90 ASP C CA 1
ATOM 2842 C C . ASP C 1 90 ? 65.039 57.637 237.984 1.00 32.98 90 ASP C C 1
ATOM 2843 O O . ASP C 1 90 ? 63.983 57.430 237.385 1.00 32.91 90 ASP C O 1
ATOM 2848 N N . ARG C 1 91 ? 65.447 58.852 238.340 1.00 32.92 91 ARG C N 1
ATOM 2849 C CA . ARG C 1 91 ? 64.775 60.061 237.882 1.00 32.97 91 ARG C CA 1
ATOM 2850 C C . ARG C 1 91 ? 65.574 60.670 236.716 1.00 32.83 91 ARG C C 1
ATOM 2851 O O . ARG C 1 91 ? 66.797 60.789 236.789 1.00 32.63 91 ARG C O 1
ATOM 2859 N N . LEU C 1 92 ? 64.883 61.037 235.639 1.00 33.04 92 LEU C N 1
ATOM 2860 C CA . LEU C 1 92 ? 65.537 61.558 234.428 1.00 33.38 92 LEU C CA 1
ATOM 2861 C C . LEU C 1 92 ? 65.012 62.932 234.058 1.00 34.00 92 LEU C C 1
ATOM 2862 O O . LEU C 1 92 ? 63.825 63.203 234.244 1.00 34.01 92 LEU C O 1
ATOM 2867 N N . PRO C 1 93 ? 65.879 63.800 233.501 1.00 34.67 93 PRO C N 1
ATOM 2868 C CA . PRO C 1 93 ? 65.367 65.074 233.010 1.00 35.56 93 PRO C CA 1
ATOM 2869 C C . PRO C 1 93 ? 64.413 64.882 231.829 1.00 36.44 93 PRO C C 1
ATOM 2870 O O . PRO C 1 93 ? 64.525 63.896 231.089 1.00 36.77 93 PRO C O 1
ATOM 2874 N N . HIS C 1 94 ? 63.468 65.804 231.682 1.00 37.22 94 HIS C N 1
ATOM 2875 C CA . HIS C 1 94 ? 62.594 65.845 230.516 1.00 38.24 94 HIS C CA 1
ATOM 2876 C C . HIS C 1 94 ? 63.370 66.357 229.284 1.00 38.87 94 HIS C C 1
ATOM 2877 O O . HIS C 1 94 ? 64.192 67.274 229.396 1.00 38.57 94 HIS C O 1
ATOM 2884 N N . PRO C 1 95 ? 63.128 65.736 228.114 1.00 39.67 95 PRO C N 1
ATOM 2885 C CA . PRO C 1 95 ? 63.722 66.032 226.804 1.00 40.41 95 PRO C CA 1
ATOM 2886 C C . PRO C 1 95 ? 64.429 67.377 226.443 1.00 41.17 95 PRO C C 1
ATOM 2887 O O . PRO C 1 95 ? 65.658 67.314 226.442 1.00 41.63 95 PRO C O 1
ATOM 2891 N N . THR C 1 96 ? 63.849 68.562 226.139 1.00 41.76 96 THR C N 1
ATOM 2892 C CA . THR C 1 96 ? 62.502 69.202 226.318 1.00 42.39 96 THR C CA 1
ATOM 2893 C C . THR C 1 96 ? 62.377 70.155 227.543 1.00 42.73 96 THR C C 1
ATOM 2894 O O . THR C 1 96 ? 63.070 71.173 227.599 1.00 42.68 96 THR C O 1
ATOM 2898 N N . SER C 1 97 ? 61.499 69.840 228.495 1.00 43.15 97 SER C N 1
ATOM 2899 C CA . SER C 1 97 ? 61.247 70.726 229.632 1.00 43.42 97 SER C CA 1
ATOM 2900 C C . SER C 1 97 ? 62.420 70.760 230.604 1.00 43.52 97 SER C C 1
ATOM 2901 O O . SER C 1 97 ? 63.066 69.745 230.858 1.00 43.72 97 SER C O 1
ATOM 2904 N N . ARG C 1 98 ? 62.670 71.942 231.148 1.00 43.61 98 ARG C N 1
ATOM 2905 C CA . ARG C 1 98 ? 63.828 72.205 232.003 1.00 43.68 98 ARG C CA 1
ATOM 2906 C C . ARG C 1 98 ? 63.503 72.075 233.498 1.00 43.32 98 ARG C C 1
ATOM 2907 O O . ARG C 1 98 ? 64.409 72.070 234.337 1.00 43.27 98 ARG C O 1
ATOM 2915 N N . ARG C 1 99 ? 62.212 71.965 233.818 1.00 42.86 99 ARG C N 1
ATOM 2916 C CA . ARG C 1 99 ? 61.745 71.982 235.203 1.00 42.51 99 ARG C CA 1
ATOM 2917 C C . ARG C 1 99 ? 60.714 70.888 235.473 1.00 41.82 99 ARG C C 1
ATOM 2918 O O . ARG C 1 99 ? 59.701 71.104 236.143 1.00 41.98 99 ARG C O 1
ATOM 2926 N N . GLU C 1 100 ? 60.986 69.705 234.946 1.00 41.00 100 GLU C N 1
ATOM 2927 C CA . GLU C 1 100 ? 60.117 68.554 235.124 1.00 40.15 100 GLU C CA 1
ATOM 2928 C C . GLU C 1 100 ? 61.012 67.328 235.106 1.00 39.05 100 GLU C C 1
ATOM 2929 O O . GLU C 1 100 ? 62.095 67.370 234.509 1.00 38.88 100 GLU C O 1
ATOM 2935 N N . LEU C 1 101 ? 60.569 66.255 235.766 1.00 37.60 101 LEU C N 1
ATOM 2936 C CA . LEU C 1 101 ? 61.346 65.013 235.847 1.00 36.64 101 LEU C CA 1
ATOM 2937 C C . LEU C 1 101 ? 60.530 63.762 235.505 1.00 36.03 101 LEU C C 1
ATOM 2938 O O . LEU C 1 101 ? 59.323 63.700 235.758 1.00 36.26 101 LEU C O 1
ATOM 2943 N N . LEU C 1 102 ? 61.202 62.770 234.932 1.00 34.99 102 LEU C N 1
ATOM 2944 C CA . LEU C 1 102 ? 60.567 61.511 234.565 1.00 34.13 102 LEU C CA 1
ATOM 2945 C C . LEU C 1 102 ? 61.107 60.372 235.413 1.00 33.73 102 LEU C C 1
ATOM 2946 O O . LEU C 1 102 ? 62.290 60.338 235.721 1.00 34.04 102 LEU C O 1
ATOM 2951 N N . ALA C 1 103 ? 60.238 59.442 235.790 1.00 33.09 103 ALA C N 1
ATOM 2952 C CA . ALA C 1 103 ? 60.658 58.245 236.505 1.00 32.38 103 ALA C CA 1
ATOM 2953 C C . ALA C 1 103 ? 60.866 57.095 235.517 1.00 32.22 103 ALA C C 1
ATOM 2954 O O . ALA C 1 103 ? 60.099 56.931 234.562 1.00 32.50 103 ALA C O 1
ATOM 2956 N N . ALA C 1 104 ? 61.899 56.295 235.764 1.00 31.64 104 ALA C N 1
ATOM 2957 C CA . ALA C 1 104 ? 62.286 55.218 234.865 1.00 31.03 104 ALA C CA 1
ATOM 2958 C C . ALA C 1 104 ? 62.889 54.061 235.644 1.00 30.80 104 ALA C C 1
ATOM 2959 O O . ALA C 1 104 ? 63.599 54.272 236.618 1.00 31.00 104 ALA C O 1
ATOM 2961 N N . LEU C 1 105 ? 62.602 52.838 235.216 1.00 30.45 105 LEU C N 1
ATOM 2962 C CA . LEU C 1 105 ? 63.225 51.644 235.790 1.00 30.24 105 LEU C CA 1
ATOM 2963 C C . LEU C 1 105 ? 64.729 51.628 235.556 1.00 29.93 105 LEU C C 1
ATOM 2964 O O . LEU C 1 105 ? 65.185 51.956 234.465 1.00 29.65 105 LEU C O 1
ATOM 2969 N N . THR C 1 106 ? 65.494 51.236 236.570 1.00 29.71 106 THR C N 1
ATOM 2970 C CA . THR C 1 106 ? 66.909 50.887 236.362 1.00 29.78 106 THR C CA 1
ATOM 2971 C C . THR C 1 106 ? 67.003 49.471 235.786 1.00 30.04 106 THR C C 1
ATOM 2972 O O . THR C 1 106 ? 65.989 48.822 235.556 1.00 29.79 106 THR C O 1
ATOM 2976 N N . LYS C 1 107 ? 68.223 48.991 235.567 1.00 30.74 107 LYS C N 1
ATOM 2977 C CA . LYS C 1 107 ? 68.432 47.605 235.196 1.00 31.46 107 LYS C CA 1
ATOM 2978 C C . LYS C 1 107 ? 67.845 46.689 236.251 1.00 31.74 107 LYS C C 1
ATOM 2979 O O . LYS C 1 107 ? 67.288 45.649 235.916 1.00 32.12 107 LYS C O 1
ATOM 2985 N N . ARG C 1 108 ? 67.966 47.082 237.520 1.00 32.51 108 ARG C N 1
ATOM 2986 C CA . ARG C 1 108 ? 67.450 46.289 238.635 1.00 33.28 108 ARG C CA 1
ATOM 2987 C C . ARG C 1 108 ? 65.939 46.247 238.637 1.00 33.02 108 ARG C C 1
ATOM 2988 O O . ARG C 1 108 ? 65.348 45.186 238.774 1.00 32.79 108 ARG C O 1
ATOM 2996 N N . GLY C 1 109 ? 65.321 47.415 238.492 1.00 33.36 109 GLY C N 1
ATOM 2997 C CA . GLY C 1 109 ? 63.873 47.511 238.381 1.00 33.55 109 GLY C CA 1
ATOM 2998 C C . GLY C 1 109 ? 63.347 46.645 237.257 1.00 33.82 109 GLY C C 1
ATOM 2999 O O . GLY C 1 109 ? 62.381 45.917 237.440 1.00 34.08 109 GLY C O 1
ATOM 3000 N N . ARG C 1 110 ? 63.986 46.725 236.094 1.00 34.04 110 ARG C N 1
ATOM 3001 C CA . ARG C 1 110 ? 63.602 45.909 234.957 1.00 34.88 110 ARG C CA 1
ATOM 3002 C C . ARG C 1 110 ? 63.731 44.421 235.273 1.00 35.09 110 ARG C C 1
ATOM 3003 O O . ARG C 1 110 ? 62.812 43.646 235.009 1.00 35.14 110 ARG C O 1
ATOM 3011 N N . ASP C 1 111 ? 64.863 44.025 235.844 1.00 35.54 111 ASP C N 1
ATOM 3012 C CA . ASP C 1 111 ? 65.075 42.623 236.186 1.00 36.38 111 ASP C CA 1
ATOM 3013 C C . ASP C 1 111 ? 64.036 42.100 237.165 1.00 35.96 111 ASP C C 1
ATOM 3014 O O . ASP C 1 111 ? 63.505 41.016 236.973 1.00 35.87 111 ASP C O 1
ATOM 3019 N N . VAL C 1 112 ? 63.733 42.886 238.192 1.00 35.74 112 VAL C N 1
ATOM 3020 C CA . VAL C 1 112 ? 62.637 42.588 239.101 1.00 35.71 112 VAL C CA 1
ATOM 3021 C C . VAL C 1 112 ? 61.327 42.252 238.355 1.00 35.89 112 VAL C C 1
ATOM 3022 O O . VAL C 1 112 ? 60.787 41.161 238.520 1.00 36.02 112 VAL C O 1
ATOM 3026 N N . VAL C 1 113 ? 60.836 43.163 237.515 1.00 36.06 113 VAL C N 1
ATOM 3027 C CA . VAL C 1 113 ? 59.554 42.949 236.848 1.00 36.08 113 VAL C CA 1
ATOM 3028 C C . VAL C 1 113 ? 59.597 41.678 236.015 1.00 36.39 113 VAL C C 1
ATOM 3029 O O . VAL C 1 113 ? 58.716 40.836 236.142 1.00 36.51 113 VAL C O 1
ATOM 3033 N N . ARG C 1 114 ? 60.632 41.547 235.183 1.00 36.97 114 ARG C N 1
ATOM 3034 C CA . ARG C 1 114 ? 60.844 40.368 234.332 1.00 37.34 114 ARG C CA 1
ATOM 3035 C C . ARG C 1 114 ? 60.962 39.041 235.103 1.00 37.19 114 ARG C C 1
ATOM 3036 O O . ARG C 1 114 ? 60.440 38.014 234.653 1.00 36.83 114 ARG C O 1
ATOM 3044 N N . GLN C 1 115 ? 61.636 39.069 236.254 1.00 37.04 115 GLN C N 1
ATOM 3045 C CA . GLN C 1 115 ? 61.860 37.858 237.043 1.00 37.29 115 GLN C CA 1
ATOM 3046 C C . GLN C 1 115 ? 60.578 37.374 237.688 1.00 37.19 115 GLN C C 1
ATOM 3047 O O . GLN C 1 115 ? 60.404 36.169 237.820 1.00 37.23 115 GLN C O 1
ATOM 3053 N N . VAL C 1 116 ? 59.707 38.309 238.091 1.00 36.86 116 VAL C N 1
ATOM 3054 C CA . VAL C 1 116 ? 58.395 37.995 238.666 1.00 36.57 116 VAL C CA 1
ATOM 3055 C C . VAL C 1 116 ? 57.500 37.386 237.598 1.00 36.46 116 VAL C C 1
ATOM 3056 O O . VAL C 1 116 ? 56.727 36.474 237.869 1.00 36.67 116 VAL C O 1
ATOM 3060 N N . THR C 1 117 ? 57.618 37.898 236.380 1.00 36.76 117 THR C N 1
ATOM 3061 C CA . THR C 1 117 ? 56.868 37.405 235.227 1.00 36.72 117 THR C CA 1
ATOM 3062 C C . THR C 1 117 ? 57.233 35.962 234.880 1.00 36.76 117 THR C C 1
ATOM 3063 O O . THR C 1 117 ? 56.347 35.122 234.775 1.00 36.91 117 THR C O 1
ATOM 3067 N N . GLU C 1 118 ? 58.522 35.688 234.683 1.00 36.97 118 GLU C N 1
ATOM 3068 C CA . GLU C 1 118 ? 59.048 34.334 234.832 1.00 37.91 118 GLU C CA 1
ATOM 3069 C C . GLU C 1 118 ? 58.740 33.988 236.287 1.00 37.72 118 GLU C C 1
ATOM 3070 O O . GLU C 1 118 ? 58.747 34.868 237.133 1.00 38.35 118 GLU C O 1
ATOM 3076 N N . HIS C 1 119 ? 58.484 32.737 236.612 1.00 37.02 119 HIS C N 1
ATOM 3077 C CA . HIS C 1 119 ? 57.975 32.401 237.954 1.00 36.62 119 HIS C CA 1
ATOM 3078 C C . HIS C 1 119 ? 56.483 32.291 237.803 1.00 36.27 119 HIS C C 1
ATOM 3079 O O . HIS C 1 119 ? 55.946 31.198 237.899 1.00 36.62 119 HIS C O 1
ATOM 3086 N N . ARG C 1 120 ? 55.824 33.421 237.548 1.00 35.94 120 ARG C N 1
ATOM 3087 C CA . ARG C 1 120 ? 54.394 33.428 237.256 1.00 36.25 120 ARG C CA 1
ATOM 3088 C C . ARG C 1 120 ? 54.134 32.547 236.054 1.00 35.65 120 ARG C C 1
ATOM 3089 O O . ARG C 1 120 ? 53.339 31.623 236.131 1.00 35.70 120 ARG C O 1
ATOM 3097 N N . ARG C 1 121 ? 54.836 32.819 234.958 1.00 35.62 121 ARG C N 1
ATOM 3098 C CA . ARG C 1 121 ? 54.765 31.993 233.758 1.00 35.61 121 ARG C CA 1
ATOM 3099 C C . ARG C 1 121 ? 54.978 30.508 234.079 1.00 34.53 121 ARG C C 1
ATOM 3100 O O . ARG C 1 121 ? 54.172 29.678 233.686 1.00 34.14 121 ARG C O 1
ATOM 3108 N N . THR C 1 122 ? 56.047 30.195 234.811 1.00 34.06 122 THR C N 1
ATOM 3109 C CA . THR C 1 122 ? 56.394 28.814 235.162 1.00 33.80 122 THR C CA 1
ATOM 3110 C C . THR C 1 122 ? 55.316 28.146 236.025 1.00 33.53 122 THR C C 1
ATOM 3111 O O . THR C 1 122 ? 54.931 27.001 235.776 1.00 32.99 122 THR C O 1
ATOM 3115 N N . GLU C 1 123 ? 54.826 28.877 237.026 1.00 33.24 123 GLU C N 1
ATOM 3116 C CA . GLU C 1 123 ? 53.806 28.367 237.929 1.00 33.06 123 GLU C CA 1
ATOM 3117 C C . GLU C 1 123 ? 52.503 28.130 237.189 1.00 32.59 123 GLU C C 1
ATOM 3118 O O . GLU C 1 123 ? 51.851 27.104 237.391 1.00 32.77 123 GLU C O 1
ATOM 3124 N N . ILE C 1 124 ? 52.141 29.065 236.318 1.00 31.76 124 ILE C N 1
ATOM 3125 C CA . ILE C 1 124 ? 50.923 28.933 235.534 1.00 31.31 124 ILE C CA 1
ATOM 3126 C C . ILE C 1 124 ? 50.999 27.698 234.638 1.00 30.96 124 ILE C C 1
ATOM 3127 O O . ILE C 1 124 ? 50.076 26.897 234.613 1.00 31.00 124 ILE C O 1
ATOM 3132 N N . ALA C 1 125 ? 52.117 27.540 233.934 1.00 30.82 125 ALA C N 1
ATOM 3133 C CA . ALA C 1 125 ? 52.353 26.389 233.082 1.00 30.44 125 ALA C CA 1
ATOM 3134 C C . ALA C 1 125 ? 52.292 25.074 233.859 1.00 30.57 125 ALA C C 1
ATOM 3135 O O . ALA C 1 125 ? 51.742 24.099 233.361 1.00 30.22 125 ALA C O 1
ATOM 3137 N N . ARG C 1 126 ? 52.855 25.049 235.071 1.00 30.74 126 ARG C N 1
ATOM 3138 C CA . ARG C 1 126 ? 52.800 23.857 235.917 1.00 31.06 126 ARG C CA 1
ATOM 3139 C C . ARG C 1 126 ? 51.346 23.471 236.147 1.00 31.09 126 ARG C C 1
ATOM 3140 O O . ARG C 1 126 ? 50.960 22.346 235.861 1.00 31.17 126 ARG C O 1
ATOM 3148 N N . ILE C 1 127 ? 50.542 24.421 236.620 1.00 31.32 127 ILE C N 1
ATOM 3149 C CA . ILE C 1 127 ? 49.092 24.220 236.790 1.00 31.44 127 ILE C CA 1
ATOM 3150 C C . ILE C 1 127 ? 48.367 23.870 235.473 1.00 31.64 127 ILE C C 1
ATOM 3151 O O . ILE C 1 127 ? 47.515 22.986 235.445 1.00 31.78 127 ILE C O 1
ATOM 3156 N N . VAL C 1 128 ? 48.722 24.551 234.393 1.00 32.27 128 VAL C N 1
ATOM 3157 C CA . VAL C 1 128 ? 48.024 24.405 233.116 1.00 33.16 128 VAL C CA 1
ATOM 3158 C C . VAL C 1 128 ? 48.223 23.029 232.473 1.00 33.63 128 VAL C C 1
ATOM 3159 O O . VAL C 1 128 ? 47.297 22.490 231.877 1.00 33.52 128 VAL C O 1
ATOM 3163 N N . GLU C 1 129 ? 49.417 22.460 232.629 1.00 34.74 129 GLU C N 1
ATOM 3164 C CA . GLU C 1 129 ? 49.734 21.112 232.150 1.00 36.05 129 GLU C CA 1
ATOM 3165 C C . GLU C 1 129 ? 48.811 20.058 232.712 1.00 36.52 129 GLU C C 1
ATOM 3166 O O . GLU C 1 129 ? 48.619 19.009 232.111 1.00 36.67 129 GLU C O 1
ATOM 3172 N N . GLN C 1 130 ? 48.264 20.334 233.885 1.00 37.58 130 GLN C N 1
ATOM 3173 C CA . GLN C 1 130 ? 47.435 19.377 234.588 1.00 38.65 130 GLN C CA 1
ATOM 3174 C C . GLN C 1 130 ? 45.976 19.471 234.172 1.00 39.17 130 GLN C C 1
ATOM 3175 O O . GLN C 1 130 ? 45.161 18.649 234.572 1.00 39.19 130 GLN C O 1
ATOM 3189 N N . ALA C 1 132 ? 42.934 19.431 231.281 1.00 39.16 132 ALA C N 1
ATOM 3190 C CA . ALA C 1 132 ? 42.533 18.950 229.965 1.00 38.17 132 ALA C CA 1
ATOM 3191 C C . ALA C 1 132 ? 42.569 20.113 228.968 1.00 37.48 132 ALA C C 1
ATOM 3192 O O . ALA C 1 132 ? 42.231 21.243 229.330 1.00 37.10 132 ALA C O 1
ATOM 3194 N N . PRO C 1 133 ? 43.008 19.847 227.718 1.00 37.06 133 PRO C N 1
ATOM 3195 C CA . PRO C 1 133 ? 43.150 20.897 226.702 1.00 36.54 133 PRO C CA 1
ATOM 3196 C C . PRO C 1 133 ? 41.940 21.824 226.573 1.00 35.98 133 PRO C C 1
ATOM 3197 O O . PRO C 1 133 ? 42.116 23.041 226.500 1.00 35.79 133 PRO C O 1
ATOM 3201 N N . ALA C 1 134 ? 40.737 21.250 226.570 1.00 35.44 134 ALA C N 1
ATOM 3202 C CA . ALA C 1 134 ? 39.492 22.016 226.464 1.00 35.12 134 ALA C CA 1
ATOM 3203 C C . ALA C 1 134 ? 39.258 22.965 227.640 1.00 34.89 134 ALA C C 1
ATOM 3204 O O . ALA C 1 134 ? 38.743 24.069 227.446 1.00 34.62 134 ALA C O 1
ATOM 3206 N N . GLU C 1 135 ? 39.632 22.523 228.846 1.00 34.57 135 GLU C N 1
ATOM 3207 C CA . GLU C 1 135 ? 39.479 23.305 230.072 1.00 34.57 135 GLU C CA 1
ATOM 3208 C C . GLU C 1 135 ? 40.418 24.510 230.070 1.00 33.85 135 GLU C C 1
ATOM 3209 O O . GLU C 1 135 ? 40.024 25.594 230.486 1.00 33.96 135 GLU C O 1
ATOM 3215 N N . ARG C 1 136 ? 41.649 24.323 229.591 1.00 33.14 136 ARG C N 1
ATOM 3216 C CA . ARG C 1 136 ? 42.616 25.415 229.463 1.00 32.45 136 ARG C CA 1
ATOM 3217 C C . ARG C 1 136 ? 42.037 26.532 228.605 1.00 32.55 136 ARG C C 1
ATOM 3218 O O . ARG C 1 136 ? 42.238 27.724 228.870 1.00 32.70 136 ARG C O 1
ATOM 3226 N N . HIS C 1 137 ? 41.322 26.126 227.564 1.00 32.28 137 HIS C N 1
ATOM 3227 C CA . HIS C 1 137 ? 40.769 27.053 226.606 1.00 32.18 137 HIS C CA 1
ATOM 3228 C C . HIS C 1 137 ? 39.582 27.785 227.227 1.00 31.69 137 HIS C C 1
ATOM 3229 O O . HIS C 1 137 ? 39.445 29.007 227.085 1.00 31.47 137 HIS C O 1
ATOM 3236 N N . GLY C 1 138 ? 38.744 27.028 227.933 1.00 31.08 138 GLY C N 1
ATOM 3237 C CA . GLY C 1 138 ? 37.629 27.588 228.678 1.00 30.46 138 GLY C CA 1
ATOM 3238 C C . GLY C 1 138 ? 38.078 28.623 229.694 1.00 30.06 138 GLY C C 1
ATOM 3239 O O . GLY C 1 138 ? 37.409 29.642 229.888 1.00 29.75 138 GLY C O 1
ATOM 3240 N N . LEU C 1 139 ? 39.217 28.367 230.337 1.00 29.66 139 LEU C N 1
ATOM 3241 C CA . LEU C 1 139 ? 39.740 29.281 231.349 1.00 29.74 139 LEU C CA 1
ATOM 3242 C C . LEU C 1 139 ? 40.133 30.631 230.731 1.00 29.63 139 LEU C C 1
ATOM 3243 O O . LEU C 1 139 ? 39.703 31.679 231.207 1.00 29.60 139 LEU C O 1
ATOM 3248 N N . VAL C 1 140 ? 40.942 30.595 229.673 1.00 29.61 140 VAL C N 1
ATOM 3249 C CA . VAL C 1 140 ? 41.290 31.799 228.927 1.00 29.53 140 VAL C CA 1
ATOM 3250 C C . VAL C 1 140 ? 40.009 32.534 228.562 1.00 29.26 140 VAL C C 1
ATOM 3251 O O . VAL C 1 140 ? 39.917 33.750 228.726 1.00 29.52 140 VAL C O 1
ATOM 3255 N N . ARG C 1 141 ? 39.019 31.789 228.076 1.00 28.87 141 ARG C N 1
ATOM 3256 C CA . ARG C 1 141 ? 37.765 32.394 227.670 1.00 28.56 141 ARG C CA 1
ATOM 3257 C C . ARG C 1 141 ? 37.095 33.109 228.836 1.00 28.78 141 ARG C C 1
ATOM 3258 O O . ARG C 1 141 ? 36.704 34.260 228.697 1.00 29.10 141 ARG C O 1
ATOM 3266 N N . ALA C 1 142 ? 36.975 32.424 229.972 1.00 28.78 142 ALA C N 1
ATOM 3267 C CA . ALA C 1 142 ? 36.302 32.961 231.155 1.00 29.05 142 ALA C CA 1
ATOM 3268 C C . ALA C 1 142 ? 36.953 34.225 231.709 1.00 29.33 142 ALA C C 1
ATOM 3269 O O . ALA C 1 142 ? 36.265 35.148 232.123 1.00 29.35 142 ALA C O 1
ATOM 3271 N N . LEU C 1 143 ? 38.283 34.254 231.729 1.00 29.88 143 LEU C N 1
ATOM 3272 C CA . LEU C 1 143 ? 39.021 35.360 232.336 1.00 30.12 143 LEU C CA 1
ATOM 3273 C C . LEU C 1 143 ? 39.055 36.587 231.438 1.00 30.36 143 LEU C C 1
ATOM 3274 O O . LEU C 1 143 ? 39.060 37.716 231.926 1.00 30.37 143 LEU C O 1
ATOM 3279 N N . THR C 1 144 ? 39.085 36.363 230.125 1.00 30.78 144 THR C N 1
ATOM 3280 C CA . THR C 1 144 ? 39.001 37.464 229.169 1.00 30.81 144 THR C CA 1
ATOM 3281 C C . THR C 1 144 ? 37.590 38.039 229.171 1.00 30.32 144 THR C C 1
ATOM 3282 O O . THR C 1 144 ? 37.426 39.247 229.125 1.00 30.17 144 THR C O 1
ATOM 3286 N N . ALA C 1 145 ? 36.589 37.162 229.246 1.00 30.10 145 ALA C N 1
ATOM 3287 C CA . ALA C 1 145 ? 35.183 37.557 229.323 1.00 30.23 145 ALA C CA 1
ATOM 3288 C C . ALA C 1 145 ? 34.885 38.439 230.539 1.00 30.51 145 ALA C C 1
ATOM 3289 O O . ALA C 1 145 ? 34.110 39.387 230.450 1.00 30.09 145 ALA C O 1
ATOM 3291 N N . PHE C 1 146 ? 35.510 38.114 231.668 1.00 31.31 146 PHE C N 1
ATOM 3292 C CA . PHE C 1 146 ? 35.377 38.880 232.905 1.00 32.04 146 PHE C CA 1
ATOM 3293 C C . PHE C 1 146 ? 36.106 40.224 232.785 1.00 32.66 146 PHE C C 1
ATOM 3294 O O . PHE C 1 146 ? 35.606 41.263 233.231 1.00 32.45 146 PHE C O 1
ATOM 3302 N N . THR C 1 147 ? 37.285 40.192 232.169 1.00 33.47 147 THR C N 1
ATOM 3303 C CA . THR C 1 147 ? 38.058 41.396 231.896 1.00 34.36 147 THR C CA 1
ATOM 3304 C C . THR C 1 147 ? 37.280 42.406 231.037 1.00 35.21 147 THR C C 1
ATOM 3305 O O . THR C 1 147 ? 37.303 43.603 231.313 1.00 35.04 147 THR C O 1
ATOM 3309 N N . GLU C 1 148 ? 36.594 41.911 230.010 1.00 36.82 148 GLU C N 1
ATOM 3310 C CA . GLU C 1 148 ? 35.776 42.751 229.129 1.00 38.33 148 GLU C CA 1
ATOM 3311 C C . GLU C 1 148 ? 34.655 43.422 229.905 1.00 38.97 148 GLU C C 1
ATOM 3312 O O . GLU C 1 148 ? 34.391 44.606 229.712 1.00 39.20 148 GLU C O 1
ATOM 3318 N N . ALA C 1 149 ? 34.003 42.658 230.781 1.00 40.19 149 ALA C N 1
ATOM 3319 C CA . ALA C 1 149 ? 32.907 43.160 231.612 1.00 41.39 149 ALA C CA 1
ATOM 3320 C C . ALA C 1 149 ? 33.329 44.263 232.602 1.00 42.40 149 ALA C C 1
ATOM 3321 O O . ALA C 1 149 ? 32.525 45.133 232.941 1.00 42.37 149 ALA C O 1
ATOM 3323 N N . GLY C 1 150 ? 34.586 44.232 233.044 1.00 43.62 150 GLY C N 1
ATOM 3324 C CA . GLY C 1 150 ? 35.100 45.222 233.983 1.00 45.52 150 GLY C CA 1
ATOM 3325 C C . GLY C 1 150 ? 35.612 46.492 233.336 1.00 47.14 150 GLY C C 1
ATOM 3326 O O . GLY C 1 150 ? 36.482 47.165 233.890 1.00 47.24 150 GLY C O 1
ATOM 3327 N N . GLY C 1 151 ? 35.057 46.826 232.171 1.00 48.70 151 GLY C N 1
ATOM 3328 C CA . GLY C 1 151 ? 35.478 47.986 231.383 1.00 50.88 151 GLY C CA 1
ATOM 3329 C C . GLY C 1 151 ? 35.350 49.323 232.107 1.00 52.38 151 GLY C C 1
ATOM 3330 O O . GLY C 1 151 ? 34.260 49.656 232.598 1.00 52.72 151 GLY C O 1
ATOM 3331 N N . GLU C 1 152 ? 36.428 50.118 232.167 1.00 53.53 152 GLU C N 1
ATOM 3332 C CA . GLU C 1 152 ? 37.719 49.893 231.478 1.00 54.68 152 GLU C CA 1
ATOM 3333 C C . GLU C 1 152 ? 37.629 50.138 229.966 1.00 54.75 152 GLU C C 1
ATOM 3334 O O . GLU C 1 152 ? 36.900 51.022 229.508 1.00 54.93 152 GLU C O 1
ATOM 3340 N N . ALA D 1 10 ? 54.034 22.683 218.249 1.00 55.61 10 ALA D N 1
ATOM 3341 C CA . ALA D 1 10 ? 55.077 22.052 219.107 1.00 55.56 10 ALA D CA 1
ATOM 3342 C C . ALA D 1 10 ? 55.277 22.832 220.422 1.00 55.54 10 ALA D C 1
ATOM 3343 O O . ALA D 1 10 ? 55.947 23.870 220.441 1.00 55.57 10 ALA D O 1
ATOM 3345 N N . GLU D 1 11 ? 54.691 22.338 221.518 1.00 55.38 11 GLU D N 1
ATOM 3346 C CA . GLU D 1 11 ? 53.915 21.090 221.494 1.00 55.10 11 GLU D CA 1
ATOM 3347 C C . GLU D 1 11 ? 52.508 21.001 222.161 1.00 54.47 11 GLU D C 1
ATOM 3348 O O . GLU D 1 11 ? 51.711 20.201 221.668 1.00 54.54 11 GLU D O 1
ATOM 3354 N N . GLU D 1 12 ? 52.127 21.747 223.216 1.00 53.68 12 GLU D N 1
ATOM 3355 C CA . GLU D 1 12 ? 52.758 22.913 223.912 1.00 52.70 12 GLU D CA 1
ATOM 3356 C C . GLU D 1 12 ? 52.971 24.222 223.108 1.00 51.49 12 GLU D C 1
ATOM 3357 O O . GLU D 1 12 ? 54.099 24.505 222.695 1.00 51.56 12 GLU D O 1
ATOM 3363 N N . SER D 1 13 ? 51.932 25.045 222.898 1.00 49.65 13 SER D N 1
ATOM 3364 C CA . SER D 1 13 ? 50.530 24.877 223.339 1.00 47.97 13 SER D CA 1
ATOM 3365 C C . SER D 1 13 ? 50.238 25.266 224.791 1.00 46.89 13 SER D C 1
ATOM 3366 O O . SER D 1 13 ? 49.383 26.122 225.030 1.00 46.86 13 SER D O 1
ATOM 3369 N N . VAL D 1 14 ? 50.924 24.647 225.750 1.00 45.16 14 VAL D N 1
ATOM 3370 C CA . VAL D 1 14 ? 50.822 25.073 227.144 1.00 43.44 14 VAL D CA 1
ATOM 3371 C C . VAL D 1 14 ? 51.477 26.449 227.286 1.00 42.36 14 VAL D C 1
ATOM 3372 O O . VAL D 1 14 ? 51.035 27.268 228.094 1.00 42.14 14 VAL D O 1
ATOM 3376 N N . ASP D 1 15 ? 52.505 26.698 226.472 1.00 40.84 15 ASP D N 1
ATOM 3377 C CA . ASP D 1 15 ? 53.119 28.022 226.344 1.00 39.55 15 ASP D CA 1
ATOM 3378 C C . ASP D 1 15 ? 52.131 29.066 225.811 1.00 38.41 15 ASP D C 1
ATOM 3379 O O . ASP D 1 15 ? 52.060 30.183 226.323 1.00 37.89 15 ASP D O 1
ATOM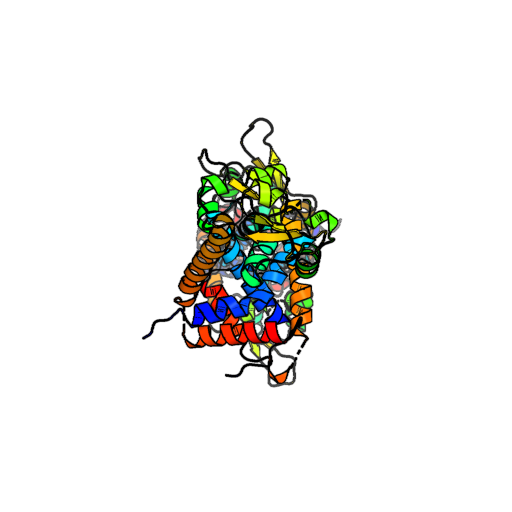 3384 N N . VAL D 1 16 ? 51.381 28.689 224.776 1.00 37.13 16 VAL D N 1
ATOM 3385 C CA . VAL D 1 16 ? 50.399 29.575 224.161 1.00 35.90 16 VAL D CA 1
ATOM 3386 C C . VAL D 1 16 ? 49.276 29.919 225.141 1.00 35.04 16 VAL D C 1
ATOM 3387 O O . VAL D 1 16 ? 48.898 31.079 225.265 1.00 34.81 16 VAL D O 1
ATOM 3391 N N . ILE D 1 17 ? 48.769 28.913 225.847 1.00 34.09 17 ILE D N 1
ATOM 3392 C CA . ILE D 1 17 ? 47.733 29.115 226.855 1.00 32.99 17 ILE D CA 1
ATOM 3393 C C . ILE D 1 17 ? 48.257 30.010 227.971 1.00 32.52 17 ILE D C 1
ATOM 3394 O O . ILE D 1 17 ? 47.602 30.986 228.338 1.00 32.40 17 ILE D O 1
ATOM 3399 N N . THR D 1 18 ? 49.446 29.689 228.486 1.00 31.85 18 THR D N 1
ATOM 3400 C CA . THR D 1 18 ? 50.055 30.443 229.587 1.00 31.25 18 THR D CA 1
ATOM 3401 C C . THR D 1 18 ? 50.217 31.924 229.246 1.00 31.18 18 THR D C 1
ATOM 3402 O O . THR D 1 18 ? 49.905 32.787 230.061 1.00 31.15 18 THR D O 1
ATOM 3406 N N . ASP D 1 19 ? 50.707 32.205 228.044 1.00 31.04 19 ASP D N 1
ATOM 3407 C CA . ASP D 1 19 ? 50.826 33.572 227.551 1.00 31.12 19 ASP D CA 1
ATOM 3408 C C . ASP D 1 19 ? 49.480 34.296 227.601 1.00 30.68 19 ASP D C 1
ATOM 3409 O O . ASP D 1 19 ? 49.393 35.416 228.090 1.00 30.72 19 ASP D O 1
ATOM 3414 N N . ALA D 1 20 ? 48.428 33.643 227.124 1.00 30.36 20 ALA D N 1
ATOM 3415 C CA . ALA D 1 20 ? 47.099 34.239 227.135 1.00 30.36 20 ALA D CA 1
ATOM 3416 C C . ALA D 1 20 ? 46.594 34.550 228.546 1.00 30.50 20 ALA D C 1
ATOM 3417 O O . ALA D 1 20 ? 45.941 35.563 228.760 1.00 30.96 20 ALA D O 1
ATOM 3419 N N . LEU D 1 21 ? 46.915 33.689 229.506 1.00 30.71 21 LEU D N 1
ATOM 3420 C CA . LEU D 1 21 ? 46.463 33.849 230.886 1.00 30.61 21 LEU D CA 1
ATOM 3421 C C . LEU D 1 21 ? 47.149 34.977 231.638 1.00 30.90 21 LEU D C 1
ATOM 3422 O O . LEU D 1 21 ? 46.559 35.585 232.530 1.00 31.22 21 LEU D O 1
ATOM 3427 N N . LEU D 1 22 ? 48.403 35.249 231.307 1.00 31.15 22 LEU D N 1
ATOM 3428 C CA . LEU D 1 22 ? 49.106 36.353 231.939 1.00 31.50 22 LEU D CA 1
ATOM 3429 C C . LEU D 1 22 ? 48.354 37.655 231.665 1.00 31.50 22 LEU D C 1
ATOM 3430 O O . LEU D 1 22 ? 48.094 38.433 232.577 1.00 31.65 22 LEU D O 1
ATOM 3435 N N . THR D 1 23 ? 47.997 37.861 230.403 1.00 31.41 23 THR D N 1
ATOM 3436 C CA . THR D 1 23 ? 47.176 38.981 229.972 1.00 31.36 23 THR D CA 1
ATOM 3437 C C . THR D 1 23 ? 45.744 38.927 230.540 1.00 31.15 23 THR D C 1
ATOM 3438 O O . THR D 1 23 ? 45.265 39.904 231.111 1.00 31.06 23 THR D O 1
ATOM 3442 N N . ALA D 1 24 ? 45.084 37.779 230.391 1.00 31.05 24 ALA D N 1
ATOM 3443 C CA . ALA D 1 24 ? 43.671 37.614 230.732 1.00 31.08 24 ALA D CA 1
ATOM 3444 C C . ALA D 1 24 ? 43.365 37.714 232.228 1.00 31.59 24 ALA D C 1
ATOM 3445 O O . ALA D 1 24 ? 42.250 38.081 232.613 1.00 31.60 24 ALA D O 1
ATOM 3447 N N . SER D 1 25 ? 44.345 37.379 233.063 1.00 31.84 25 SER D N 1
ATOM 3448 C CA . SER D 1 25 ? 44.166 37.428 234.510 1.00 32.55 25 SER D CA 1
ATOM 3449 C C . SER D 1 25 ? 44.586 38.769 235.132 1.00 32.57 25 SER D C 1
ATOM 3450 O O . SER D 1 25 ? 44.464 38.944 236.334 1.00 32.75 25 SER D O 1
ATOM 3453 N N . ARG D 1 26 ? 45.068 39.710 234.324 1.00 32.74 26 ARG D N 1
ATOM 3454 C CA . ARG D 1 26 ? 45.514 41.004 234.857 1.00 33.44 26 ARG D CA 1
ATOM 3455 C C . ARG D 1 26 ? 44.437 41.746 235.682 1.00 32.68 26 ARG D C 1
ATOM 3456 O O . ARG D 1 26 ? 44.740 42.258 236.762 1.00 32.52 26 ARG D O 1
ATOM 3464 N N . LEU D 1 27 ? 43.191 41.779 235.203 1.00 32.24 27 LEU D N 1
ATOM 3465 C CA . LEU D 1 27 ? 42.123 42.453 235.956 1.00 31.86 27 LEU D CA 1
ATOM 3466 C C . LEU D 1 27 ? 41.826 41.783 237.293 1.00 31.77 27 LEU D C 1
ATOM 3467 O O . LEU D 1 27 ? 41.766 42.448 238.330 1.00 31.99 27 LEU D O 1
ATOM 3472 N N . LEU D 1 28 ? 41.642 40.470 237.274 1.00 31.33 28 LEU D N 1
ATOM 3473 C CA . LEU D 1 28 ? 41.331 39.759 238.497 1.00 31.21 28 LEU D CA 1
ATOM 3474 C C . LEU D 1 28 ? 42.430 39.952 239.531 1.00 31.29 28 LEU D C 1
ATOM 3475 O O . LEU D 1 28 ? 42.142 40.149 240.707 1.00 31.92 28 LEU D O 1
ATOM 3480 N N . VAL D 1 29 ? 43.682 39.921 239.081 1.00 31.14 29 VAL D N 1
ATOM 3481 C CA . VAL D 1 29 ? 44.838 40.161 239.946 1.00 31.03 29 VAL D CA 1
ATOM 3482 C C . VAL D 1 29 ? 44.822 41.580 240.552 1.00 30.69 29 VAL D C 1
ATOM 3483 O O . VAL D 1 29 ? 45.116 41.765 241.728 1.00 30.71 29 VAL D O 1
ATOM 3487 N N . ALA D 1 30 ? 44.453 42.567 239.745 1.00 30.53 30 ALA D N 1
ATOM 3488 C CA . ALA D 1 30 ? 44.351 43.965 240.185 1.00 30.00 30 ALA D CA 1
ATOM 3489 C C . ALA D 1 30 ? 43.240 44.189 241.211 1.00 29.79 30 ALA D C 1
ATOM 3490 O O . ALA D 1 30 ? 43.415 44.942 242.158 1.00 30.33 30 ALA D O 1
ATOM 3492 N N . ILE D 1 31 ? 42.100 43.533 241.024 1.00 29.76 31 ILE D N 1
ATOM 3493 C CA . ILE D 1 31 ? 40.996 43.601 241.988 1.00 29.14 31 ILE D CA 1
ATOM 3494 C C . ILE D 1 31 ? 41.411 42.918 243.289 1.00 29.11 31 ILE D C 1
ATOM 3495 O O . ILE D 1 31 ? 41.187 43.447 244.389 1.00 29.04 31 ILE D O 1
ATOM 3500 N N . SER D 1 32 ? 42.025 41.746 243.154 1.00 28.54 32 SER D N 1
ATOM 3501 C CA . SER D 1 32 ? 42.564 41.030 244.302 1.00 28.35 32 SER D CA 1
ATOM 3502 C C . SER D 1 32 ? 43.597 41.850 245.086 1.00 28.13 32 SER D C 1
ATOM 3503 O O . SER D 1 32 ? 43.548 41.903 246.318 1.00 27.68 32 SER D O 1
ATOM 3506 N N . ALA D 1 33 ? 44.513 42.495 244.370 1.00 27.92 33 ALA D N 1
ATOM 3507 C CA . ALA D 1 33 ? 45.546 43.313 244.999 1.00 28.12 33 ALA D CA 1
ATOM 3508 C C . ALA D 1 33 ? 44.956 44.521 245.701 1.00 28.63 33 ALA D C 1
ATOM 3509 O O . ALA D 1 33 ? 45.422 44.906 246.774 1.00 29.09 33 ALA D O 1
ATOM 3511 N N . HIS D 1 34 ? 43.941 45.126 245.085 1.00 29.18 34 HIS D N 1
ATOM 3512 C CA . HIS D 1 34 ? 43.286 46.309 245.626 1.00 29.49 34 HIS D CA 1
ATOM 3513 C C . HIS D 1 34 ? 42.498 45.982 246.889 1.00 29.80 34 HIS D C 1
ATOM 3514 O O . HIS D 1 34 ? 42.440 46.793 247.824 1.00 29.87 34 HIS D O 1
ATOM 3521 N N . SER D 1 35 ? 41.871 44.808 246.897 1.00 29.78 35 SER D N 1
ATOM 3522 C CA . SER D 1 35 ? 41.092 44.373 248.045 1.00 30.30 35 SER D CA 1
ATOM 3523 C C . SER D 1 35 ? 41.970 44.178 249.294 1.00 30.57 35 SER D C 1
ATOM 3524 O O . SER D 1 35 ? 41.521 44.422 250.406 1.00 30.51 35 SER D O 1
ATOM 3527 N N . ILE D 1 36 ? 43.218 43.758 249.099 1.00 31.14 36 ILE D N 1
ATOM 3528 C CA . ILE D 1 36 ? 44.150 43.589 250.203 1.00 32.00 36 ILE D CA 1
ATOM 3529 C C . ILE D 1 36 ? 44.566 44.943 250.749 1.00 33.01 36 ILE D C 1
ATOM 3530 O O . ILE D 1 36 ? 44.442 45.192 251.947 1.00 33.09 36 ILE D O 1
ATOM 3535 N N . ALA D 1 37 ? 45.046 45.817 249.861 1.00 34.13 37 ALA D N 1
ATOM 3536 C CA . ALA D 1 37 ? 45.573 47.117 250.259 1.00 35.22 37 ALA D CA 1
ATOM 3537 C C . ALA D 1 37 ? 44.532 47.998 250.916 1.00 36.21 37 ALA D C 1
ATOM 3538 O O . ALA D 1 37 ? 44.883 48.830 251.744 1.00 36.68 37 ALA D O 1
ATOM 3540 N N . GLN D 1 38 ? 43.258 47.813 250.574 1.00 37.37 38 GLN D N 1
ATOM 3541 C CA . GLN D 1 38 ? 42.199 48.682 251.113 1.00 38.74 38 GLN D CA 1
ATOM 3542 C C . GLN D 1 38 ? 41.861 48.376 252.567 1.00 39.04 38 GLN D C 1
ATOM 3543 O O . GLN D 1 38 ? 41.196 49.164 253.237 1.00 39.50 38 GLN D O 1
ATOM 3549 N N . VAL D 1 39 ? 42.329 47.231 253.047 1.00 39.68 39 VAL D N 1
ATOM 3550 C CA . VAL D 1 39 ? 42.089 46.807 254.420 1.00 40.13 39 VAL D CA 1
ATOM 3551 C C . VAL D 1 39 ? 43.313 47.106 255.282 1.00 40.46 39 VAL D C 1
ATOM 3552 O O . VAL D 1 39 ? 43.182 47.609 256.399 1.00 40.47 39 VAL D O 1
ATOM 3556 N N . ASP D 1 40 ? 44.497 46.798 254.761 1.00 40.96 40 ASP D N 1
ATOM 3557 C CA . ASP D 1 40 ? 45.744 47.233 255.387 1.00 41.43 40 ASP D CA 1
ATOM 3558 C C . ASP D 1 40 ? 46.777 47.565 254.322 1.00 41.38 40 ASP D C 1
ATOM 3559 O O . ASP D 1 40 ? 47.259 46.669 253.624 1.00 41.35 40 ASP D O 1
ATOM 3564 N N . GLU D 1 41 ? 47.119 48.851 254.202 1.00 41.36 41 GLU D N 1
ATOM 3565 C CA . GLU D 1 41 ? 48.066 49.292 253.173 1.00 41.42 41 GLU D CA 1
ATOM 3566 C C . GLU D 1 41 ? 49.473 48.700 253.374 1.00 40.82 41 GLU D C 1
ATOM 3567 O O . GLU D 1 41 ? 50.309 48.741 252.463 1.00 41.31 41 GLU D O 1
ATOM 3573 N N . ASN D 1 42 ? 49.706 48.123 254.552 1.00 39.80 42 ASN D N 1
ATOM 3574 C CA . ASN D 1 42 ? 51.018 47.613 254.931 1.00 38.80 42 ASN D CA 1
ATOM 3575 C C . ASN D 1 42 ? 51.238 46.126 254.675 1.00 37.86 42 ASN D C 1
ATOM 3576 O O . ASN D 1 42 ? 52.363 45.633 254.767 1.00 37.78 42 ASN D O 1
ATOM 3581 N N . ILE D 1 43 ? 50.171 45.408 254.355 1.00 36.66 43 ILE D N 1
ATOM 3582 C CA . ILE D 1 43 ? 50.295 43.977 254.110 1.00 35.71 43 ILE D CA 1
ATOM 3583 C C . ILE D 1 43 ? 50.607 43.669 252.633 1.00 35.01 43 ILE D C 1
ATOM 3584 O O . ILE D 1 43 ? 49.869 44.069 251.725 1.00 34.49 43 ILE D O 1
ATOM 3589 N N . THR D 1 44 ? 51.721 42.970 252.414 1.00 34.04 44 THR D N 1
ATOM 3590 C CA . THR D 1 44 ? 52.154 42.596 251.077 1.00 33.29 44 THR D CA 1
ATOM 3591 C C . THR D 1 44 ? 51.353 41.387 250.604 1.00 32.88 44 THR D C 1
ATOM 3592 O O . THR D 1 44 ? 50.615 40.802 251.374 1.00 32.95 44 THR D O 1
ATOM 3596 N N . ILE D 1 45 ? 51.483 41.027 249.333 1.00 32.48 45 ILE D N 1
ATOM 3597 C CA . ILE D 1 45 ? 50.770 39.869 248.785 1.00 32.07 45 ILE D CA 1
ATOM 3598 C C . ILE D 1 45 ? 51.265 38.548 249.398 1.00 32.16 45 ILE D C 1
ATOM 3599 O O . ILE D 1 45 ? 50.437 37.728 249.819 1.00 32.82 45 ILE D O 1
ATOM 3604 N N . PRO D 1 46 ? 52.602 38.344 249.493 1.00 31.73 46 PRO D N 1
ATOM 3605 C CA . PRO D 1 46 ? 53.063 37.118 250.163 1.00 31.34 46 PRO D CA 1
ATOM 3606 C C . PRO D 1 46 ? 52.550 37.033 251.608 1.00 31.19 46 PRO D C 1
ATOM 3607 O O . PRO D 1 46 ? 52.088 35.985 252.057 1.00 31.02 46 PRO D O 1
ATOM 3611 N N . GLN D 1 47 ? 52.629 38.142 252.329 1.00 31.24 47 GLN D N 1
ATOM 3612 C CA . GLN D 1 47 ? 52.051 38.211 253.653 1.00 30.88 47 GLN D CA 1
ATOM 3613 C C . GLN D 1 47 ? 50.565 37.846 253.620 1.00 30.52 47 GLN D C 1
ATOM 3614 O O . GLN D 1 47 ? 50.138 36.944 254.339 1.00 30.77 47 GLN D O 1
ATOM 3620 N N . PHE D 1 48 ? 49.776 38.493 252.771 1.00 29.96 48 PHE D N 1
ATOM 3621 C CA . PHE D 1 48 ? 48.369 38.129 252.732 1.00 29.69 48 PHE D CA 1
ATOM 3622 C C . PHE D 1 48 ? 48.144 36.635 252.452 1.00 29.32 48 PHE D C 1
ATOM 3623 O O . PHE D 1 48 ? 47.353 36.001 253.131 1.00 29.91 48 PHE D O 1
ATOM 3631 N N . ARG D 1 49 ? 48.848 36.077 251.474 1.00 29.04 49 ARG D N 1
ATOM 3632 C CA . ARG D 1 49 ? 48.745 34.648 251.155 1.00 28.88 49 ARG D CA 1
ATOM 3633 C C . ARG D 1 49 ? 49.053 33.728 252.352 1.00 28.92 49 ARG D C 1
ATOM 3634 O O . ARG D 1 49 ? 48.364 32.726 252.548 1.00 29.52 49 ARG D O 1
ATOM 3642 N N . THR D 1 50 ? 50.073 34.070 253.143 1.00 28.18 50 THR D N 1
ATOM 3643 C CA . THR D 1 50 ? 50.354 33.385 254.420 1.00 27.51 50 THR D CA 1
ATOM 3644 C C . THR D 1 50 ? 49.126 33.282 255.333 1.00 27.17 50 THR D C 1
ATOM 3645 O O . THR D 1 50 ? 48.828 32.208 255.883 1.00 26.60 50 THR D O 1
ATOM 3649 N N . LEU D 1 51 ? 48.434 34.409 255.500 1.00 27.08 51 LEU D N 1
ATOM 3650 C CA . LEU D 1 51 ? 47.201 34.471 256.300 1.00 26.93 51 LEU D CA 1
ATOM 3651 C C . LEU D 1 51 ? 46.169 33.471 255.780 1.00 27.13 51 LEU D C 1
ATOM 3652 O O . LEU D 1 51 ? 45.651 32.649 256.539 1.00 27.17 51 LEU D O 1
ATOM 3657 N N . VAL D 1 52 ? 45.916 33.524 254.474 1.00 27.18 52 VAL D N 1
ATOM 3658 C CA . VAL D 1 52 ? 44.974 32.626 253.812 1.00 27.29 52 VAL D CA 1
ATOM 3659 C C . VAL D 1 52 ? 45.386 31.170 253.965 1.00 27.72 52 VAL D C 1
ATOM 3660 O O . VAL D 1 52 ? 44.543 30.305 254.270 1.00 28.52 52 VAL D O 1
ATOM 3664 N N . ILE D 1 53 ? 46.669 30.889 253.756 1.00 27.39 53 ILE D N 1
ATOM 3665 C CA . ILE D 1 53 ? 47.179 29.538 253.980 1.00 27.57 53 ILE D CA 1
ATOM 3666 C C . ILE D 1 53 ? 46.847 29.062 255.406 1.00 27.57 53 ILE D C 1
ATOM 3667 O O . ILE D 1 53 ? 46.301 27.968 255.582 1.00 27.74 53 ILE D O 1
AT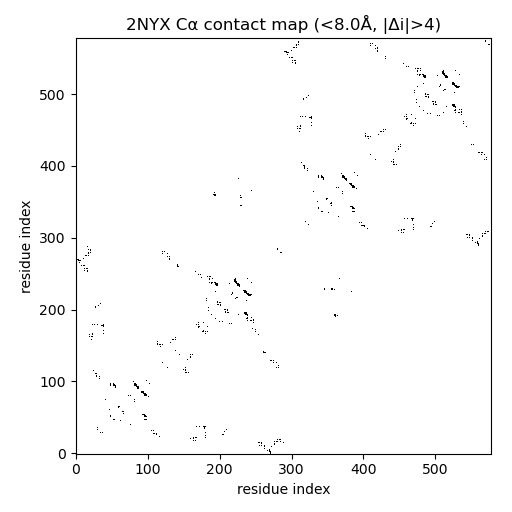OM 3672 N N . LEU D 1 54 ? 47.125 29.899 256.407 1.00 27.63 54 LEU D N 1
ATOM 3673 C CA . LEU D 1 54 ? 46.841 29.550 257.817 1.00 28.01 54 LEU D CA 1
ATOM 3674 C C . LEU D 1 54 ? 45.344 29.391 258.111 1.00 28.43 54 LEU D C 1
ATOM 3675 O O . LEU D 1 54 ? 44.944 28.601 258.967 1.00 28.18 54 LEU D O 1
ATOM 3680 N N . SER D 1 55 ? 44.534 30.141 257.376 1.00 28.71 55 SER D N 1
ATOM 3681 C CA . SER D 1 55 ? 43.095 30.018 257.434 1.00 29.47 55 SER D CA 1
ATOM 3682 C C . SER D 1 55 ? 42.638 28.634 256.984 1.00 29.32 55 SER D C 1
ATOM 3683 O O . SER D 1 55 ? 41.862 27.990 257.665 1.00 29.77 55 SER D O 1
ATOM 3686 N N . ASN D 1 56 ? 43.139 28.177 255.843 1.00 29.56 56 ASN D N 1
ATOM 3687 C CA . ASN D 1 56 ? 42.776 26.865 255.299 1.00 29.48 56 ASN D CA 1
ATOM 3688 C C . ASN D 1 56 ? 43.452 25.698 255.990 1.00 29.17 56 ASN D C 1
ATOM 3689 O O . ASN D 1 56 ? 42.869 24.634 256.102 1.00 29.11 56 ASN D O 1
ATOM 3694 N N . HIS D 1 57 ? 44.677 25.884 256.464 1.00 28.95 57 HIS D N 1
ATOM 3695 C CA . HIS D 1 57 ? 45.430 24.728 256.970 1.00 28.62 57 HIS D CA 1
ATOM 3696 C C . HIS D 1 57 ? 45.525 24.569 258.483 1.00 28.49 57 HIS D C 1
ATOM 3697 O O . HIS D 1 57 ? 45.899 23.509 258.960 1.00 28.55 57 HIS D O 1
ATOM 3704 N N . GLY D 1 58 ? 45.175 25.610 259.230 1.00 28.35 58 GLY D N 1
ATOM 3705 C CA . GLY D 1 58 ? 45.235 25.547 260.681 1.00 28.07 58 GLY D CA 1
ATOM 3706 C C . GLY D 1 58 ? 46.666 25.811 261.094 1.00 27.98 58 GLY D C 1
ATOM 3707 O O . GLY D 1 58 ? 47.456 26.265 260.267 1.00 28.73 58 GLY D O 1
ATOM 3708 N N . PRO D 1 59 ? 47.016 25.549 262.371 1.00 27.24 59 PRO D N 1
ATOM 3709 C CA . PRO D 1 59 ? 48.390 25.812 262.772 1.00 26.73 59 PRO D CA 1
ATOM 3710 C C . PRO D 1 59 ? 49.326 24.829 262.100 1.00 26.26 59 PRO D C 1
ATOM 3711 O O . PRO D 1 59 ? 49.086 23.626 262.156 1.00 26.55 59 PRO D O 1
ATOM 3715 N N . ILE D 1 60 ? 50.355 25.356 261.442 1.00 25.50 60 ILE D N 1
ATOM 3716 C CA . ILE D 1 60 ? 51.402 24.561 260.806 1.00 25.23 60 ILE D CA 1
ATOM 3717 C C . ILE D 1 60 ? 52.769 25.170 261.126 1.00 25.15 60 ILE D C 1
ATOM 3718 O O . ILE D 1 60 ? 52.858 26.348 261.499 1.00 24.83 60 ILE D O 1
ATOM 3723 N N . ASN D 1 61 ? 53.828 24.370 260.979 1.00 24.76 61 ASN D N 1
ATOM 3724 C CA . ASN D 1 61 ? 55.184 24.849 261.226 1.00 24.47 61 ASN D CA 1
ATOM 3725 C C . ASN D 1 61 ? 55.728 25.660 260.050 1.00 24.22 61 ASN D C 1
ATOM 3726 O O . ASN D 1 61 ? 55.104 25.718 258.988 1.00 23.80 61 ASN D O 1
ATOM 3731 N N . LEU D 1 62 ? 56.875 26.300 260.266 1.00 24.27 62 LEU D N 1
ATOM 3732 C CA . LEU D 1 62 ? 57.518 27.140 259.257 1.00 24.20 62 LEU D CA 1
ATOM 3733 C C . LEU D 1 62 ? 57.888 26.359 257.998 1.00 24.08 62 LEU D C 1
ATOM 3734 O O . LEU D 1 62 ? 57.678 26.848 256.892 1.00 24.35 62 LEU D O 1
ATOM 3739 N N . ALA D 1 63 ? 58.412 25.146 258.155 1.00 23.75 63 ALA D N 1
ATOM 3740 C CA . ALA D 1 63 ? 58.804 24.338 256.995 1.00 23.57 63 ALA D CA 1
ATOM 3741 C C . ALA D 1 63 ? 57.632 24.123 256.040 1.00 23.52 63 ALA D C 1
ATOM 3742 O O . ALA D 1 63 ? 57.765 24.302 254.828 1.00 23.58 63 ALA D O 1
ATOM 3744 N N . THR D 1 64 ? 56.487 23.754 256.606 1.00 23.29 64 THR D N 1
ATOM 3745 C CA . THR D 1 64 ? 55.287 23.438 255.846 1.00 22.97 64 THR D CA 1
ATOM 3746 C C . THR D 1 64 ? 54.688 24.686 255.232 1.00 23.06 64 THR D C 1
ATOM 3747 O O . THR D 1 64 ? 54.234 24.663 254.083 1.00 22.96 64 THR D O 1
ATOM 3751 N N . LEU D 1 65 ? 54.676 25.765 256.010 1.00 23.32 65 LEU D N 1
ATOM 3752 C CA . LEU D 1 65 ? 54.228 27.065 255.524 1.00 23.42 65 LEU D CA 1
ATOM 3753 C C . LEU D 1 65 ? 55.039 27.490 254.319 1.00 23.28 65 LEU D C 1
ATOM 3754 O O . LEU D 1 65 ? 54.476 27.860 253.300 1.00 23.17 65 LEU D O 1
ATOM 3759 N N . ALA D 1 66 ? 56.363 27.427 254.439 1.00 23.69 66 ALA D N 1
ATOM 3760 C CA . ALA D 1 66 ? 57.259 27.815 253.360 1.00 23.77 66 ALA D CA 1
ATOM 3761 C C . ALA D 1 66 ? 56.956 27.034 252.082 1.00 24.03 66 ALA D C 1
ATOM 3762 O O . ALA D 1 66 ? 56.947 27.604 250.984 1.00 24.33 66 ALA D O 1
ATOM 3764 N N . THR D 1 67 ? 56.687 25.741 252.234 1.00 23.78 67 THR D N 1
ATOM 3765 C CA . THR D 1 67 ? 56.424 24.867 251.097 1.00 23.91 67 THR D CA 1
ATOM 3766 C C . THR D 1 67 ? 55.109 25.229 250.430 1.00 24.31 67 THR D C 1
ATOM 3767 O O . THR D 1 67 ? 55.073 25.433 249.222 1.00 24.75 67 THR D O 1
ATOM 3771 N N . LEU D 1 68 ? 54.039 25.331 251.217 1.00 24.88 68 LEU D N 1
ATOM 3772 C CA . LEU D 1 68 ? 52.724 25.730 250.707 1.00 25.18 68 LEU D CA 1
ATOM 3773 C C . LEU D 1 68 ? 52.777 27.104 250.036 1.00 25.85 68 LEU D C 1
ATOM 3774 O O . LEU D 1 68 ? 52.113 27.345 249.015 1.00 26.26 68 LEU D O 1
ATOM 3779 N N . LEU D 1 69 ? 53.597 27.988 250.588 1.00 26.26 69 LEU D N 1
ATOM 3780 C CA . LEU D 1 69 ? 53.759 29.328 250.048 1.00 26.70 69 LEU D CA 1
ATOM 3781 C C . LEU D 1 69 ? 54.570 29.332 248.737 1.00 26.64 69 LEU D C 1
ATOM 3782 O O . LEU D 1 69 ? 54.266 30.108 247.823 1.00 26.75 69 LEU D O 1
ATOM 3787 N N . GLY D 1 70 ? 55.574 28.453 248.639 1.00 26.35 70 GLY D N 1
ATOM 3788 C CA . GLY D 1 70 ? 56.452 28.384 247.471 1.00 25.80 70 GLY D CA 1
ATOM 3789 C C . GLY D 1 70 ? 57.574 29.395 247.574 1.00 25.89 70 GLY D C 1
ATOM 3790 O O . GLY D 1 70 ? 58.101 29.874 246.566 1.00 25.98 70 GLY D O 1
ATOM 3791 N N . VAL D 1 71 ? 57.944 29.702 248.813 1.00 26.15 71 VAL D N 1
ATOM 3792 C CA . VAL D 1 71 ? 58.963 30.699 249.141 1.00 26.35 71 VAL D CA 1
ATOM 3793 C C . VAL D 1 71 ? 60.050 30.034 249.975 1.00 26.31 71 VAL D C 1
ATOM 3794 O O . VAL D 1 71 ? 59.778 29.065 250.677 1.00 26.62 71 VAL D O 1
ATOM 3798 N N . GLN D 1 72 ? 61.276 30.540 249.885 1.00 26.50 72 GLN D N 1
ATOM 3799 C CA . GLN D 1 72 ? 62.368 30.083 250.742 1.00 27.03 72 GLN D CA 1
ATOM 3800 C C . GLN D 1 72 ? 61.993 30.200 252.230 1.00 26.61 72 GLN D C 1
ATOM 3801 O O . GLN D 1 72 ? 61.307 31.143 252.615 1.00 26.78 72 GLN D O 1
ATOM 3807 N N . PRO D 1 73 ? 62.404 29.224 253.065 1.00 26.40 73 PRO D N 1
ATOM 3808 C CA . PRO D 1 73 ? 62.071 29.255 254.496 1.00 26.22 73 PRO D CA 1
ATOM 3809 C C . PRO D 1 73 ? 62.562 30.505 255.235 1.00 26.16 73 PRO D C 1
ATOM 3810 O O . PRO D 1 73 ? 61.845 31.028 256.088 1.00 26.22 73 PRO D O 1
ATOM 3814 N N . SER D 1 74 ? 63.770 30.967 254.922 1.00 26.08 74 SER D N 1
ATOM 3815 C CA . SER D 1 74 ? 64.325 32.155 255.562 1.00 26.20 74 S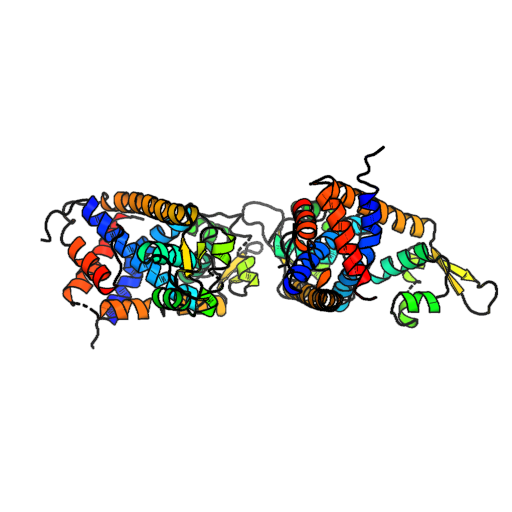ER D CA 1
ATOM 3816 C C . SER D 1 74 ? 63.397 33.358 255.454 1.00 26.06 74 SER D C 1
ATOM 3817 O O . SER D 1 74 ? 63.113 34.020 256.457 1.00 25.69 74 SER D O 1
ATOM 3820 N N . ALA D 1 75 ? 62.928 33.623 254.234 1.00 25.96 75 ALA D N 1
ATOM 3821 C CA . ALA D 1 75 ? 62.054 34.757 253.963 1.00 26.06 75 ALA D CA 1
ATOM 3822 C C . ALA D 1 75 ? 60.660 34.539 254.532 1.00 26.14 75 ALA D C 1
ATOM 3823 O O . ALA D 1 75 ? 60.004 35.487 254.947 1.00 26.58 75 ALA D O 1
ATOM 3825 N N . THR D 1 76 ? 60.211 33.290 254.548 1.00 26.16 76 THR D N 1
ATOM 3826 C CA . THR D 1 76 ? 58.956 32.923 255.200 1.00 26.32 76 THR D CA 1
ATOM 3827 C C . THR D 1 76 ? 59.045 33.246 256.700 1.00 26.97 76 THR D C 1
ATOM 3828 O O . THR D 1 76 ? 58.129 33.847 257.269 1.00 26.87 76 THR D O 1
ATOM 3832 N N . GLY D 1 77 ? 60.159 32.864 257.318 1.00 27.55 77 GLY D N 1
ATOM 3833 C CA . GLY D 1 77 ? 60.426 33.172 258.709 1.00 29.19 77 GLY D CA 1
ATOM 3834 C C . GLY D 1 77 ? 60.318 34.642 259.046 1.00 30.50 77 GLY D C 1
ATOM 3835 O O . GLY D 1 77 ? 59.719 35.001 260.056 1.00 30.45 77 GLY D O 1
ATOM 3836 N N . ARG D 1 78 ? 60.894 35.491 258.196 1.00 32.18 78 ARG D N 1
ATOM 3837 C CA . ARG D 1 78 ? 60.911 36.937 258.424 1.00 33.98 78 ARG D CA 1
ATOM 3838 C C . ARG D 1 78 ? 59.537 37.558 258.259 1.00 35.89 78 ARG D C 1
ATOM 3839 O O . ARG D 1 78 ? 59.165 38.447 259.022 1.00 35.96 78 ARG D O 1
ATOM 3855 N N . VAL D 1 80 ? 56.752 35.986 258.885 1.00 39.33 80 VAL D N 1
ATOM 3856 C CA . VAL D 1 80 ? 55.994 35.549 260.054 1.00 38.42 80 VAL D CA 1
ATOM 3857 C C . VAL D 1 80 ? 56.309 36.434 261.261 1.00 38.16 80 VAL D C 1
ATOM 3858 O O . VAL D 1 80 ? 55.414 36.789 262.019 1.00 38.11 80 VAL D O 1
ATOM 3862 N N . ASP D 1 81 ? 57.577 36.794 261.431 1.00 37.80 81 ASP D N 1
ATOM 3863 C CA . ASP D 1 81 ? 57.969 37.754 262.460 1.00 37.54 81 ASP D CA 1
ATOM 3864 C C . ASP D 1 81 ? 57.208 39.078 262.336 1.00 37.03 81 ASP D C 1
ATOM 3865 O O . ASP D 1 81 ? 56.680 39.595 263.329 1.00 36.91 81 ASP D O 1
ATOM 3870 N N . ARG D 1 82 ? 57.156 39.619 261.120 1.00 36.42 82 ARG D N 1
ATOM 3871 C CA . ARG D 1 82 ? 56.433 40.856 260.854 1.00 36.10 82 ARG D CA 1
ATOM 3872 C C . ARG D 1 82 ? 54.950 40.710 261.175 1.00 35.13 82 ARG D C 1
ATOM 3873 O O . ARG D 1 82 ? 54.355 41.585 261.787 1.00 35.09 82 ARG D O 1
ATOM 3881 N N . LEU D 1 83 ? 54.368 39.588 260.779 1.00 34.21 83 LEU D N 1
ATOM 3882 C CA . LEU D 1 83 ? 52.959 39.324 261.044 1.00 33.29 83 LEU D CA 1
ATOM 3883 C C . LEU D 1 83 ? 52.662 39.052 262.522 1.00 32.27 83 LEU D C 1
ATOM 3884 O O . LEU D 1 83 ? 51.572 39.379 263.001 1.00 32.04 83 LEU D O 1
ATOM 3889 N N . VAL D 1 84 ? 53.622 38.450 263.231 1.00 31.13 84 VAL D N 1
ATOM 3890 C CA . VAL D 1 84 ? 53.545 38.309 264.697 1.00 30.26 84 VAL D CA 1
ATOM 3891 C C . VAL D 1 84 ? 53.567 39.682 265.383 1.00 30.05 84 VAL D C 1
ATOM 3892 O O . VAL D 1 84 ? 52.717 39.967 266.231 1.00 30.06 84 VAL D O 1
ATOM 3896 N N . GLY D 1 85 ? 54.527 40.525 264.994 1.00 29.55 85 GLY D N 1
ATOM 3897 C CA . GLY D 1 85 ? 54.581 41.912 265.436 1.00 29.33 85 GLY D CA 1
ATOM 3898 C C . GLY D 1 85 ? 53.328 42.710 265.120 1.00 29.25 85 GLY D C 1
ATOM 3899 O O . GLY D 1 85 ? 52.906 43.547 265.912 1.00 29.59 85 GLY D O 1
ATOM 3900 N N . ALA D 1 86 ? 52.737 42.446 263.960 1.00 29.25 86 ALA D N 1
ATOM 3901 C CA . ALA D 1 86 ? 51.494 43.083 263.531 1.00 29.34 86 ALA D CA 1
ATOM 3902 C C . ALA D 1 86 ? 50.262 42.455 264.176 1.00 29.67 86 ALA D C 1
ATOM 3903 O O . ALA D 1 86 ? 49.138 42.869 263.903 1.00 29.36 86 ALA D O 1
ATOM 3905 N N . GLU D 1 87 ? 50.489 41.448 265.023 1.00 30.46 87 GLU D N 1
ATOM 3906 C CA . GLU D 1 87 ? 49.435 40.753 265.790 1.00 31.00 87 GLU D CA 1
ATOM 3907 C C . GLU D 1 87 ? 48.365 40.081 264.921 1.00 31.01 87 GLU D C 1
ATOM 3908 O O . GLU D 1 87 ? 47.202 39.980 265.309 1.00 30.91 87 GLU D O 1
ATOM 3914 N N . LEU D 1 88 ? 48.777 39.608 263.749 1.00 31.29 88 LEU D N 1
ATOM 3915 C CA . LEU D 1 88 ? 47.894 38.837 262.880 1.00 31.59 88 LEU D CA 1
ATOM 3916 C C . LEU D 1 88 ? 48.176 37.340 263.026 1.00 32.20 88 LEU D C 1
ATOM 3917 O O . LEU D 1 88 ? 47.331 36.501 262.692 1.00 32.31 88 LEU D O 1
ATOM 3922 N N . ILE D 1 89 ? 49.360 37.020 263.553 1.00 32.97 89 ILE D N 1
ATOM 3923 C CA . ILE D 1 89 ? 49.777 35.636 263.803 1.00 33.46 89 ILE D CA 1
ATOM 3924 C C . ILE D 1 89 ? 50.291 35.406 265.238 1.00 33.89 89 ILE D C 1
ATOM 3925 O O . ILE D 1 89 ? 51.041 36.209 265.777 1.00 33.69 89 ILE D O 1
ATOM 3930 N N . ASP D 1 90 ? 49.852 34.302 265.839 1.00 35.03 90 ASP D N 1
ATOM 3931 C CA . ASP D 1 90 ? 50.402 33.778 267.084 1.00 36.00 90 ASP D CA 1
ATOM 3932 C C . ASP D 1 90 ? 51.319 32.591 266.815 1.00 36.69 90 ASP D C 1
ATOM 3933 O O . ASP D 1 90 ? 51.074 31.805 265.906 1.00 36.52 90 ASP D O 1
ATOM 3938 N N . ARG D 1 91 ? 52.369 32.453 267.618 1.00 38.06 91 ARG D N 1
ATOM 3939 C CA . ARG D 1 91 ? 53.182 31.236 267.615 1.00 39.38 91 ARG D CA 1
ATOM 3940 C C . ARG D 1 91 ? 52.805 30.305 268.776 1.00 40.36 91 ARG D C 1
ATOM 3941 O O . ARG D 1 91 ? 52.773 30.724 269.930 1.00 40.47 91 ARG D O 1
ATOM 3949 N N . LEU D 1 92 ? 52.516 29.048 268.459 1.00 41.63 92 LEU D N 1
ATOM 3950 C CA . LEU D 1 92 ? 51.975 28.104 269.433 1.00 43.61 92 LEU D CA 1
ATOM 3951 C C . LEU D 1 92 ? 52.783 26.795 269.504 1.00 44.42 92 LEU D C 1
ATOM 3952 O O . LEU D 1 92 ? 53.273 26.333 268.478 1.00 44.67 92 LEU D O 1
ATOM 3957 N N . PRO D 1 93 ? 52.920 26.202 270.718 1.00 45.58 93 PRO D N 1
ATOM 3958 C CA . PRO D 1 93 ? 53.567 24.913 271.030 1.00 46.31 93 PRO D CA 1
ATOM 3959 C C . PRO D 1 93 ? 53.666 23.814 269.920 1.00 48.28 93 PRO D C 1
ATOM 3960 O O . PRO D 1 93 ? 54.665 23.862 269.195 1.00 48.65 93 PRO D O 1
ATOM 3964 N N . HIS D 1 94 ? 52.780 22.823 269.730 1.00 50.15 94 HIS D N 1
ATOM 3965 C CA . HIS D 1 94 ? 51.611 22.361 270.493 1.00 52.11 94 HIS D CA 1
ATOM 3966 C C . HIS D 1 94 ? 51.122 21.176 269.626 1.00 53.14 94 HIS D C 1
ATOM 3967 O O . HIS D 1 94 ? 51.038 21.318 268.400 1.00 53.44 94 HIS D O 1
ATOM 3974 N N . PRO D 1 95 ? 50.808 20.003 270.212 1.00 54.17 95 PRO D N 1
ATOM 3975 C CA . PRO D 1 95 ? 50.822 19.350 271.541 1.00 55.07 95 PRO D CA 1
ATOM 3976 C C . PRO D 1 95 ? 52.104 18.843 272.280 1.00 55.93 95 PRO D C 1
ATOM 3977 O O . PRO D 1 95 ? 52.076 18.910 273.514 1.00 56.08 95 PRO D O 1
ATOM 3981 N N . THR D 1 96 ? 53.191 18.326 271.673 1.00 56.79 96 THR D N 1
ATOM 3982 C CA . THR D 1 96 ? 53.625 18.283 270.244 1.00 57.36 96 THR D CA 1
ATOM 3983 C C . THR D 1 96 ? 54.253 19.596 269.677 1.00 57.66 96 THR D C 1
ATOM 3984 O O . THR D 1 96 ? 53.614 20.367 268.957 1.00 57.60 96 THR D O 1
ATOM 3988 N N . SER D 1 97 ? 55.537 19.804 269.997 1.00 57.89 97 SER D N 1
ATOM 3989 C CA . SER D 1 97 ? 56.302 18.804 270.761 1.00 57.94 97 SER D CA 1
ATOM 3990 C C . SER D 1 97 ? 57.240 19.264 271.907 1.00 57.92 97 SER D C 1
ATOM 3991 O O . SER D 1 97 ? 56.944 18.924 273.052 1.00 58.04 97 SER D O 1
ATOM 3994 N N . ARG D 1 98 ? 58.323 20.033 271.689 1.00 57.86 98 ARG D N 1
ATOM 3995 C CA . ARG D 1 98 ? 58.721 20.793 270.473 1.00 57.78 98 ARG D CA 1
ATOM 3996 C C . ARG D 1 98 ? 57.861 22.068 270.240 1.00 57.17 98 ARG D C 1
ATOM 3997 O O . ARG D 1 98 ? 56.659 22.027 270.509 1.00 57.30 98 ARG D O 1
ATOM 4005 N N . ARG D 1 99 ? 58.417 23.207 269.785 1.00 56.32 99 ARG D N 1
ATOM 4006 C CA . ARG D 1 99 ? 59.795 23.464 269.265 1.00 55.25 99 ARG D CA 1
ATOM 4007 C C . ARG D 1 99 ? 60.327 22.580 268.103 1.00 54.22 99 ARG D C 1
ATOM 4008 O O . ARG D 1 99 ? 61.307 21.848 268.289 1.00 54.30 99 ARG D O 1
ATOM 4016 N N . GLU D 1 100 ? 59.739 22.654 266.897 1.00 52.74 100 GLU D N 1
ATOM 4017 C CA . GLU D 1 100 ? 58.679 23.606 266.452 1.00 51.11 100 GLU D CA 1
ATOM 4018 C C . GLU D 1 100 ? 59.088 25.107 266.591 1.00 49.71 100 GLU D C 1
ATOM 4019 O O . GLU D 1 100 ? 60.286 25.386 266.475 1.00 49.83 100 GLU D O 1
ATOM 4025 N N . LEU D 1 101 ? 58.197 26.084 266.816 1.00 47.62 101 LEU D N 1
ATOM 4026 C CA . LEU D 1 101 ? 56.771 25.972 267.121 1.00 45.43 101 LEU D CA 1
ATOM 4027 C C . LEU D 1 101 ? 55.893 26.153 265.875 1.00 43.62 101 LEU D C 1
ATOM 4028 O O . LEU D 1 101 ? 56.396 26.165 264.751 1.00 43.30 101 LEU D O 1
ATOM 4033 N N . LEU D 1 102 ? 54.586 26.307 266.095 1.00 41.38 102 LEU D N 1
ATOM 4034 C CA . LEU D 1 102 ? 53.600 26.433 265.018 1.00 39.36 102 LEU D CA 1
ATOM 4035 C C . LEU D 1 102 ? 53.081 27.859 264.815 1.00 37.94 102 LEU D C 1
ATOM 4036 O O . LEU D 1 102 ? 52.880 28.593 265.773 1.00 37.94 102 LEU D O 1
ATOM 4041 N N . ALA D 1 103 ? 52.859 28.239 263.563 1.00 36.07 103 ALA D N 1
ATOM 4042 C CA . ALA D 1 103 ? 52.218 29.512 263.245 1.00 34.74 103 ALA D CA 1
ATOM 4043 C C . ALA D 1 103 ? 50.707 29.340 263.069 1.00 33.72 103 ALA D C 1
ATOM 4044 O O . ALA D 1 103 ? 50.254 28.410 262.412 1.00 33.65 103 ALA D O 1
ATOM 4046 N N . ALA D 1 104 ? 49.937 30.248 263.656 1.00 32.62 104 ALA D N 1
ATOM 4047 C CA . ALA D 1 104 ? 48.484 30.220 263.558 1.00 31.70 104 ALA D CA 1
ATOM 4048 C C . ALA D 1 104 ? 47.927 31.636 263.563 1.00 31.04 104 ALA D C 1
ATOM 4049 O O . ALA D 1 104 ? 48.583 32.561 264.029 1.00 30.64 104 ALA D O 1
ATOM 4051 N N . LEU D 1 105 ? 46.713 31.789 263.039 1.00 30.32 105 LEU D N 1
ATOM 4052 C CA . LEU D 1 105 ? 46.021 33.078 262.983 1.00 29.55 105 LEU D CA 1
ATOM 4053 C C . LEU D 1 105 ? 45.502 33.547 264.348 1.00 28.98 105 LEU D C 1
ATOM 4054 O O . LEU D 1 105 ? 45.056 32.739 265.159 1.00 28.98 105 LEU D O 1
ATOM 4059 N N . THR D 1 106 ? 45.566 34.858 264.575 1.00 28.32 106 THR D N 1
ATOM 4060 C CA . THR D 1 106 ? 44.872 35.525 265.674 1.00 27.60 106 THR D CA 1
ATOM 4061 C C . THR D 1 106 ? 43.489 35.954 265.207 1.00 27.37 106 THR D C 1
ATOM 4062 O O . THR D 1 106 ? 43.194 35.881 264.021 1.00 26.75 106 THR D O 1
ATOM 4066 N N . LYS D 1 107 ? 42.648 36.419 266.134 1.00 27.52 107 LYS D N 1
ATOM 4067 C CA . LYS D 1 107 ? 41.316 36.919 265.782 1.00 27.98 107 LYS D CA 1
ATOM 4068 C C . LYS D 1 107 ? 41.405 38.048 264.756 1.00 27.96 107 LYS D C 1
ATOM 4069 O O . LYS D 1 107 ? 40.624 38.085 263.800 1.00 27.97 107 LYS D O 1
ATOM 4075 N N . ARG D 1 108 ? 42.360 38.956 264.959 1.00 27.96 108 ARG D N 1
ATOM 4076 C CA . ARG D 1 108 ? 42.593 40.058 264.038 1.00 28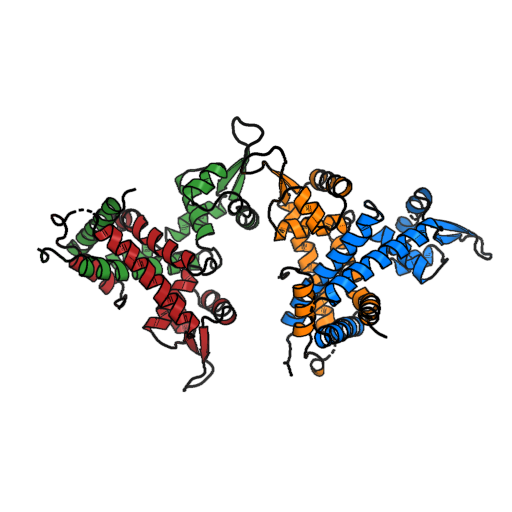.09 108 ARG D CA 1
ATOM 4077 C C . ARG D 1 108 ? 43.031 39.520 262.692 1.00 27.72 108 ARG D C 1
ATOM 4078 O O . ARG D 1 108 ? 42.595 40.014 261.655 1.00 28.11 108 ARG D O 1
ATOM 4086 N N . GLY D 1 109 ? 43.892 38.508 262.708 1.00 27.30 109 GLY D N 1
ATOM 4087 C CA . GLY D 1 109 ? 44.319 37.848 261.486 1.00 26.96 109 GLY D CA 1
ATOM 4088 C C . GLY D 1 109 ? 43.158 37.305 260.680 1.00 27.11 109 GLY D C 1
ATOM 4089 O O . GLY D 1 109 ? 43.141 37.426 259.459 1.00 26.67 109 GLY D O 1
ATOM 4090 N N . ARG D 1 110 ? 42.184 36.708 261.366 1.00 27.53 110 ARG D N 1
ATOM 4091 C CA . ARG D 1 110 ? 41.028 36.102 260.703 1.00 28.01 110 ARG D CA 1
ATOM 4092 C C . ARG D 1 110 ? 40.106 37.162 260.128 1.00 28.27 110 ARG D C 1
ATOM 4093 O O . ARG D 1 110 ? 39.494 36.954 259.076 1.00 28.66 110 ARG D O 1
ATOM 4101 N N . ASP D 1 111 ? 40.021 38.297 260.814 1.00 28.71 111 ASP D N 1
ATOM 4102 C CA . ASP D 1 111 ? 39.209 39.410 260.359 1.00 29.52 111 ASP D CA 1
ATOM 4103 C C . ASP D 1 111 ? 39.763 40.060 259.097 1.00 29.43 111 ASP D C 1
ATOM 4104 O O . ASP D 1 111 ? 39.007 40.373 258.185 1.00 29.56 111 ASP D O 1
ATOM 4109 N N . VAL D 1 112 ? 41.078 40.231 259.038 1.00 29.24 112 VAL D N 1
ATOM 4110 C CA . VAL D 1 112 ? 41.742 40.664 257.816 1.00 29.18 112 VAL D CA 1
ATOM 4111 C C . VAL D 1 112 ? 41.345 39.770 256.639 1.00 29.42 112 VAL D C 1
ATOM 4112 O O . VAL D 1 112 ? 40.818 40.264 255.638 1.00 29.59 112 VAL D O 1
ATOM 4116 N N . VAL D 1 113 ? 41.566 38.461 256.778 1.00 29.48 113 VAL D N 1
ATOM 4117 C CA . VAL D 1 113 ? 41.190 37.479 255.761 1.00 29.42 113 VAL D CA 1
ATOM 4118 C C . VAL D 1 113 ? 39.720 37.609 255.348 1.00 29.56 113 VAL D C 1
ATOM 4119 O O . VAL D 1 113 ? 39.434 37.782 254.166 1.00 29.45 113 VAL D O 1
ATOM 4123 N N . ARG D 1 114 ? 38.799 37.543 256.312 1.00 29.85 114 ARG D N 1
ATOM 4124 C CA . ARG D 1 114 ? 37.358 37.675 256.021 1.00 30.13 114 ARG D CA 1
ATOM 4125 C C . ARG D 1 114 ? 37.030 38.977 255.307 1.00 29.45 114 ARG D C 1
ATOM 4126 O O . ARG D 1 114 ? 36.355 38.958 254.286 1.00 29.41 114 ARG D O 1
ATOM 4134 N N . GLN D 1 115 ? 37.514 40.092 255.854 1.00 28.91 115 GLN D N 1
ATOM 4135 C CA . GLN D 1 115 ? 37.253 41.433 255.317 1.00 28.68 115 GLN D CA 1
ATOM 4136 C C . GLN D 1 115 ? 37.739 41.643 253.875 1.00 28.27 115 GLN D C 1
ATOM 4137 O O . GLN D 1 115 ? 36.991 42.126 253.037 1.00 27.64 115 GLN D O 1
ATOM 4143 N N . VAL D 1 116 ? 38.975 41.241 253.594 1.00 28.27 116 VAL D N 1
ATOM 4144 C CA . VAL D 1 116 ? 39.538 41.323 252.256 1.00 28.48 116 VAL D CA 1
ATOM 4145 C C . VAL D 1 116 ? 38.716 40.481 251.281 1.00 28.90 116 VAL D C 1
ATOM 4146 O O . VAL D 1 116 ? 38.427 40.927 250.170 1.00 28.90 116 VAL D O 1
ATOM 4150 N N . THR D 1 117 ? 38.323 39.281 251.710 1.00 29.48 117 THR D N 1
ATOM 4151 C CA . THR D 1 117 ? 37.556 38.362 250.864 1.00 29.93 117 THR D CA 1
ATOM 4152 C C . THR D 1 117 ? 36.150 38.890 250.605 1.00 30.26 117 THR D C 1
ATOM 4153 O O . THR D 1 117 ? 35.693 38.893 249.471 1.00 30.34 117 THR D O 1
ATOM 4157 N N . GLU D 1 118 ? 35.487 39.349 251.661 1.00 31.02 118 GLU D N 1
ATOM 4158 C CA . GLU D 1 118 ? 34.132 39.886 251.579 1.00 31.94 118 GLU D CA 1
ATOM 4159 C C . GLU D 1 118 ? 34.071 41.081 250.613 1.00 31.57 118 GLU D C 1
ATOM 4160 O O . GLU D 1 118 ? 33.112 41.236 249.856 1.00 31.39 118 GLU D O 1
ATOM 4166 N N . HIS D 1 119 ? 35.120 41.898 250.633 1.00 31.51 119 HIS D N 1
ATOM 4167 C CA . HIS D 1 119 ? 35.195 43.104 249.825 1.00 31.41 119 HIS D CA 1
ATOM 4168 C C . HIS D 1 119 ? 35.515 42.788 248.370 1.00 31.09 119 HIS D C 1
ATOM 4169 O O . HIS D 1 119 ? 34.958 43.408 247.460 1.00 30.98 119 HIS D O 1
ATOM 4176 N N . ARG D 1 120 ? 36.400 41.815 248.160 1.00 30.36 120 ARG D N 1
ATOM 4177 C CA . ARG D 1 120 ? 36.719 41.344 246.829 1.00 29.83 120 ARG D CA 1
ATOM 4178 C C . ARG D 1 120 ? 35.499 40.744 246.161 1.00 29.71 120 ARG D C 1
ATOM 4179 O O . ARG D 1 120 ? 35.292 40.933 244.962 1.00 30.12 120 ARG D O 1
ATOM 4187 N N . ARG D 1 121 ? 34.698 40.010 246.926 1.00 29.38 121 ARG D N 1
ATOM 4188 C CA . ARG D 1 121 ? 33.532 39.352 246.361 1.00 28.89 121 ARG D CA 1
ATOM 4189 C C . ARG D 1 121 ? 32.487 40.337 245.875 1.00 28.59 121 ARG D C 1
ATOM 4190 O O . ARG D 1 121 ? 31.850 40.091 244.863 1.00 28.97 121 ARG D O 1
ATOM 4198 N N . THR D 1 122 ? 32.306 41.444 246.591 1.00 28.31 122 THR D N 1
ATOM 4199 C CA . THR D 1 122 ? 31.338 42.454 246.183 1.00 28.09 122 THR D CA 1
ATOM 4200 C C . THR D 1 122 ? 31.741 43.040 244.839 1.00 28.24 122 THR D C 1
ATOM 4201 O O . THR D 1 122 ? 30.885 43.267 243.981 1.00 28.57 122 THR D O 1
ATOM 4205 N N . GLU D 1 123 ? 33.041 43.273 244.662 1.00 28.24 123 GLU D N 1
ATOM 4206 C CA . GLU D 1 123 ? 33.574 43.877 243.443 1.00 28.35 123 GLU D CA 1
ATOM 4207 C C . GLU D 1 123 ? 33.540 42.919 242.261 1.00 28.12 123 GLU D C 1
ATOM 4208 O O . GLU D 1 123 ? 33.270 43.338 241.137 1.00 27.78 123 GLU D O 1
ATOM 4214 N N . ILE D 1 124 ? 33.821 41.642 242.518 1.00 27.97 124 ILE D N 1
ATOM 4215 C CA . ILE D 1 124 ? 33.689 40.615 241.493 1.00 27.90 124 ILE D CA 1
ATOM 4216 C C . ILE D 1 124 ? 32.234 40.481 241.065 1.00 27.93 124 ILE D C 1
ATOM 4217 O O . ILE D 1 124 ? 31.943 40.501 239.874 1.00 28.28 124 ILE D O 1
ATOM 4222 N N . ALA D 1 125 ? 31.327 40.377 242.031 1.00 28.05 125 ALA D N 1
ATOM 4223 C CA . ALA D 1 125 ? 29.896 40.225 241.744 1.00 28.04 125 ALA D CA 1
ATOM 4224 C C . ALA D 1 125 ? 29.345 41.419 240.991 1.00 28.04 125 ALA D C 1
ATOM 4225 O O . ALA D 1 125 ? 28.438 41.279 240.171 1.00 28.16 125 ALA D O 1
ATOM 4227 N N . ARG D 1 126 ? 29.900 42.594 241.266 1.00 28.25 126 ARG D N 1
ATOM 4228 C CA . ARG D 1 126 ? 29.523 43.802 240.541 1.00 28.53 126 ARG D CA 1
ATOM 4229 C C . ARG D 1 126 ? 29.874 43.652 239.064 1.00 28.47 126 ARG D C 1
ATOM 4230 O O . ARG D 1 126 ? 29.068 43.967 238.196 1.00 28.52 126 ARG D O 1
ATOM 4238 N N . ILE D 1 127 ? 31.067 43.148 238.783 1.00 28.50 127 ILE D N 1
ATOM 4239 C CA . ILE D 1 127 ? 31.512 43.002 237.410 1.00 28.79 127 ILE D CA 1
ATOM 4240 C C . ILE D 1 127 ? 30.780 41.849 236.697 1.00 29.30 127 ILE D C 1
ATOM 4241 O O . ILE D 1 127 ? 30.448 41.954 235.523 1.00 29.06 127 ILE D O 1
ATOM 4246 N N . VAL D 1 128 ? 30.502 40.772 237.423 1.00 29.98 128 VAL D N 1
ATOM 4247 C CA . VAL D 1 128 ? 29.817 39.616 236.857 1.00 30.99 128 VAL D CA 1
ATOM 4248 C C . VAL D 1 128 ? 28.397 39.965 236.411 1.00 31.99 128 VAL D C 1
ATOM 4249 O O . VAL D 1 128 ? 27.903 39.417 235.424 1.00 32.22 128 VAL D O 1
ATOM 4253 N N . GLU D 1 129 ? 27.760 40.882 237.137 1.00 33.12 129 GLU D N 1
ATOM 4254 C CA . GLU D 1 129 ? 26.418 41.368 236.828 1.00 34.23 129 GLU D CA 1
ATOM 4255 C C . GLU D 1 129 ? 26.407 42.164 235.517 1.00 34.74 129 GLU D C 1
ATOM 4256 O O . GLU D 1 129 ? 25.374 42.273 234.851 1.00 34.40 129 GLU D O 1
ATOM 4262 N N . GLN D 1 130 ? 27.572 42.710 235.165 1.00 35.71 130 GLN D N 1
ATOM 4263 C CA . GLN D 1 130 ? 27.784 43.431 233.913 1.00 36.77 130 GLN D CA 1
ATOM 4264 C C . GLN D 1 130 ? 27.961 42.512 232.697 1.00 37.20 130 GLN D C 1
ATOM 4265 O O . GLN D 1 130 ? 27.958 42.989 231.564 1.00 37.22 130 GLN D O 1
ATOM 4279 N N . ALA D 1 132 ? 26.601 39.942 230.058 1.00 36.20 132 ALA D N 1
ATOM 4280 C CA . ALA D 1 132 ? 25.305 39.612 229.462 1.00 34.60 132 ALA D CA 1
ATOM 4281 C C . ALA D 1 132 ? 24.890 38.168 229.762 1.00 33.58 132 ALA D C 1
ATOM 4282 O O . ALA D 1 132 ? 25.673 37.249 229.559 1.00 33.27 132 ALA D O 1
ATOM 4284 N N . PRO D 1 133 ? 23.664 37.972 230.279 1.00 32.71 133 PRO D N 1
ATOM 4285 C CA . PRO D 1 133 ? 23.096 36.641 230.505 1.00 32.04 133 PRO D CA 1
ATOM 4286 C C . PRO D 1 133 ? 23.326 35.671 229.344 1.00 31.40 133 PRO D C 1
ATOM 4287 O O . PRO D 1 133 ? 23.460 34.468 229.564 1.00 31.14 133 PRO D O 1
ATOM 4291 N N . ALA D 1 134 ? 23.378 36.203 228.126 1.00 30.82 134 ALA D N 1
ATOM 4292 C CA . ALA D 1 134 ? 23.602 35.411 226.920 1.00 30.38 134 ALA D CA 1
ATOM 4293 C C . ALA D 1 134 ? 24.962 34.707 226.886 1.00 30.10 134 ALA D C 1
ATOM 4294 O O . ALA D 1 134 ? 25.130 33.712 226.179 1.00 30.09 134 ALA D O 1
ATOM 4296 N N . GLU D 1 135 ? 25.924 35.223 227.647 1.00 29.66 135 GLU D N 1
ATOM 4297 C CA . GLU D 1 135 ? 27.268 34.660 227.668 1.00 29.41 135 GLU D CA 1
ATOM 4298 C C . GLU D 1 135 ? 27.624 33.985 228.995 1.00 28.56 135 GLU D C 1
ATOM 4299 O O . GLU D 1 135 ? 28.767 33.582 229.213 1.00 28.28 135 GLU D O 1
ATOM 4305 N N . ARG D 1 136 ? 26.633 33.832 229.864 1.00 28.07 136 ARG D N 1
ATOM 4306 C CA . ARG D 1 136 ? 26.839 33.193 231.155 1.00 27.69 136 ARG D CA 1
ATOM 4307 C C . ARG D 1 136 ? 26.741 31.672 231.049 1.00 27.86 136 ARG D C 1
ATOM 4308 O O . ARG D 1 136 ? 25.934 31.030 231.725 1.00 27.87 136 ARG D O 1
ATOM 4316 N N . HIS D 1 137 ? 27.587 31.110 230.189 1.00 28.11 137 HIS D N 1
ATOM 4317 C CA . HIS D 1 137 ? 27.624 29.680 229.917 1.00 28.17 137 HIS D CA 1
ATOM 4318 C C . HIS D 1 137 ? 29.054 29.175 229.924 1.00 28.40 137 HIS D C 1
ATOM 4319 O O . HIS D 1 137 ? 29.948 29.818 229.384 1.00 28.56 137 HIS D O 1
ATOM 4326 N N . GLY D 1 138 ? 29.255 28.017 230.542 1.00 28.77 138 GLY D N 1
ATOM 4327 C CA . GLY D 1 138 ? 30.524 27.308 230.514 1.00 29.31 138 GLY D CA 1
ATOM 4328 C C . GLY D 1 138 ? 31.593 27.904 231.395 1.00 29.78 138 GLY D C 1
ATOM 4329 O O . GLY D 1 138 ? 32.755 27.522 231.303 1.00 30.84 138 GLY D O 1
ATOM 4330 N N . LEU D 1 139 ? 31.219 28.829 232.266 1.00 30.08 139 LEU D N 1
ATOM 4331 C CA . LEU D 1 139 ? 32.216 29.587 233.013 1.00 30.10 139 LEU D CA 1
ATOM 4332 C C . LEU D 1 139 ? 32.737 28.828 234.222 1.00 30.58 139 LEU D C 1
ATOM 4333 O O . LEU D 1 139 ? 33.949 28.652 234.367 1.00 30.70 139 LEU D O 1
ATOM 4338 N N . VAL D 1 140 ? 31.818 28.367 235.069 1.00 30.96 140 VAL D N 1
ATOM 4339 C CA . VAL D 1 140 ? 32.165 27.669 236.309 1.00 31.36 140 VAL D CA 1
ATOM 4340 C C . VAL D 1 140 ? 33.032 26.432 236.077 1.00 31.88 140 VAL D C 1
ATOM 4341 O O . VAL D 1 140 ? 34.046 26.261 236.745 1.00 32.18 140 VAL D O 1
ATOM 4345 N N . ARG D 1 141 ? 32.635 25.581 235.137 1.00 32.35 141 ARG D N 1
ATOM 4346 C CA . ARG D 1 141 ? 33.386 24.367 234.813 1.00 33.11 141 ARG D CA 1
ATOM 4347 C C . ARG D 1 141 ? 34.880 24.674 234.608 1.00 32.76 141 ARG D C 1
ATOM 4348 O O . ARG D 1 141 ? 35.740 24.047 235.224 1.00 32.95 141 ARG D O 1
ATOM 4356 N N . ALA D 1 142 ? 35.179 25.658 233.767 1.00 32.38 142 ALA D N 1
ATOM 4357 C CA . ALA D 1 142 ? 36.560 26.019 233.471 1.00 32.15 142 ALA D CA 1
ATOM 4358 C C . ALA D 1 142 ? 37.318 26.580 234.683 1.00 31.83 142 ALA D C 1
ATOM 4359 O O . ALA D 1 142 ? 38.480 26.238 234.910 1.00 31.53 142 ALA D O 1
ATOM 4361 N N . LEU D 1 143 ? 36.656 27.439 235.452 1.00 31.55 143 LEU D N 1
ATOM 4362 C CA . LEU D 1 143 ? 37.278 28.063 236.605 1.00 31.32 143 LEU D CA 1
ATOM 4363 C C . LEU D 1 143 ? 37.547 27.045 237.701 1.00 31.33 143 LEU D C 1
ATOM 4364 O O . LEU D 1 143 ? 38.596 27.070 238.344 1.00 31.46 143 LEU D O 1
ATOM 4369 N N . THR D 1 144 ? 36.600 26.132 237.879 1.00 31.38 144 THR D N 1
ATOM 4370 C CA . THR D 1 144 ? 36.720 25.010 238.802 1.00 31.22 144 THR D CA 1
ATOM 4371 C C . THR D 1 144 ? 37.868 24.069 238.422 1.00 30.97 144 THR D C 1
ATOM 4372 O O . THR D 1 144 ? 38.549 23.543 239.302 1.00 30.81 144 THR D O 1
ATOM 4376 N N . ALA D 1 145 ? 38.084 23.862 237.122 1.00 30.55 145 ALA D N 1
ATOM 4377 C CA . ALA D 1 145 ? 39.162 22.987 236.664 1.00 30.21 145 ALA D CA 1
ATOM 4378 C C . ALA D 1 145 ? 40.537 23.604 236.918 1.00 30.26 145 ALA D C 1
ATOM 4379 O O . ALA D 1 145 ? 41.487 22.896 237.259 1.00 29.86 145 ALA D O 1
ATOM 4381 N N . PHE D 1 146 ? 40.621 24.924 236.768 1.00 30.37 146 PHE D N 1
ATOM 4382 C CA . PHE D 1 146 ? 41.826 25.684 237.068 1.00 30.87 146 PHE D CA 1
ATOM 4383 C C . PHE D 1 146 ? 42.155 25.563 238.547 1.00 31.76 146 PHE D C 1
ATOM 4384 O O . PHE D 1 146 ? 43.304 25.358 238.938 1.00 32.18 146 PHE D O 1
ATOM 4392 N N . THR D 1 147 ? 41.110 25.653 239.354 1.00 32.33 147 THR D N 1
ATOM 4393 C CA . THR D 1 147 ? 41.225 25.804 240.779 1.00 32.73 147 THR D CA 1
ATOM 4394 C C . THR D 1 147 ? 41.522 24.450 241.433 1.00 32.93 147 THR D C 1
ATOM 4395 O O . THR D 1 147 ? 42.284 24.361 242.407 1.00 32.28 147 THR D O 1
ATOM 4399 N N . GLU D 1 148 ? 40.950 23.400 240.856 1.00 33.48 148 GLU D N 1
ATOM 4400 C CA . GLU D 1 148 ? 41.212 22.035 241.299 1.00 34.68 148 GLU D CA 1
ATOM 4401 C C . GLU D 1 148 ? 42.632 21.629 240.897 1.00 34.25 148 GLU D C 1
ATOM 4402 O O . GLU D 1 148 ? 43.361 21.010 241.685 1.00 34.39 148 GLU D O 1
ATOM 4408 N N . ALA D 1 149 ? 43.013 21.977 239.670 1.00 33.98 149 ALA D N 1
ATOM 4409 C CA . ALA D 1 149 ? 44.378 21.771 239.195 1.00 33.71 149 ALA D CA 1
ATOM 4410 C C . ALA D 1 149 ? 45.390 22.486 240.084 1.00 33.32 149 ALA D C 1
ATOM 4411 O O . ALA D 1 149 ? 46.445 21.948 240.362 1.00 32.99 149 ALA D O 1
ATOM 4413 N N . GLY D 1 150 ? 45.052 23.687 240.539 1.00 33.36 150 GLY D N 1
ATOM 4414 C CA . GLY D 1 150 ? 45.915 24.435 241.447 1.00 34.09 150 GLY D CA 1
ATOM 4415 C C . GLY D 1 150 ? 45.916 23.937 242.885 1.00 34.57 150 GLY D C 1
ATOM 4416 O O . GLY D 1 150 ? 46.770 24.323 243.679 1.00 34.60 150 GLY D O 1
ATOM 4417 N N . GLY D 1 151 ? 44.950 23.082 243.217 1.00 35.20 151 GLY D N 1
ATOM 4418 C CA . GLY D 1 151 ? 44.781 22.568 244.572 1.00 35.72 151 GLY D CA 1
ATOM 4419 C C . GLY D 1 151 ? 44.314 23.637 245.541 1.00 36.19 151 GLY D C 1
ATOM 4420 O O . GLY D 1 151 ? 44.593 23.563 246.729 1.00 36.28 151 GLY D O 1
ATOM 4421 N N . GLU D 1 152 ? 43.595 24.633 245.034 1.00 36.70 152 GLU D N 1
ATOM 4422 C CA . GLU D 1 152 ? 43.118 25.728 245.861 1.00 37.34 152 GLU D CA 1
ATOM 4423 C C . GLU D 1 152 ? 41.723 25.435 246.409 1.00 37.90 152 GLU D C 1
ATOM 4424 O O . GLU D 1 152 ? 40.799 25.176 245.642 1.00 37.88 152 GLU D O 1
ATOM 4430 N N . PRO D 1 153 ? 41.569 25.472 247.746 1.00 38.82 153 PRO D N 1
ATOM 4431 C CA . PRO D 1 153 ? 40.271 25.187 248.343 1.00 39.94 153 PRO D CA 1
ATOM 4432 C C . PRO D 1 153 ? 39.235 26.294 248.093 1.00 41.21 153 PRO D C 1
ATOM 4433 O O . PRO D 1 153 ? 39.597 27.448 247.832 1.00 41.18 153 PRO D O 1
ATOM 4437 N N . ASP D 1 154 ? 37.959 25.925 248.164 1.00 42.74 154 ASP D N 1
ATOM 4438 C CA . ASP D 1 154 ? 36.863 26.881 248.087 1.00 44.55 154 ASP D CA 1
ATOM 4439 C C . ASP D 1 154 ? 36.965 27.990 249.114 1.00 45.54 154 ASP D C 1
ATOM 4440 O O . ASP D 1 154 ? 37.453 27.782 250.217 1.00 45.70 154 ASP D O 1
ATOM 4445 N N . ALA D 1 155 ? 36.456 29.159 248.752 1.00 47.32 155 ALA D N 1
ATOM 4446 C CA . ALA D 1 155 ? 36.523 30.331 249.611 1.00 49.12 155 ALA D CA 1
ATOM 4447 C C . ALA D 1 155 ? 35.171 31.023 249.835 1.00 50.39 155 ALA D C 1
ATOM 4448 O O . ALA D 1 155 ? 35.042 32.185 249.458 1.00 51.15 155 ALA D O 1
ATOM 4450 N N . ARG D 1 156 ? 34.174 30.387 250.462 1.00 51.67 156 ARG D N 1
ATOM 4451 C CA . ARG D 1 156 ? 34.264 29.084 251.123 1.00 53.06 156 ARG D CA 1
ATOM 4452 C C . ARG D 1 156 ? 33.163 28.146 250.625 1.00 53.13 156 ARG D C 1
ATOM 4453 O O . ARG D 1 156 ? 31.975 28.465 250.709 1.00 53.39 156 ARG D O 1
#

Nearest PDB structures (foldseek):
  2nyx-assembly1_A  TM=1.007E+00  e=8.781E-22  Mycobacterium tuberculosis H37Rv
  2nyx-assembly2_D  TM=8.564E-01  e=5.442E-18  Mycobacterium tuberculosis H37Rv
  4zzl-assembly1_A  TM=8.024E-01  e=1.859E-06  Pseudomonas aeruginosa
  2nnn-assembly3_F  TM=6.401E-01  e=2.067E-05  Pseudomonas aeruginosa
  2nnn-assembly3_E  TM=6.361E-01  e=2.793E-05  Pseudomonas aeruginosa

Organism: Mycobacterium tuberculosis (strain ATCC 25618 / H37Rv) (NCBI:txid83332)

InterPro domains:
  IPR000835 MarR-type HTH domain [PF01047] (43-100)
  IPR000835 MarR-type HTH domain [PS50995] (14-148)
  IPR000835 MarR-type HTH domain [SM00347] (36-136)
  IPR023187 Transcriptional regulator MarR-type, conserved site [PS01117] (74-109)
  IPR036388 Winged helix-like DNA-binding domain superfamily [G3DSA:1.10.10.10] (2-151)
  IPR036390 Winged helix DNA-binding domain superfamily [SSF46785] (17-149)
  IPR039422 Transcription regulators MarR/SlyA-like [PTHR33164] (19-147)

Sequence (578 aa):
PATAEESVDVITDALLTASRLLVAISAHSIAQVDENITIPQFRTLVILSNHGPINLATLATLLGVQPSATGRVDRLVGAELIDRLPHPTSRRELLAALTKRGRDVVRQVTEHRRTEIARIVEQAPAERHGLVRALTAFTEAGGEAEESVDVITDALLTASRLLVAISAHSIAQVDENITIPQFRTLVILSNHGPINLATLATLLGVQPSATGRVDRLVGAELIDRLPHPTSRRELLAALTKRGRDVVRQVTEHRRTEIARIVEQAPAERHGLVRALTAFTEAGGEPDARPATAEESVDVITDALLTASRLLVAISAHSIAQVDENITIPQFRTLVILSNHGPINLATLATLLGVQPSATGRVDRLVGAELIDRLPHPTSRRELLAALTKRGRDVVRQVTEHRRTEIARIVEQAPAERHGLVRALTAFTEAGGEAEESVDVITDALLTASRLLVAISAHSIAQVDENITIPQFRTLVILSNHGPINLATLATLLGVQPSATGRVDRLVGAELIDRLPHPTSRRELLAALTKRGRDVVRQVTEHRRTEIARIVEQAPAERHGLVRALTAFTEAGGEPDAR

CATH classification: 1.10.10.10

B-factor: mean 32.88, std 7.92, range [10.52, 63.84]

Secondary structure (DSSP, 8-state):
----PPPHHHHHHHHHHHHHHHHHHHHHHHHHH-SS--HHHHHHHHHHHHH-SEEHHHHHHHHTS-HHHHH--HHHHHTTSEEEEE-SS-SS-EEEEE-HHHHHHHHHHHHHHHHHHHHHHH--HHHHHHHHHHHHHHHHHS--/----SSHHHHHHHHHTHHHHHHHHHHHHHH-TT--HHHHHHHHHHHHH-SEEHHHHHHHHTS-HHHHH--HHHHHTTSEEEE--SSS-SPPEEEE-HHHHHHHHHHHHHHHHHHHHHHT--GGG-SSHHHHHHHHHHHHTPPP--/--SSSPPHHHHHHHHHHHHHHHHHHHHHHHHHH-SS--HHHHHHHHHHHHH-SEEHHHHHHHHTS-SHHHH--HHHHHTTSEEEEE-SS-SS-EEEEE-HHHHHHHHHHHHHHHHHHHHHHH--HHHHHHHHHHHHHHHHHT--/---SHHHHHHHHHHHTHHHHHHHHHHHHTT-TT--HHHHHHHHHHHHH-SEEHHHHHHHHTS-HHHHH--HHHHHTTSEEEE--SS-SS--EEEE-HHHHHHHHHHHHHHHHHHHHHHH--GGG-SSHHHHHHHHHHHTTPPP--

GO terms:
  GO:0005886 plasma membrane (C, HDA)

Solvent-accessible surface area: 28386 Å² total

Radius of gyration: 30.18 Å; Cα contacts (8 Å, |Δi|>4): 809; chains: 4; bounding box: 86×68×75 Å